Protein AF-A0A9W4T3P7-F1 (afdb_monomer_lite)

Sequence (488 aa):
MPQRCQQPCCRKGASFGPKDSKTPRYCATHKLVDYVNVKTQCQEDGCYKFSHFGFPGSTATSCVTHMKEGMIPLRVRKCLEPECTTRAVFNVIGSDKGKFCAKHKKPEMIDIQTKLCKYPGCQKKALFAVVGSSRTFCGQHKQAGMINIASRKCAHSDCYTRPYFNVPGKTQGQYCARHKTADMVNVVNRRCEKAGCMTIPTFNLFGEKSARFCEAHRNPGMVNVVGPKCNNISCQKRALYGIPGYKMSRCFTHKDKGMIVQSSRLCMISDCKKPATHGISNPTSCEEHSTDDMLDLVQKTCSNCGLPNILLQDNKCAECSTYAEVKVRVRLAKQFRVKYILDENNIVYEAYDSIVGDEGCSKKRPDFVIDAGTHKVILEVDEYQHKKGEYNCEVKRMWVIAQALGIPTLFIRYNPDSYKTSNGITRDSNDKERKQELLTCLRDAIKSPPAEESQFLRVIYLFYDEYDSTKYKITTIPEVWFKNEIHA

InterPro domains:
  IPR036290 Phenylalanine zipper superfamily [G3DSA:6.10.140.110] (129-198)
  IPR043822 EsV-1-7 cysteine-rich motif [PF19114] (5-39)
  IPR043822 EsV-1-7 cysteine-rich motif [PF19114] (42-74)
  IPR043822 EsV-1-7 cysteine-rich motif [PF19114] (79-112)
  IPR043822 EsV-1-7 cysteine-rich motif [PF19114] (117-149)
  IPR043822 EsV-1-7 cysteine-rich motif [PF19114] (154-188)
  IPR043822 EsV-1-7 cysteine-rich motif [PF19114] (192-226)
  IPR043822 EsV-1-7 cysteine-rich motif [PF19114] (230-260)
  IPR043822 EsV-1-7 cysteine-rich motif [PF19114] (267-298)
  IPR043822 EsV-1-7 cysteine-rich motif [SM01425] (5-41)
  IPR043822 EsV-1-7 cysteine-rich motif [SM01425] (42-78)
  IPR043822 EsV-1-7 cysteine-rich motif [SM01425] (79-116)
  IPR043822 EsV-1-7 cysteine-rich motif [SM01425] (117-153)
  IPR043822 EsV-1-7 cysteine-rich motif [SM01425] (154-191)
  IPR043822 EsV-1-7 cysteine-rich motif [SM01425] (192-230)
  IPR043822 EsV-1-7 cysteine-rich motif [SM01425] (234-266)
  IPR043822 EsV-1-7 cysteine-rich motif [SM01425] (267-302)

Secondary structure (DSSP, 8-state):
-PPBPSSTT--SBP-EE-TT-S---B-TTSPPTT-EESSS--SSTT--S---EE-TTS---B-GGGPPTT-EE-SSPBPSSTT--SBP-EE-TT-SS--B-SSS--TT-EESSS-B-SSTT--SBP-EE-TTSPP-B-SSSPPTT-EE-SSPPPSSTT--SPP-EESTT-SS--B-GGG--TT-EE-SS---SSTT--SPP-EE-TT-SS--B-GGGPPTT-EE-SSPBP-STT--SBP-EE-TTS---B-GGGPPTT-EETTTPBPSSTT--SBP-EESSS--B-GGG--TT-EESS-EE-TTT--EE-B-TTSSBHHHHS-S-TTTHHHHHHHHHHHHHHHHTT---SEES---SSSSS-----SEEEE-SSSEEEEEE-GGGGTTS-HHHHHHHHHHHHHHHTS-EEEEEE--S-EE-TTS-EE---HHHHHHHHHHHHHHHHT---SSGGGSEEEEEES-TT--TT-PPEEE--THHHHTTS--

Structure (mmCIF, N/CA/C/O backbone):
data_AF-A0A9W4T3P7-F1
#
_entry.id   AF-A0A9W4T3P7-F1
#
loop_
_atom_site.group_PDB
_atom_site.id
_atom_site.type_symbol
_atom_site.label_atom_id
_atom_site.label_alt_id
_atom_site.label_comp_id
_atom_site.label_asym_id
_atom_site.label_entity_id
_atom_site.label_seq_id
_atom_site.pdbx_PDB_ins_code
_atom_site.Cartn_x
_atom_site.Cartn_y
_atom_site.Cartn_z
_atom_site.occupancy
_atom_site.B_iso_or_equiv
_atom_site.auth_seq_id
_atom_site.auth_comp_id
_atom_site.auth_asym_id
_atom_site.auth_atom_id
_atom_site.pdbx_PDB_model_num
ATOM 1 N N . MET A 1 1 ? 17.352 12.235 -61.864 1.00 53.53 1 MET A N 1
ATOM 2 C CA . MET A 1 1 ? 16.226 12.682 -61.004 1.00 53.53 1 MET A CA 1
ATOM 3 C C . MET A 1 1 ? 15.901 11.612 -59.964 1.00 53.53 1 MET A C 1
ATOM 5 O O . MET A 1 1 ? 16.000 10.437 -60.301 1.00 53.53 1 MET A O 1
ATOM 9 N N . PRO A 1 2 ? 15.538 11.956 -58.713 1.00 68.00 2 PRO A N 1
ATOM 10 C CA . PRO A 1 2 ? 15.147 10.949 -57.728 1.00 68.00 2 PRO A CA 1
ATOM 11 C C . PRO A 1 2 ? 13.873 10.224 -58.185 1.00 68.00 2 PRO A C 1
ATOM 13 O O . PRO A 1 2 ? 12.856 10.870 -58.431 1.00 68.00 2 PRO A O 1
ATOM 16 N N . GLN A 1 3 ? 13.922 8.888 -58.280 1.00 83.44 3 GLN A N 1
ATOM 17 C CA . GLN A 1 3 ? 12.739 8.082 -58.600 1.00 83.44 3 GLN A CA 1
ATOM 18 C C . GLN A 1 3 ? 11.618 8.368 -57.594 1.00 83.44 3 GLN A C 1
ATOM 20 O O . GLN A 1 3 ? 11.852 8.392 -56.380 1.00 83.44 3 GLN A O 1
ATOM 25 N N . ARG A 1 4 ? 10.409 8.625 -58.104 1.00 90.75 4 ARG A N 1
ATOM 26 C CA . ARG A 1 4 ? 9.199 8.824 -57.297 1.00 90.75 4 ARG A CA 1
ATOM 27 C C . ARG A 1 4 ? 8.584 7.482 -56.920 1.00 90.75 4 ARG A C 1
ATOM 29 O O . ARG A 1 4 ? 8.809 6.477 -57.584 1.00 90.75 4 ARG A O 1
ATOM 36 N N . CYS A 1 5 ? 7.832 7.482 -55.826 1.00 93.00 5 CYS A N 1
ATOM 37 C CA . CYS A 1 5 ? 7.050 6.331 -55.402 1.00 93.00 5 CYS A CA 1
ATOM 38 C C . CYS A 1 5 ? 6.074 5.915 -56.511 1.00 93.00 5 CYS A C 1
ATOM 40 O O . CYS A 1 5 ? 5.330 6.755 -57.003 1.00 93.00 5 CYS A O 1
ATOM 42 N N . GLN A 1 6 ? 6.051 4.626 -56.855 1.00 93.50 6 GLN A N 1
ATOM 43 C CA . GLN A 1 6 ? 5.168 4.066 -57.884 1.00 93.50 6 GLN A CA 1
ATOM 44 C C . GLN A 1 6 ? 3.688 4.028 -57.468 1.00 93.50 6 GLN A C 1
ATOM 46 O O . GLN A 1 6 ? 2.825 3.890 -58.326 1.00 93.50 6 GLN A O 1
ATOM 51 N N . GLN A 1 7 ? 3.378 4.188 -56.174 1.00 93.31 7 GLN A N 1
ATOM 52 C CA . GLN A 1 7 ? 1.991 4.316 -55.713 1.00 93.31 7 GLN A CA 1
ATOM 53 C C . GLN A 1 7 ? 1.304 5.524 -56.381 1.00 93.31 7 GLN A C 1
ATOM 55 O O . GLN A 1 7 ? 1.817 6.644 -56.237 1.00 93.31 7 GLN A O 1
ATOM 60 N N . PRO A 1 8 ? 0.131 5.335 -57.018 1.00 91.00 8 PRO A N 1
ATOM 61 C CA . PRO A 1 8 ? -0.640 6.424 -57.605 1.00 91.00 8 PRO A CA 1
ATOM 62 C C . PRO A 1 8 ? -0.859 7.574 -56.618 1.00 91.00 8 PRO A C 1
ATOM 64 O O . PRO A 1 8 ? -1.042 7.361 -55.417 1.00 91.00 8 PRO A O 1
ATOM 67 N N . CYS A 1 9 ? -0.790 8.808 -57.119 1.00 89.75 9 CYS A N 1
ATOM 68 C CA . CYS A 1 9 ? -0.957 10.045 -56.344 1.00 89.75 9 CYS A CA 1
ATOM 69 C C . CYS A 1 9 ? 0.087 10.289 -55.229 1.00 89.75 9 CYS A C 1
ATOM 71 O O . CYS A 1 9 ? 0.016 11.299 -54.523 1.00 89.75 9 CYS A O 1
ATOM 73 N N . CYS A 1 10 ? 1.106 9.436 -55.069 1.00 90.38 10 CYS A N 1
ATOM 74 C CA . CYS A 1 10 ? 2.150 9.648 -54.073 1.00 90.38 10 CYS A CA 1
ATOM 75 C C . CYS A 1 10 ? 3.252 10.585 -54.590 1.00 90.38 10 CYS A C 1
ATOM 77 O O . CYS A 1 10 ? 4.016 10.250 -55.490 1.00 90.38 10 CYS A O 1
ATOM 79 N N . ARG A 1 11 ? 3.413 11.749 -53.949 1.00 91.69 11 ARG A N 1
ATOM 80 C CA . ARG A 1 11 ? 4.471 12.721 -54.298 1.00 91.69 11 ARG A CA 1
ATOM 81 C C . ARG A 1 11 ? 5.824 12.455 -53.619 1.00 91.69 11 ARG A C 1
ATOM 83 O O . ARG A 1 11 ? 6.771 13.210 -53.823 1.00 91.69 11 ARG A O 1
ATOM 90 N N . LYS A 1 12 ? 5.936 11.405 -52.797 1.00 92.38 12 LYS A N 1
ATOM 91 C CA . LYS A 1 12 ? 7.172 11.072 -52.066 1.00 92.38 12 LYS A CA 1
ATOM 92 C C . LYS A 1 12 ? 8.195 10.403 -52.990 1.00 92.38 12 LYS A C 1
ATOM 94 O O . LYS A 1 12 ? 7.835 9.650 -53.892 1.00 92.38 12 LYS A O 1
ATOM 99 N N . GLY A 1 13 ? 9.482 10.615 -52.715 1.00 91.31 13 GLY A N 1
ATOM 100 C CA . GLY A 1 13 ? 10.560 9.859 -53.357 1.00 91.31 13 GLY A CA 1
ATOM 101 C C . GLY A 1 13 ? 10.522 8.374 -52.979 1.00 91.31 13 GLY A C 1
ATOM 102 O O . GLY A 1 13 ? 10.197 8.020 -51.842 1.00 91.31 13 GLY A O 1
ATOM 103 N N . ALA A 1 14 ? 10.868 7.504 -53.924 1.00 92.31 14 ALA A N 1
ATOM 104 C CA . ALA A 1 14 ? 11.052 6.085 -53.679 1.00 92.31 14 ALA A CA 1
ATOM 105 C C . ALA A 1 14 ? 12.394 5.833 -52.983 1.00 92.31 14 ALA A C 1
ATOM 107 O O . ALA A 1 14 ? 13.418 6.417 -53.348 1.00 92.31 14 ALA A O 1
ATOM 108 N N . SER A 1 15 ? 12.393 4.933 -52.003 1.00 91.56 15 SER A N 1
ATOM 109 C CA . SER A 1 15 ? 13.601 4.466 -51.305 1.00 91.56 15 SER A CA 1
ATOM 110 C C . SER A 1 15 ? 13.587 2.961 -51.030 1.00 91.56 15 SER A C 1
ATOM 112 O O . SER A 1 15 ? 14.606 2.426 -50.607 1.00 91.56 15 SER A O 1
ATOM 114 N N . PHE A 1 16 ? 12.457 2.283 -51.252 1.00 91.94 16 PHE A N 1
ATOM 115 C CA . PHE A 1 16 ? 12.259 0.869 -50.942 1.00 91.94 16 PHE A CA 1
ATOM 116 C C . PHE A 1 16 ? 12.083 0.041 -52.211 1.00 91.94 16 PHE A C 1
ATOM 118 O O . PHE A 1 16 ? 11.343 0.446 -53.107 1.00 91.94 16 PHE A O 1
ATOM 125 N N . GLY A 1 17 ? 12.736 -1.115 -52.271 1.00 92.31 17 GLY A N 1
ATOM 126 C CA . GLY A 1 17 ? 12.727 -2.035 -53.408 1.00 92.31 17 GLY A CA 1
ATOM 127 C C . GLY A 1 17 ? 12.943 -3.493 -52.974 1.00 92.31 17 GLY A C 1
ATOM 128 O O . GLY A 1 17 ? 13.104 -3.751 -51.775 1.00 92.31 17 GLY A O 1
ATOM 129 N N . PRO A 1 18 ? 12.924 -4.441 -53.928 1.00 90.56 18 PRO A N 1
ATOM 130 C CA . PRO A 1 18 ? 13.288 -5.839 -53.685 1.00 90.56 18 PRO A CA 1
ATOM 131 C C . PRO A 1 18 ? 14.708 -5.968 -53.114 1.00 90.56 18 PRO A C 1
ATOM 133 O O . PRO A 1 18 ? 15.562 -5.139 -53.423 1.00 90.56 18 PRO A O 1
ATOM 136 N N . LYS A 1 19 ? 14.966 -7.010 -52.310 1.00 85.25 19 LYS A N 1
ATOM 137 C CA . LYS A 1 19 ? 16.261 -7.231 -51.630 1.00 85.25 19 LYS A CA 1
ATOM 138 C C . LYS A 1 19 ? 17.453 -7.249 -52.589 1.00 85.25 19 LYS A C 1
ATOM 140 O O . LYS A 1 19 ? 18.453 -6.602 -52.306 1.00 85.25 19 LYS A O 1
ATOM 145 N N . ASP A 1 20 ? 17.297 -7.873 -53.750 1.00 81.88 20 ASP A N 1
ATOM 146 C CA . ASP A 1 20 ? 18.385 -8.063 -54.720 1.00 81.88 20 ASP A CA 1
ATOM 147 C C . ASP A 1 20 ? 18.410 -6.984 -55.814 1.00 81.88 20 ASP A C 1
ATOM 149 O O . ASP A 1 20 ? 19.037 -7.131 -56.859 1.00 81.88 20 ASP A O 1
ATOM 153 N N . SER A 1 21 ? 17.710 -5.869 -55.589 1.00 82.81 21 SER A N 1
ATOM 154 C CA . SER A 1 21 ? 17.626 -4.760 -56.534 1.00 82.81 21 SER A CA 1
ATOM 155 C C . SER A 1 21 ? 18.150 -3.474 -55.912 1.00 82.81 21 SER A C 1
ATOM 157 O O . SER A 1 21 ? 17.729 -3.069 -54.833 1.00 82.81 21 SER A O 1
ATOM 159 N N . LYS A 1 22 ? 19.007 -2.749 -56.637 1.00 80.69 22 LYS A N 1
ATOM 160 C CA . LYS A 1 22 ? 19.418 -1.385 -56.255 1.00 80.69 22 LYS A CA 1
ATOM 161 C C . LYS A 1 22 ? 18.359 -0.328 -56.602 1.00 80.69 22 LYS A C 1
ATOM 163 O O . LYS A 1 22 ? 18.549 0.854 -56.317 1.00 80.69 22 LYS A O 1
ATOM 168 N N . THR A 1 23 ? 17.240 -0.727 -57.213 1.00 87.50 23 THR A N 1
ATOM 169 C CA . THR A 1 23 ? 16.248 0.191 -57.781 1.00 87.50 23 THR A CA 1
ATOM 170 C C . THR A 1 23 ? 15.081 0.430 -56.811 1.00 87.50 23 THR A C 1
ATOM 172 O O . THR A 1 23 ? 14.303 -0.485 -56.528 1.00 87.50 23 THR A O 1
ATOM 175 N N . PRO A 1 24 ? 14.909 1.658 -56.292 1.00 91.31 24 PRO A N 1
ATOM 176 C CA . PRO A 1 24 ? 13.848 1.980 -55.346 1.00 91.31 24 PRO A CA 1
ATOM 177 C C . PRO A 1 24 ? 12.505 2.202 -56.058 1.00 91.31 24 PRO A C 1
ATOM 179 O O . PRO A 1 24 ? 12.378 3.093 -56.885 1.00 91.31 24 PRO A O 1
ATOM 182 N N . ARG A 1 25 ? 11.457 1.469 -55.675 1.00 93.06 25 ARG A N 1
ATOM 183 C CA . ARG A 1 25 ? 10.119 1.550 -56.294 1.00 93.06 25 ARG A CA 1
ATOM 184 C C . ARG A 1 25 ? 9.090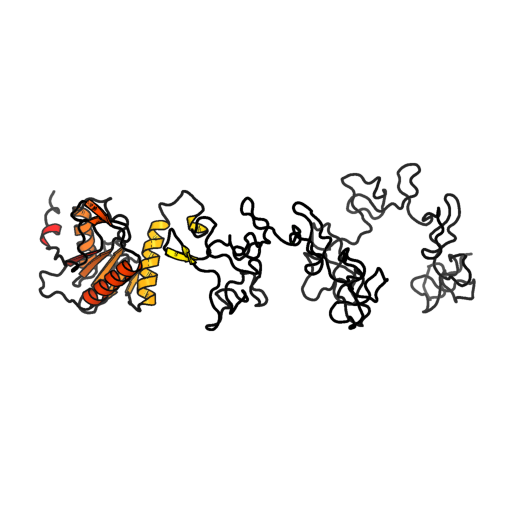 2.302 -55.449 1.00 93.06 25 ARG A C 1
ATOM 186 O O . ARG A 1 25 ? 8.280 3.057 -55.976 1.00 93.06 25 ARG A O 1
ATOM 193 N N . TYR A 1 26 ? 9.148 2.163 -54.126 1.00 93.56 26 TYR A N 1
ATOM 194 C CA . TYR A 1 26 ? 8.131 2.701 -53.216 1.00 93.56 26 TYR A CA 1
ATOM 195 C C . TYR A 1 26 ? 8.725 3.586 -52.118 1.00 93.56 26 TYR A C 1
ATOM 197 O O . TYR A 1 26 ? 9.913 3.511 -51.788 1.00 93.56 26 TYR A O 1
ATOM 205 N N . CYS A 1 27 ? 7.901 4.460 -51.538 1.00 92.94 27 CYS A N 1
ATOM 206 C CA . CYS A 1 27 ? 8.253 5.197 -50.323 1.00 92.94 27 CYS A CA 1
ATOM 207 C C . CYS A 1 27 ? 7.984 4.353 -49.063 1.00 92.94 27 CYS A C 1
ATOM 209 O O . CYS A 1 27 ? 7.362 3.297 -49.131 1.00 92.94 27 CYS A O 1
ATOM 211 N N . ALA A 1 28 ? 8.411 4.834 -47.891 1.00 89.31 28 ALA A N 1
ATOM 212 C CA . ALA A 1 28 ? 8.287 4.091 -46.631 1.00 89.31 28 ALA A CA 1
ATOM 213 C C . ALA A 1 28 ? 6.843 3.712 -46.250 1.00 89.31 28 ALA A C 1
ATOM 215 O O . ALA A 1 28 ? 6.649 2.701 -45.583 1.00 89.31 28 ALA A O 1
ATOM 216 N N . THR A 1 29 ? 5.849 4.516 -46.649 1.00 91.88 29 THR A N 1
ATOM 217 C CA . THR A 1 29 ? 4.431 4.283 -46.321 1.00 91.88 29 THR A CA 1
ATOM 218 C C . THR A 1 29 ? 3.727 3.342 -47.292 1.00 91.88 29 THR A C 1
ATOM 220 O O . THR A 1 29 ? 2.703 2.785 -46.930 1.00 91.88 29 THR A O 1
ATOM 223 N N . HIS A 1 30 ? 4.259 3.163 -48.503 1.00 93.19 30 HIS A N 1
ATOM 224 C CA . HIS A 1 30 ? 3.659 2.328 -49.554 1.00 93.19 30 HIS A CA 1
ATOM 225 C C . HIS A 1 30 ? 4.554 1.150 -49.940 1.00 93.19 30 HIS A C 1
ATOM 227 O O . HIS A 1 30 ? 4.388 0.565 -51.005 1.00 93.19 30 HIS A O 1
ATOM 233 N N . LYS A 1 31 ? 5.566 0.838 -49.126 1.00 92.62 31 LYS A N 1
ATOM 234 C CA . LYS A 1 31 ? 6.419 -0.316 -49.392 1.00 92.62 31 LYS A CA 1
ATOM 235 C C . LYS A 1 31 ? 5.582 -1.591 -49.291 1.00 92.62 31 LYS A C 1
ATOM 237 O O . LYS A 1 31 ? 4.743 -1.712 -48.400 1.00 92.62 31 LYS A O 1
ATOM 242 N N . LEU A 1 32 ? 5.860 -2.538 -50.174 1.00 91.12 32 LEU A N 1
ATOM 243 C CA . LEU A 1 32 ? 5.297 -3.875 -50.076 1.00 91.12 32 LEU A CA 1
ATOM 244 C C . LEU A 1 32 ? 5.948 -4.642 -48.917 1.00 91.12 32 LEU A C 1
ATOM 246 O O . LEU A 1 32 ? 7.005 -4.256 -48.396 1.00 91.12 32 LEU A O 1
ATOM 250 N N . VAL A 1 33 ? 5.300 -5.731 -48.513 1.00 84.06 33 VAL A N 1
ATOM 251 C CA . VAL A 1 33 ? 5.886 -6.708 -47.590 1.00 84.06 33 VAL A CA 1
ATOM 252 C C . VAL A 1 33 ? 7.207 -7.210 -48.200 1.00 84.06 33 VAL A C 1
ATOM 254 O O . VAL A 1 33 ? 7.352 -7.273 -49.418 1.00 84.06 33 VAL A O 1
ATOM 257 N N . ASP A 1 34 ? 8.219 -7.425 -47.358 1.00 86.69 34 ASP A N 1
ATOM 258 C CA . ASP A 1 34 ? 9.591 -7.829 -47.725 1.00 86.69 34 ASP A CA 1
ATOM 259 C C . ASP A 1 34 ? 10.461 -6.827 -48.499 1.00 86.69 34 ASP A C 1
ATOM 261 O O . ASP A 1 34 ? 11.662 -7.062 -48.664 1.00 86.69 34 ASP A O 1
ATOM 265 N N . TYR A 1 35 ? 9.926 -5.664 -48.884 1.00 90.75 35 TYR A N 1
ATOM 266 C CA . TYR A 1 35 ? 10.732 -4.617 -49.511 1.00 90.75 35 TYR A CA 1
ATOM 267 C C . TYR A 1 35 ? 11.630 -3.925 -48.481 1.00 90.75 35 TYR A C 1
ATOM 269 O O . TYR A 1 35 ? 11.198 -3.488 -47.402 1.00 90.75 35 TYR A O 1
ATOM 277 N N . VAL A 1 36 ? 12.896 -3.765 -48.853 1.00 88.31 36 VAL A N 1
ATOM 278 C CA . VAL A 1 36 ? 13.943 -3.172 -48.020 1.00 88.31 36 VAL A CA 1
ATOM 279 C C . VAL A 1 36 ? 14.311 -1.792 -48.536 1.00 88.31 36 VAL A C 1
ATOM 281 O O . VAL A 1 36 ? 14.043 -1.446 -49.683 1.00 88.31 36 VAL A O 1
ATOM 284 N N . ASN A 1 37 ? 14.894 -0.956 -47.679 1.00 88.38 37 ASN A N 1
ATOM 285 C CA . ASN A 1 37 ? 15.409 0.333 -48.127 1.00 88.38 37 ASN A CA 1
ATOM 286 C C . ASN A 1 37 ? 16.668 0.072 -48.953 1.00 88.38 37 ASN A C 1
ATOM 288 O O . ASN A 1 37 ? 17.635 -0.379 -48.369 1.00 88.38 37 ASN A O 1
ATOM 292 N N . VAL A 1 38 ? 16.665 0.343 -50.258 1.00 87.50 38 VAL A N 1
ATOM 293 C CA . VAL A 1 38 ? 17.781 0.035 -51.182 1.00 87.50 38 VAL A CA 1
ATOM 294 C C . VAL A 1 38 ? 18.733 1.216 -51.389 1.00 87.50 38 VAL A C 1
ATOM 296 O O . VAL A 1 38 ? 19.759 1.089 -52.045 1.00 87.50 38 VAL A O 1
ATOM 299 N N . LYS A 1 39 ? 18.406 2.384 -50.820 1.00 85.06 39 LYS A N 1
ATOM 300 C CA . LYS A 1 39 ? 19.236 3.598 -50.906 1.00 85.06 39 LYS A CA 1
ATOM 301 C C . LYS A 1 39 ? 20.238 3.725 -49.767 1.00 85.06 39 LYS A C 1
ATOM 303 O O . LYS A 1 39 ? 21.285 4.340 -49.925 1.00 85.06 39 LYS A O 1
ATOM 308 N N . THR A 1 40 ? 19.879 3.233 -48.588 1.00 84.50 40 THR A N 1
ATOM 309 C CA . THR A 1 40 ? 20.664 3.409 -47.362 1.00 84.50 40 THR A CA 1
ATOM 310 C C . THR A 1 40 ? 20.644 2.110 -46.575 1.00 84.50 40 THR A C 1
ATOM 312 O O . THR A 1 40 ? 19.719 1.873 -45.792 1.00 84.50 40 THR A O 1
ATOM 315 N N . GLN A 1 41 ? 21.658 1.281 -46.814 1.00 88.12 41 GLN A N 1
ATOM 316 C CA . GLN A 1 41 ? 21.836 -0.042 -46.217 1.00 88.12 41 GLN A CA 1
ATOM 317 C C . GLN A 1 41 ? 23.179 -0.141 -45.501 1.00 88.12 41 GLN A C 1
ATOM 319 O O . GLN A 1 41 ? 24.084 0.668 -45.727 1.00 88.12 41 GLN A O 1
ATOM 324 N N . CYS A 1 42 ? 23.264 -1.113 -44.600 1.00 90.25 42 CYS A N 1
ATOM 325 C CA . CYS A 1 42 ? 24.512 -1.592 -44.035 1.0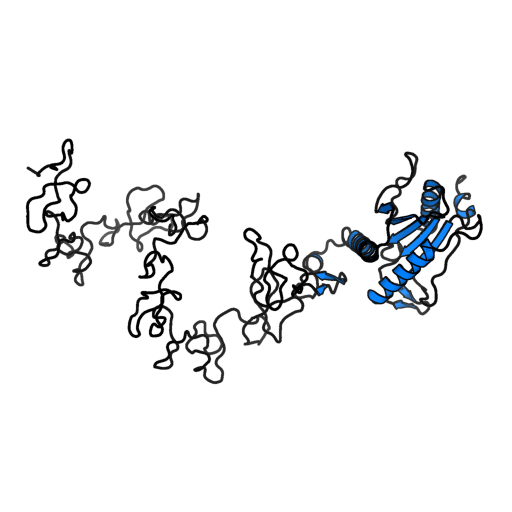0 90.25 42 CYS A CA 1
ATOM 326 C C . CYS A 1 42 ? 25.413 -2.106 -45.163 1.00 90.25 42 CYS A C 1
ATOM 328 O O . CYS A 1 42 ? 24.919 -2.708 -46.107 1.00 90.25 42 CYS A O 1
ATOM 330 N N . GLN A 1 43 ? 26.718 -1.894 -45.044 1.00 90.12 43 GLN A N 1
ATOM 331 C CA . GLN A 1 43 ? 27.706 -2.403 -46.000 1.00 90.12 43 GLN A CA 1
ATOM 332 C C . GLN A 1 43 ? 28.069 -3.878 -45.783 1.00 90.12 43 GLN A C 1
ATOM 334 O O . GLN A 1 43 ? 28.858 -4.414 -46.544 1.00 90.12 43 GLN A O 1
ATOM 339 N N . GLU A 1 44 ? 27.523 -4.517 -44.748 1.00 88.88 44 GLU A N 1
ATOM 340 C CA . GLU A 1 44 ? 27.786 -5.931 -44.478 1.00 88.88 44 GLU A CA 1
ATOM 341 C C . GLU A 1 44 ? 26.996 -6.789 -45.468 1.00 88.88 44 GLU A C 1
ATOM 343 O O . GLU A 1 44 ? 25.790 -6.564 -45.642 1.00 88.88 44 GLU A O 1
ATOM 348 N N . ASP A 1 45 ? 27.651 -7.775 -46.075 1.00 86.62 45 ASP A N 1
ATOM 349 C CA . ASP A 1 45 ? 27.031 -8.641 -47.073 1.00 86.62 45 ASP A CA 1
ATOM 350 C C . ASP A 1 45 ? 25.796 -9.360 -46.510 1.00 86.62 45 ASP A C 1
ATOM 352 O O . ASP A 1 45 ? 25.753 -9.823 -45.368 1.00 86.62 45 ASP A O 1
ATOM 356 N N . GLY A 1 46 ? 24.723 -9.377 -47.304 1.00 84.62 46 GLY A N 1
ATOM 357 C CA . GLY A 1 46 ? 23.423 -9.916 -46.893 1.00 84.62 46 GLY A CA 1
ATOM 358 C C . GLY A 1 46 ? 22.671 -9.080 -45.842 1.00 84.62 46 GLY A C 1
ATOM 359 O O . GLY A 1 46 ? 21.606 -9.493 -45.374 1.00 84.62 46 GLY A O 1
ATOM 360 N N . CYS A 1 47 ? 23.163 -7.893 -45.454 1.00 86.94 47 CYS A N 1
ATOM 361 C CA . CYS A 1 47 ? 22.513 -7.049 -44.453 1.00 86.94 47 CYS A CA 1
ATOM 362 C C . CYS A 1 47 ? 21.699 -5.891 -45.048 1.00 86.94 47 CYS A C 1
ATOM 364 O O . CYS A 1 47 ? 22.194 -4.801 -45.316 1.00 86.94 47 CYS A O 1
ATOM 366 N N . TYR A 1 48 ? 20.379 -6.053 -45.072 1.00 86.06 48 TYR A N 1
ATOM 367 C CA . TYR A 1 48 ? 19.456 -5.024 -45.576 1.00 86.06 48 TYR A CA 1
ATOM 368 C C . TYR A 1 48 ? 18.974 -4.019 -44.513 1.00 86.06 48 TYR A C 1
ATOM 370 O O . TYR A 1 48 ? 17.981 -3.308 -44.705 1.00 86.06 48 TYR A O 1
ATOM 378 N N . LYS A 1 49 ? 19.632 -3.972 -43.345 1.00 87.12 49 LYS A N 1
ATOM 379 C CA . LYS A 1 49 ? 19.293 -3.026 -42.269 1.00 87.12 49 LYS A CA 1
ATOM 380 C C . LYS A 1 49 ? 19.810 -1.631 -42.612 1.00 87.12 49 LYS A C 1
ATOM 382 O O . LYS A 1 49 ? 20.835 -1.478 -43.262 1.00 87.12 49 LYS A O 1
ATOM 387 N N . PHE A 1 50 ? 19.131 -0.600 -42.120 1.00 86.12 50 PHE A N 1
ATOM 388 C CA . PHE A 1 50 ? 19.532 0.786 -42.356 1.00 86.12 50 PHE A CA 1
ATOM 389 C C . PHE A 1 50 ? 20.871 1.117 -41.672 1.00 86.12 50 PHE A C 1
ATOM 391 O O . PHE A 1 50 ? 21.069 0.808 -40.491 1.00 86.12 50 PHE A O 1
ATOM 398 N N . SER A 1 51 ? 21.772 1.781 -42.401 1.00 88.81 51 SER A N 1
ATOM 399 C CA . SER A 1 51 ? 23.068 2.236 -41.892 1.00 88.81 51 SER A CA 1
ATOM 400 C C . SER A 1 51 ? 22.934 3.536 -41.096 1.00 88.81 51 SER A C 1
ATOM 402 O O . SER A 1 51 ? 22.695 4.619 -41.637 1.00 88.81 51 SER A O 1
ATOM 404 N N . HIS A 1 52 ? 23.081 3.426 -39.776 1.00 88.94 52 HIS A N 1
ATOM 405 C CA . HIS A 1 52 ? 22.980 4.543 -38.830 1.00 88.94 52 HIS A CA 1
ATOM 406 C C . HIS A 1 52 ? 24.333 4.948 -38.230 1.00 88.94 52 HIS A C 1
ATOM 408 O O . HIS A 1 52 ? 24.459 6.082 -37.760 1.00 88.94 52 HIS A O 1
ATOM 414 N N . PHE A 1 53 ? 25.313 4.042 -38.249 1.00 90.62 53 PHE A N 1
ATOM 415 C CA . PHE A 1 53 ? 26.589 4.160 -37.549 1.00 90.62 53 PHE A CA 1
ATOM 416 C C . PHE A 1 53 ? 27.758 4.270 -38.528 1.00 90.62 53 PHE A C 1
ATOM 418 O O . PHE A 1 53 ? 27.716 3.703 -39.620 1.00 90.62 53 PHE A O 1
ATOM 425 N N . GLY A 1 54 ? 28.793 4.998 -38.125 1.00 92.25 54 GLY A N 1
ATOM 426 C CA . GLY A 1 54 ? 30.065 5.118 -38.833 1.00 92.25 54 GLY A CA 1
ATOM 427 C C . GLY A 1 54 ? 31.084 5.851 -37.965 1.00 92.25 54 GLY A C 1
ATOM 428 O O . GLY A 1 54 ? 30.781 6.208 -36.825 1.00 92.25 54 GLY A O 1
ATOM 429 N N . PHE A 1 55 ? 32.286 6.068 -38.481 1.00 90.25 55 PHE A N 1
ATOM 430 C CA . PHE A 1 55 ? 33.325 6.782 -37.745 1.00 90.25 55 PHE A CA 1
ATOM 431 C C . PHE A 1 55 ? 33.080 8.301 -37.770 1.00 90.25 55 PHE A C 1
ATOM 433 O O . PHE A 1 55 ? 32.412 8.813 -38.675 1.00 90.25 55 PHE A O 1
ATOM 440 N N . PRO A 1 56 ? 33.571 9.055 -36.772 1.00 86.81 56 PRO A N 1
ATOM 441 C CA . PRO A 1 56 ? 33.496 10.513 -36.797 1.00 86.81 56 PRO A CA 1
ATOM 442 C C . PRO A 1 56 ? 34.042 11.082 -38.117 1.00 86.81 56 PRO A C 1
ATOM 444 O O . PRO A 1 56 ? 35.127 10.717 -38.551 1.00 86.81 56 PRO A O 1
ATOM 447 N N . GLY A 1 57 ? 33.267 11.946 -38.781 1.00 84.00 57 GLY A N 1
ATOM 448 C CA . GLY A 1 57 ? 33.641 12.544 -40.071 1.00 84.00 57 GLY A CA 1
ATOM 449 C C . GLY A 1 57 ? 33.367 11.680 -41.312 1.00 84.00 57 GLY A C 1
ATOM 450 O O . GLY A 1 57 ? 33.484 12.188 -42.422 1.00 84.00 57 GLY A O 1
ATOM 451 N N . SER A 1 58 ? 32.948 10.417 -41.161 1.00 88.94 58 SER A N 1
ATOM 452 C CA . SER A 1 58 ? 32.626 9.534 -42.291 1.00 88.94 58 SER A CA 1
ATOM 453 C C . SER A 1 58 ? 31.134 9.540 -42.651 1.00 88.94 58 SER A C 1
ATOM 455 O O . SER A 1 58 ? 30.306 10.201 -42.020 1.00 88.94 58 SER A O 1
ATOM 457 N N . THR A 1 59 ? 30.757 8.757 -43.668 1.00 88.94 59 THR A N 1
ATOM 458 C CA . THR A 1 59 ? 29.355 8.390 -43.917 1.00 88.94 59 THR A CA 1
ATOM 459 C C . THR A 1 59 ? 28.936 7.218 -43.023 1.00 88.94 59 THR A C 1
ATOM 461 O O . THR A 1 59 ? 29.770 6.475 -42.503 1.00 88.94 59 THR A O 1
ATOM 464 N N . ALA A 1 60 ? 27.626 7.059 -42.806 1.00 90.62 60 ALA A N 1
ATOM 465 C CA . ALA A 1 60 ? 27.093 5.918 -42.067 1.00 90.62 60 ALA A CA 1
ATOM 466 C C . ALA A 1 60 ? 27.106 4.664 -42.946 1.00 90.62 60 ALA A C 1
ATOM 468 O O . ALA A 1 60 ? 26.415 4.625 -43.966 1.00 90.62 60 ALA A O 1
ATOM 469 N N . THR A 1 61 ? 27.833 3.641 -42.509 1.00 92.88 61 THR A N 1
ATOM 470 C CA . THR A 1 61 ? 28.043 2.384 -43.238 1.00 92.88 61 THR A CA 1
ATOM 471 C C . THR A 1 61 ? 27.466 1.175 -42.517 1.00 92.88 61 THR A C 1
ATOM 473 O O . THR A 1 61 ? 27.185 0.163 -43.149 1.00 92.88 61 THR A O 1
ATOM 476 N N . SER A 1 62 ? 27.229 1.276 -41.208 1.00 91.56 62 SER A N 1
ATOM 477 C CA . SER A 1 62 ? 26.901 0.125 -40.366 1.00 91.56 62 SER A CA 1
ATOM 478 C C . SER A 1 62 ? 25.532 0.254 -39.704 1.00 91.56 62 SER A C 1
ATOM 480 O O . SER A 1 62 ? 25.074 1.344 -39.337 1.00 91.56 62 SER A O 1
ATOM 482 N N . CYS A 1 63 ? 24.843 -0.875 -39.558 1.00 91.19 63 CYS A N 1
ATOM 483 C CA . CYS A 1 63 ? 23.625 -0.974 -38.761 1.00 91.19 63 CYS A CA 1
ATOM 484 C C . CYS A 1 63 ? 23.956 -1.232 -37.280 1.00 91.19 63 CYS A C 1
ATOM 486 O O . CYS A 1 63 ? 25.106 -1.458 -36.921 1.00 91.19 63 CYS A O 1
ATOM 488 N N . VAL A 1 64 ? 22.941 -1.239 -36.407 1.00 87.75 64 VAL A N 1
ATOM 489 C CA . VAL A 1 64 ? 23.144 -1.434 -34.956 1.00 87.75 64 VAL A CA 1
ATOM 490 C C . VAL A 1 64 ? 23.785 -2.780 -34.596 1.00 87.75 64 VAL A C 1
ATOM 492 O O . VAL A 1 64 ? 24.495 -2.860 -33.604 1.00 87.75 64 VAL A O 1
ATOM 495 N N . THR A 1 65 ? 23.547 -3.837 -35.385 1.00 89.56 65 THR A N 1
ATOM 496 C CA . THR A 1 65 ? 24.130 -5.166 -35.122 1.00 89.56 65 THR A CA 1
ATOM 497 C C . THR A 1 65 ? 25.541 -5.326 -35.671 1.00 89.56 65 THR A C 1
ATOM 499 O O . THR A 1 65 ? 26.228 -6.240 -35.247 1.00 89.56 65 THR A O 1
ATOM 502 N N . HIS A 1 66 ? 25.972 -4.450 -36.582 1.00 91.50 66 HIS A N 1
ATOM 503 C CA . HIS A 1 66 ? 27.308 -4.473 -37.194 1.00 91.50 66 HIS A CA 1
ATOM 504 C C . HIS A 1 66 ? 28.129 -3.238 -36.793 1.00 91.50 66 HIS A C 1
ATOM 506 O O . HIS A 1 66 ? 29.033 -2.814 -37.505 1.00 91.50 66 HIS A O 1
ATOM 512 N N . MET A 1 67 ? 27.781 -2.618 -35.664 1.00 91.19 67 MET A N 1
ATOM 513 C CA . MET A 1 67 ? 28.517 -1.487 -35.112 1.00 91.19 67 MET A CA 1
ATOM 514 C C . MET A 1 67 ? 29.862 -1.974 -34.565 1.00 91.19 67 MET A C 1
ATOM 516 O O . MET A 1 67 ? 29.892 -2.846 -33.698 1.00 91.19 67 MET A O 1
ATOM 520 N N . LYS A 1 68 ? 30.957 -1.388 -35.050 1.00 91.06 68 LYS A N 1
ATOM 521 C CA . LYS A 1 68 ? 32.314 -1.640 -34.547 1.00 91.06 68 LYS A CA 1
ATOM 522 C C . LYS A 1 68 ? 32.667 -0.655 -33.433 1.00 91.06 68 LYS A C 1
ATOM 524 O O . LYS A 1 68 ? 32.053 0.410 -33.318 1.00 91.06 68 LYS A O 1
ATOM 529 N N . GLU A 1 69 ? 33.652 -1.010 -32.613 1.00 89.88 69 GLU A N 1
ATOM 530 C CA . GLU A 1 69 ? 34.187 -0.107 -31.594 1.00 89.88 69 GLU A CA 1
ATOM 531 C C . GLU A 1 69 ? 34.664 1.211 -32.234 1.00 89.88 69 GLU A C 1
ATOM 533 O O . GLU A 1 69 ? 35.176 1.226 -33.353 1.00 89.88 69 GLU A O 1
ATOM 538 N N . GLY A 1 70 ? 34.400 2.338 -31.570 1.00 86.44 70 GLY A N 1
ATOM 539 C CA . GLY A 1 70 ? 34.680 3.678 -32.102 1.00 86.44 70 GLY A CA 1
ATOM 540 C C . GLY A 1 70 ? 33.648 4.230 -33.099 1.00 86.44 70 GLY A C 1
ATOM 541 O O . GLY A 1 70 ? 33.695 5.420 -33.417 1.00 86.44 70 GLY A O 1
ATOM 542 N N . MET A 1 71 ? 32.675 3.436 -33.566 1.00 91.19 71 MET A N 1
ATOM 543 C CA . MET A 1 71 ? 31.587 3.962 -34.399 1.00 91.19 71 MET A CA 1
ATOM 544 C C . MET A 1 71 ? 30.554 4.739 -33.575 1.00 91.19 71 MET A C 1
ATOM 546 O O . MET A 1 71 ? 30.121 4.316 -32.504 1.00 91.19 71 MET A O 1
ATOM 550 N N . ILE A 1 72 ? 30.084 5.854 -34.132 1.00 85.50 72 ILE A N 1
ATOM 551 C CA . ILE A 1 72 ? 29.061 6.722 -33.546 1.00 85.50 72 ILE A CA 1
ATOM 552 C C . ILE A 1 72 ? 27.812 6.796 -34.441 1.00 85.50 72 ILE A C 1
ATOM 554 O O . ILE A 1 72 ? 27.895 6.581 -35.653 1.00 85.50 72 ILE A O 1
ATOM 558 N N . PRO A 1 73 ? 26.627 7.124 -33.892 1.00 86.06 73 PRO A N 1
ATOM 559 C CA . PRO A 1 73 ? 25.455 7.425 -34.708 1.00 86.06 73 PRO A CA 1
ATOM 560 C C . PRO A 1 73 ? 25.681 8.711 -35.520 1.00 86.06 73 PRO A C 1
ATOM 562 O O . PRO A 1 73 ? 25.835 9.789 -34.950 1.00 86.06 73 PRO A O 1
ATOM 565 N N . LEU A 1 74 ? 25.651 8.624 -36.851 1.00 87.00 74 LEU A N 1
ATOM 566 C CA . LEU A 1 74 ? 25.902 9.774 -37.737 1.00 87.00 74 LEU A CA 1
ATOM 567 C C . LEU A 1 74 ? 24.617 10.408 -38.284 1.00 87.00 74 LEU A C 1
ATOM 569 O O . LEU A 1 74 ? 24.586 11.591 -38.607 1.00 87.00 74 LEU A O 1
ATOM 573 N N . ARG A 1 75 ? 23.525 9.639 -38.356 1.00 85.25 75 ARG A N 1
ATOM 574 C CA . ARG A 1 75 ? 22.214 10.096 -38.854 1.00 85.25 75 ARG A CA 1
ATOM 575 C C . ARG A 1 75 ? 21.275 10.495 -37.712 1.00 85.25 75 ARG A C 1
ATOM 577 O O . ARG A 1 75 ? 20.124 10.063 -37.658 1.00 85.25 75 ARG A O 1
ATOM 584 N N . VAL A 1 76 ? 21.783 11.277 -36.763 1.00 84.38 76 VAL A N 1
ATOM 585 C CA . VAL A 1 76 ? 21.028 11.794 -35.613 1.00 84.38 76 VAL A CA 1
ATOM 586 C C . VAL A 1 76 ? 21.295 13.285 -35.439 1.00 84.38 76 VAL A C 1
ATOM 588 O O . VAL A 1 76 ? 22.347 13.779 -35.833 1.00 84.38 76 VAL A O 1
ATOM 591 N N . ARG A 1 77 ? 20.361 14.010 -34.812 1.00 86.12 77 ARG A N 1
ATOM 592 C CA . ARG A 1 77 ? 20.667 15.362 -34.326 1.00 86.12 77 ARG A CA 1
ATOM 593 C C . ARG A 1 77 ? 21.701 15.233 -33.213 1.00 86.12 77 ARG A C 1
ATOM 595 O O . ARG A 1 77 ? 21.441 14.532 -32.232 1.00 86.12 77 ARG A O 1
ATOM 602 N N . LYS A 1 78 ? 22.864 15.849 -33.402 1.00 89.00 78 LYS A N 1
ATOM 603 C CA . LYS A 1 78 ? 23.929 15.896 -32.399 1.00 89.00 78 LYS A CA 1
ATOM 604 C C . LYS A 1 78 ? 23.580 16.915 -31.319 1.00 89.00 78 LYS A C 1
ATOM 606 O O . LYS A 1 78 ? 22.785 17.825 -31.555 1.00 89.00 78 LYS A O 1
ATOM 611 N N . CYS A 1 79 ? 24.131 16.697 -30.134 1.00 91.88 79 CYS A N 1
ATOM 612 C CA . CYS A 1 79 ? 24.115 17.663 -29.045 1.00 91.88 79 CYS A CA 1
ATOM 613 C C . CYS A 1 79 ? 24.693 19.004 -29.523 1.00 91.88 79 CYS A C 1
ATOM 615 O O . CYS A 1 79 ? 25.636 19.008 -30.306 1.00 91.88 79 CYS A O 1
ATOM 617 N N . LEU A 1 80 ? 24.116 20.119 -29.067 1.00 93.00 80 LEU A N 1
ATOM 618 C CA . LEU A 1 80 ? 24.609 21.462 -29.395 1.00 93.00 80 LEU A CA 1
ATOM 619 C C . LEU A 1 80 ? 25.928 21.816 -28.697 1.00 93.00 80 LEU A C 1
ATOM 621 O O . LEU A 1 80 ? 26.594 22.747 -29.132 1.00 93.00 80 LEU A O 1
ATOM 625 N N . GLU A 1 81 ? 26.291 21.092 -27.638 1.00 92.81 81 GLU A N 1
ATOM 626 C CA . GLU A 1 81 ? 27.579 21.274 -26.962 1.00 92.81 81 GLU A CA 1
ATOM 627 C C . GLU A 1 81 ? 28.753 21.035 -27.933 1.00 92.81 81 GLU A C 1
ATOM 629 O O . GLU A 1 81 ? 28.742 20.001 -28.621 1.00 92.81 81 GLU A O 1
ATOM 634 N N . PRO A 1 82 ? 29.756 21.935 -27.985 1.00 89.88 82 PRO A N 1
ATOM 635 C CA . PRO A 1 82 ? 30.943 21.764 -28.816 1.00 89.88 82 PRO A CA 1
ATOM 636 C C . PRO A 1 82 ? 31.593 20.390 -28.622 1.00 89.88 82 PRO A C 1
ATOM 638 O O . PRO A 1 82 ? 31.600 19.838 -27.525 1.00 89.88 82 PRO A O 1
ATOM 641 N N . GLU A 1 83 ? 32.077 19.804 -29.721 1.00 86.19 83 GLU A N 1
ATOM 642 C CA . GLU A 1 83 ? 32.756 18.493 -29.759 1.00 86.19 83 GLU A CA 1
ATOM 643 C C . GLU A 1 83 ? 31.905 17.285 -29.311 1.00 86.19 83 GLU A C 1
ATOM 645 O O . GLU A 1 83 ? 32.329 16.129 -29.397 1.00 86.19 83 GLU A O 1
ATOM 650 N N . CYS A 1 84 ? 30.649 17.497 -28.911 1.00 87.56 84 CYS A N 1
ATOM 651 C CA . CYS A 1 84 ? 29.787 16.423 -28.460 1.00 87.56 84 CYS A CA 1
ATOM 652 C C . CYS A 1 84 ? 29.131 15.678 -29.632 1.00 87.56 84 CYS A C 1
ATOM 654 O O . CYS A 1 84 ? 28.205 16.149 -30.291 1.00 87.56 84 CYS A O 1
ATOM 656 N N . THR A 1 85 ? 29.533 14.426 -29.839 1.00 84.06 85 THR A N 1
ATOM 657 C CA . THR A 1 85 ? 28.980 13.560 -30.897 1.00 84.06 85 THR A CA 1
ATOM 658 C C . THR A 1 85 ? 27.719 12.798 -30.483 1.00 84.06 85 THR A C 1
ATOM 660 O O . THR A 1 85 ? 27.113 12.090 -31.291 1.00 84.06 85 THR A O 1
ATOM 663 N N . THR A 1 86 ? 27.294 12.934 -29.226 1.00 86.44 86 THR A N 1
ATOM 664 C CA . THR A 1 86 ? 26.146 12.193 -28.697 1.00 86.44 86 THR A CA 1
ATOM 665 C C . THR A 1 86 ? 24.816 12.730 -29.232 1.00 86.44 86 THR A C 1
ATOM 667 O O . THR A 1 86 ? 24.659 13.914 -29.533 1.00 86.44 86 THR A O 1
ATOM 670 N N . ARG A 1 87 ? 23.822 11.842 -29.346 1.00 88.25 87 ARG A N 1
ATOM 671 C CA . ARG A 1 87 ? 22.479 12.193 -29.823 1.00 88.25 87 ARG A CA 1
ATOM 672 C C . ARG A 1 87 ? 21.794 13.182 -28.874 1.00 88.25 87 ARG A C 1
ATOM 674 O O . ARG A 1 87 ? 21.653 12.909 -27.683 1.00 88.25 87 ARG A O 1
ATOM 681 N N . ALA A 1 88 ? 21.261 14.261 -29.437 1.00 91.56 88 ALA A N 1
ATOM 682 C CA . ALA A 1 88 ? 20.396 15.194 -28.737 1.00 91.56 88 ALA A CA 1
ATOM 683 C C . ALA A 1 88 ? 18.988 14.608 -28.549 1.00 91.56 88 ALA A C 1
ATOM 685 O O . ALA A 1 88 ? 18.281 14.294 -29.516 1.00 91.56 88 ALA A O 1
ATOM 686 N N . VAL A 1 89 ? 18.575 14.459 -27.293 1.00 91.62 89 VAL A N 1
ATOM 687 C CA . VAL A 1 89 ? 17.238 13.966 -26.908 1.00 91.62 89 VAL A CA 1
ATOM 688 C C . VAL A 1 89 ? 16.567 14.840 -25.847 1.00 91.62 89 VAL A C 1
ATOM 690 O O . VAL A 1 89 ? 15.360 14.730 -25.661 1.00 91.62 89 VAL A O 1
ATOM 693 N N . PHE A 1 90 ? 17.320 15.738 -25.206 1.00 91.50 90 PHE A N 1
ATOM 694 C CA . PHE A 1 90 ? 16.838 16.639 -24.166 1.00 91.50 90 PHE A CA 1
ATOM 695 C C . PHE A 1 90 ? 16.537 18.030 -24.717 1.00 91.50 90 PHE A C 1
ATOM 697 O O . PHE A 1 90 ? 17.300 18.562 -25.533 1.00 91.50 90 PHE A O 1
ATOM 704 N N . ASN A 1 91 ? 15.421 18.605 -24.277 1.00 91.94 91 ASN A N 1
ATOM 705 C CA . ASN A 1 91 ? 15.045 19.996 -24.515 1.00 91.94 91 ASN A CA 1
ATOM 706 C C . ASN A 1 91 ? 13.959 20.436 -23.509 1.00 91.94 91 ASN A C 1
ATOM 708 O O . ASN A 1 91 ? 13.533 19.647 -22.667 1.00 91.94 91 ASN A O 1
ATOM 712 N N . VAL A 1 92 ? 13.505 21.685 -23.589 1.00 86.75 92 VAL A N 1
ATOM 713 C CA . VAL A 1 92 ? 12.368 22.188 -22.806 1.00 86.75 92 VAL A CA 1
ATOM 714 C C . VAL A 1 92 ? 11.052 21.523 -23.228 1.00 86.75 92 VAL A C 1
ATOM 716 O O . VAL A 1 92 ? 10.899 21.065 -24.368 1.00 86.75 92 VAL A O 1
ATOM 719 N N . ILE A 1 93 ? 10.092 21.473 -22.302 1.00 78.94 93 ILE A N 1
ATOM 720 C CA . ILE A 1 93 ? 8.753 20.904 -22.521 1.00 78.94 93 ILE A CA 1
ATOM 721 C C . ILE A 1 93 ? 8.082 21.584 -23.728 1.00 78.94 93 ILE A C 1
ATOM 723 O O . ILE A 1 93 ? 8.186 22.793 -23.902 1.00 78.94 93 ILE A O 1
ATOM 727 N N . GLY A 1 94 ? 7.416 20.798 -24.581 1.00 74.50 94 GLY A N 1
ATOM 728 C CA . GLY A 1 94 ? 6.720 21.293 -25.779 1.00 74.50 94 GLY A CA 1
ATOM 729 C C . GLY A 1 94 ? 7.591 21.417 -27.035 1.00 74.50 94 GLY A C 1
ATOM 730 O O . GLY A 1 94 ? 7.060 21.615 -28.123 1.00 74.50 94 GLY A O 1
ATOM 731 N N . SER A 1 95 ? 8.911 21.240 -26.925 1.00 83.19 95 SER A N 1
ATOM 732 C CA . SER A 1 95 ? 9.799 21.236 -28.093 1.00 83.19 95 SER A CA 1
ATOM 733 C C . SER A 1 95 ? 9.637 19.976 -28.952 1.00 83.19 95 SER A C 1
ATOM 735 O O . SER A 1 95 ? 9.535 18.867 -28.432 1.00 83.19 95 SER A O 1
ATOM 737 N N . ASP A 1 96 ? 9.718 20.129 -30.276 1.00 82.44 96 ASP A N 1
ATOM 738 C CA . ASP A 1 96 ? 9.640 19.032 -31.255 1.00 82.44 96 ASP A CA 1
ATOM 739 C C . ASP A 1 96 ? 10.991 18.323 -31.500 1.00 82.44 96 ASP A C 1
ATOM 741 O O . ASP A 1 96 ? 11.042 17.211 -32.036 1.00 82.44 96 ASP A O 1
ATOM 745 N N . LYS A 1 97 ? 12.111 18.961 -31.129 1.00 86.81 97 LYS A N 1
ATOM 746 C CA . LYS A 1 97 ? 13.484 18.512 -31.425 1.00 86.81 97 LYS A CA 1
ATOM 747 C C . LYS A 1 97 ? 14.396 18.624 -30.208 1.00 86.81 97 LYS A C 1
ATOM 749 O O . LYS A 1 97 ? 14.378 19.623 -29.496 1.00 86.81 97 LYS A O 1
ATOM 754 N N . GLY A 1 98 ? 15.217 17.596 -29.985 1.00 89.62 98 GLY A N 1
ATOM 755 C CA . GLY A 1 98 ? 16.220 17.579 -28.920 1.00 89.62 98 GLY A CA 1
ATOM 756 C C . GLY A 1 98 ? 17.378 18.514 -29.262 1.00 89.62 98 GLY A C 1
ATOM 757 O O . GLY A 1 98 ? 17.800 18.546 -30.419 1.00 89.62 98 GLY A O 1
ATOM 758 N N . LYS A 1 99 ? 17.896 19.237 -28.264 1.00 92.88 99 LYS A N 1
ATOM 759 C CA . LYS A 1 99 ? 19.074 20.115 -28.385 1.00 92.88 99 LYS A CA 1
ATOM 760 C C . LYS A 1 99 ? 20.299 19.560 -27.658 1.00 92.88 99 LYS A C 1
ATOM 762 O O . LYS A 1 99 ? 21.409 19.685 -28.158 1.00 92.88 99 LYS A O 1
ATOM 767 N N . PHE A 1 100 ? 20.098 18.882 -26.530 1.0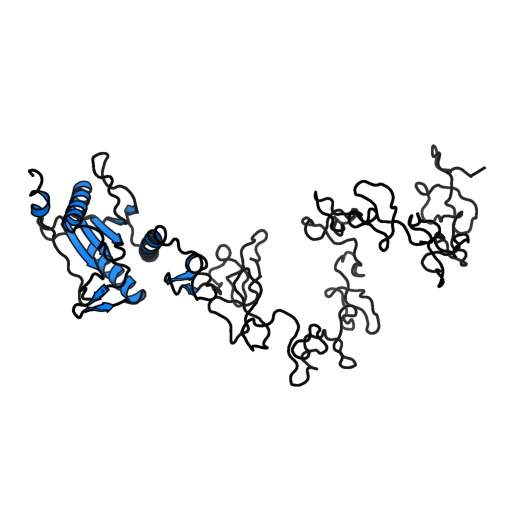0 92.94 100 PHE A N 1
ATOM 768 C CA . PHE A 1 100 ? 21.189 18.411 -25.675 1.00 92.94 100 PHE A CA 1
ATOM 769 C C . PHE A 1 100 ? 21.122 16.904 -25.425 1.00 92.94 100 PHE A C 1
ATOM 771 O O . PHE A 1 100 ? 20.079 16.262 -25.592 1.00 92.94 100 PHE A O 1
ATOM 778 N N . CYS A 1 101 ? 22.253 16.309 -25.058 1.00 92.06 101 CYS A N 1
ATOM 779 C CA . CYS A 1 101 ? 22.319 14.927 -24.594 1.00 92.06 101 CYS A CA 1
ATOM 780 C C . CYS A 1 101 ? 22.125 14.845 -23.073 1.00 92.06 101 CYS A C 1
ATOM 782 O O . CYS A 1 101 ? 21.997 15.861 -22.401 1.00 92.06 101 CYS A O 1
ATOM 784 N N . ALA A 1 102 ? 22.125 13.632 -22.513 1.00 90.31 102 ALA A N 1
ATOM 785 C CA . ALA A 1 102 ? 21.943 13.437 -21.072 1.00 90.31 102 ALA A CA 1
ATOM 786 C C . ALA A 1 102 ? 23.034 14.105 -20.219 1.00 90.31 102 ALA A C 1
ATOM 788 O O . ALA A 1 102 ? 22.731 14.559 -19.121 1.00 90.31 102 ALA A O 1
ATOM 789 N N . LYS A 1 103 ? 24.278 14.163 -20.720 1.00 92.50 103 LYS A N 1
ATOM 790 C CA . LYS A 1 103 ? 25.413 14.787 -20.020 1.00 92.50 103 LYS A CA 1
ATOM 791 C C . LYS A 1 103 ? 25.347 16.316 -20.037 1.00 92.50 103 LYS A C 1
ATOM 793 O O . LYS A 1 103 ? 25.760 16.938 -19.074 1.00 92.50 103 LYS A O 1
ATOM 798 N N . HIS A 1 104 ? 24.804 16.900 -21.105 1.00 94.12 104 HIS A N 1
ATOM 799 C CA . HIS A 1 104 ? 24.768 18.352 -21.323 1.00 94.12 104 HIS A CA 1
ATOM 800 C C . HIS A 1 104 ? 23.362 18.945 -21.162 1.00 94.12 104 HIS A C 1
ATOM 802 O O . HIS A 1 104 ? 23.080 20.036 -21.651 1.00 94.12 104 HIS A O 1
ATOM 808 N N . LYS A 1 105 ? 22.433 18.217 -20.529 1.00 92.81 105 LYS A N 1
ATOM 809 C CA . LYS A 1 105 ? 21.090 18.741 -20.265 1.00 92.81 105 LYS A CA 1
ATOM 810 C C . LYS A 1 105 ? 21.157 19.779 -19.143 1.00 92.81 105 LYS A C 1
ATOM 812 O O . LYS A 1 105 ? 21.823 19.556 -18.133 1.00 92.81 105 LYS A O 1
ATOM 817 N N . LYS A 1 106 ? 20.401 20.864 -19.279 1.00 89.69 106 LYS A N 1
ATOM 818 C CA . LYS A 1 106 ? 20.160 21.803 -18.178 1.00 89.69 106 LYS A CA 1
ATOM 819 C C . LYS A 1 106 ? 19.078 21.253 -17.227 1.00 89.69 106 LYS A C 1
ATOM 821 O O . LYS A 1 106 ? 18.307 20.383 -17.655 1.00 89.69 106 LYS A O 1
ATOM 826 N N . PRO A 1 107 ? 19.017 21.683 -15.951 1.00 85.25 107 PRO A N 1
ATOM 827 C CA . PRO A 1 107 ? 18.078 21.146 -14.958 1.00 85.25 107 PRO A CA 1
ATOM 828 C C . PRO A 1 107 ? 16.605 21.139 -15.404 1.00 85.25 107 PRO A C 1
ATOM 830 O O . PRO A 1 107 ? 15.885 20.183 -15.121 1.00 85.25 107 PRO A O 1
ATOM 833 N N . GLU A 1 108 ? 16.182 22.149 -16.161 1.00 83.75 108 GLU A N 1
ATOM 834 C CA . GLU A 1 108 ? 14.826 22.341 -16.686 1.00 83.75 108 GLU A CA 1
ATOM 835 C C . GLU A 1 108 ? 14.497 21.502 -17.937 1.00 83.75 108 GLU A C 1
ATOM 837 O O . GLU A 1 108 ? 13.353 21.477 -18.398 1.00 83.75 108 GLU A O 1
ATOM 842 N N . MET A 1 109 ? 15.483 20.809 -18.515 1.00 88.25 109 MET A N 1
ATOM 843 C CA . MET A 1 109 ? 15.307 20.047 -19.751 1.00 88.25 109 MET A CA 1
ATOM 844 C C . MET A 1 109 ? 14.855 18.608 -19.494 1.00 88.25 109 MET A C 1
ATOM 846 O O . MET A 1 109 ? 15.435 17.864 -18.694 1.00 88.25 109 MET A O 1
ATOM 850 N N . ILE A 1 110 ? 13.868 18.175 -20.276 1.00 82.94 110 ILE A N 1
ATOM 851 C CA . ILE A 1 110 ? 13.316 16.821 -20.266 1.00 82.94 110 ILE A CA 1
ATOM 852 C C . ILE A 1 110 ? 13.737 16.043 -21.515 1.00 82.94 110 ILE A C 1
ATOM 854 O O . ILE A 1 110 ? 14.034 16.622 -22.559 1.00 82.94 110 ILE A O 1
ATOM 858 N N . ASP A 1 111 ? 13.745 14.714 -21.424 1.00 86.38 111 ASP A N 1
ATOM 859 C CA . ASP A 1 111 ? 13.851 13.853 -22.605 1.00 86.38 111 ASP A CA 1
ATOM 860 C C . ASP A 1 111 ? 12.535 13.924 -23.392 1.00 86.38 111 ASP A C 1
ATOM 862 O O . ASP A 1 111 ? 11.516 13.381 -22.962 1.00 86.38 111 ASP A O 1
ATOM 866 N N . ILE A 1 112 ? 12.564 14.583 -24.552 1.00 83.50 112 ILE A N 1
ATOM 867 C CA . ILE A 1 112 ? 11.376 14.788 -25.392 1.00 83.50 112 ILE A CA 1
ATOM 868 C C . ILE A 1 112 ? 11.080 13.599 -26.323 1.00 83.50 112 ILE A C 1
ATOM 870 O O . ILE A 1 112 ? 10.033 13.552 -26.965 1.00 83.50 112 ILE A O 1
ATOM 874 N N . GLN A 1 113 ? 11.998 12.632 -26.442 1.00 80.31 113 GLN A N 1
ATOM 875 C CA . GLN A 1 113 ? 11.794 11.429 -27.260 1.00 80.31 113 GLN A CA 1
ATOM 876 C C . GLN A 1 113 ? 11.105 10.317 -26.474 1.00 80.31 113 GLN A C 1
ATOM 878 O O . GLN A 1 113 ? 10.422 9.457 -27.048 1.00 80.31 113 GLN A O 1
ATOM 883 N N . THR A 1 114 ? 11.283 10.303 -25.155 1.00 81.44 114 THR A N 1
ATOM 884 C CA . THR A 1 114 ? 10.577 9.363 -24.298 1.00 81.44 114 THR A CA 1
ATOM 885 C C . THR A 1 114 ? 9.084 9.691 -24.294 1.00 81.44 114 THR A C 1
ATOM 887 O O . THR A 1 114 ? 8.655 10.729 -23.810 1.00 81.44 114 THR A O 1
ATOM 890 N N . LYS A 1 115 ? 8.261 8.758 -24.797 1.00 83.56 115 LYS A N 1
ATOM 891 C CA . LYS A 1 115 ? 6.798 8.843 -24.652 1.00 83.56 115 LYS A CA 1
ATOM 892 C C . LYS A 1 115 ? 6.444 8.891 -23.163 1.00 83.56 115 LYS A C 1
ATOM 894 O O . LYS A 1 115 ? 6.637 7.896 -22.455 1.00 83.56 115 LYS A O 1
ATOM 899 N N . LEU A 1 116 ? 5.946 10.037 -22.718 1.00 86.25 116 LEU A N 1
ATOM 900 C CA . LEU A 1 116 ? 5.496 10.263 -21.352 1.00 86.25 116 LEU A CA 1
ATOM 901 C C . LEU A 1 116 ? 4.068 9.757 -21.156 1.00 86.25 116 LEU A C 1
ATOM 903 O O . LEU A 1 116 ? 3.333 9.496 -22.110 1.00 86.25 116 LEU A O 1
ATOM 907 N N . CYS A 1 117 ? 3.714 9.568 -19.893 1.00 90.56 117 CYS A N 1
ATOM 908 C CA . CYS A 1 117 ? 2.367 9.247 -19.467 1.00 90.56 117 CYS A CA 1
ATOM 909 C C . CYS A 1 117 ? 1.396 10.348 -19.910 1.00 90.56 117 CYS A C 1
ATOM 911 O O . CYS A 1 117 ? 1.656 11.522 -19.684 1.00 90.56 117 CYS A O 1
ATOM 913 N N . LYS A 1 118 ? 0.256 9.963 -20.492 1.00 90.06 118 LYS A N 1
ATOM 914 C CA . LYS A 1 118 ? -0.789 10.905 -20.921 1.00 90.06 118 LYS A CA 1
ATOM 915 C C . LYS A 1 118 ? -1.533 11.584 -19.765 1.00 90.06 118 LYS A C 1
ATOM 917 O O . LYS A 1 118 ? -2.250 12.546 -20.003 1.00 90.06 118 LYS A O 1
ATOM 922 N N . TYR A 1 119 ? -1.394 11.077 -18.540 1.00 88.19 119 TYR A N 1
ATOM 923 C CA . TYR A 1 119 ? -2.016 11.686 -17.364 1.00 88.19 119 TYR A CA 1
ATOM 924 C C . TYR A 1 119 ? -1.470 13.112 -17.132 1.00 88.19 119 TYR A C 1
ATOM 926 O O . TYR A 1 119 ? -0.242 13.258 -17.078 1.00 88.19 119 TYR A O 1
ATOM 934 N N . PRO 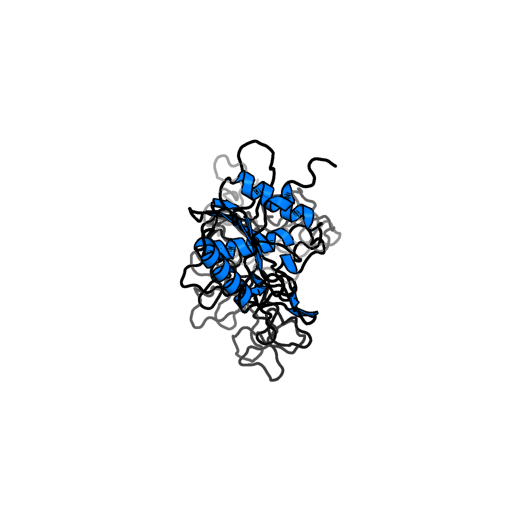A 1 120 ? -2.333 14.137 -16.974 1.00 85.88 120 PRO A N 1
ATOM 935 C CA . PRO A 1 120 ? -1.910 15.527 -16.800 1.00 85.88 120 PRO A CA 1
ATOM 936 C C . PRO A 1 120 ? -0.867 15.696 -15.686 1.00 85.88 120 PRO A C 1
ATOM 938 O O . PRO A 1 120 ? -1.011 15.154 -14.594 1.00 85.88 120 PRO A O 1
ATOM 941 N N . GLY A 1 121 ? 0.228 16.404 -15.981 1.00 82.12 121 GLY A N 1
ATOM 942 C CA . GLY A 1 121 ? 1.326 16.641 -15.032 1.00 82.12 121 GLY A CA 1
ATOM 943 C C . GLY A 1 121 ? 2.257 15.445 -14.768 1.00 82.12 121 GLY A C 1
ATOM 944 O O . GLY A 1 121 ? 3.241 15.580 -14.043 1.00 82.12 121 GLY A O 1
ATOM 945 N N . CYS A 1 122 ? 2.019 14.266 -15.357 1.00 85.69 122 CYS A N 1
ATOM 946 C CA . CYS A 1 122 ? 2.855 13.093 -15.110 1.00 85.69 122 CYS A CA 1
ATOM 947 C C . CYS A 1 122 ? 4.079 13.021 -16.038 1.00 85.69 122 CYS A C 1
ATOM 949 O O . CYS A 1 122 ? 3.973 12.681 -17.213 1.00 85.69 122 CYS A O 1
ATOM 951 N N . GLN A 1 123 ? 5.277 13.190 -15.477 1.00 83.56 123 GLN A N 1
ATOM 952 C CA . GLN A 1 123 ? 6.544 13.073 -16.219 1.00 83.56 123 GLN A CA 1
ATOM 953 C C . GLN A 1 123 ? 7.118 11.643 -16.263 1.00 83.56 123 GLN A C 1
ATOM 955 O O . GLN A 1 123 ? 8.253 11.419 -16.683 1.00 83.56 123 GLN A O 1
ATOM 960 N N . LYS A 1 124 ? 6.358 10.634 -15.818 1.00 87.19 124 LYS A N 1
ATOM 961 C CA . LYS A 1 124 ? 6.812 9.236 -15.861 1.00 87.19 124 LYS A CA 1
ATOM 962 C C . LYS A 1 124 ? 6.675 8.677 -17.272 1.00 87.19 124 LYS A C 1
ATOM 964 O O . LYS A 1 124 ? 5.688 8.925 -17.960 1.00 87.19 124 LYS A O 1
ATOM 969 N N . LYS A 1 125 ? 7.631 7.841 -17.678 1.00 88.44 125 LYS A N 1
ATOM 970 C CA . LYS A 1 125 ? 7.589 7.115 -18.953 1.00 88.44 125 LYS A CA 1
ATOM 971 C C . LYS A 1 125 ? 6.311 6.278 -19.074 1.00 88.44 125 LYS A C 1
ATOM 973 O O . LYS A 1 125 ? 5.966 5.524 -18.161 1.00 88.44 125 LYS A O 1
ATOM 978 N N . ALA A 1 126 ? 5.654 6.363 -20.228 1.00 91.06 126 ALA A N 1
ATOM 979 C CA . ALA A 1 126 ? 4.557 5.473 -20.574 1.00 91.06 126 ALA A CA 1
ATOM 980 C C . ALA A 1 126 ? 5.097 4.063 -20.851 1.00 91.06 126 ALA A C 1
ATOM 982 O O . ALA A 1 126 ? 5.992 3.874 -21.679 1.00 91.06 126 ALA A O 1
ATOM 983 N N . LEU A 1 127 ? 4.548 3.071 -20.156 1.00 92.19 127 LEU A N 1
ATOM 984 C CA . LEU A 1 127 ? 4.908 1.654 -20.274 1.00 92.19 127 LEU A CA 1
ATOM 985 C C . LEU A 1 127 ? 3.695 0.770 -20.586 1.00 92.19 127 LEU A C 1
ATOM 987 O O . LEU A 1 127 ? 3.870 -0.314 -21.142 1.00 92.19 127 LEU A O 1
ATOM 991 N N . PHE A 1 128 ? 2.492 1.235 -20.242 1.00 92.25 128 PHE A N 1
ATOM 992 C CA . PHE A 1 128 ? 1.255 0.466 -20.261 1.00 92.25 128 PHE A CA 1
ATOM 993 C C . PHE A 1 128 ? 0.312 0.934 -21.372 1.00 92.25 128 PHE A C 1
ATOM 995 O O . PHE A 1 128 ? 0.262 2.129 -21.685 1.00 92.25 128 PHE A O 1
ATOM 1002 N N . ALA A 1 129 ? -0.406 -0.019 -21.964 1.00 92.50 129 ALA A N 1
ATOM 1003 C CA . ALA A 1 129 ? -1.509 0.201 -22.898 1.00 92.50 129 ALA A CA 1
ATOM 1004 C C . ALA A 1 129 ? -2.372 -1.063 -23.032 1.00 92.50 129 ALA A C 1
ATOM 1006 O O . ALA A 1 129 ? -2.016 -2.129 -22.528 1.00 92.50 129 ALA A O 1
ATOM 1007 N N . VAL A 1 130 ? -3.499 -0.922 -23.728 1.00 89.38 130 VAL A N 1
ATOM 1008 C CA . VAL A 1 130 ? -4.305 -2.043 -24.225 1.00 89.38 130 VAL A CA 1
ATOM 1009 C C . VAL A 1 130 ? -3.513 -2.805 -25.296 1.00 89.38 130 VAL A C 1
ATOM 1011 O O . VAL A 1 130 ? -2.695 -2.218 -26.013 1.00 89.38 130 VAL A O 1
ATOM 1014 N N . VAL A 1 131 ? -3.730 -4.118 -25.395 1.00 84.69 131 VAL A N 1
ATOM 1015 C CA . VAL A 1 131 ? -3.096 -4.974 -26.409 1.00 84.69 131 VAL A CA 1
ATOM 1016 C C . VAL A 1 131 ? -3.348 -4.408 -27.814 1.00 84.69 131 VAL A C 1
ATOM 1018 O O . VAL A 1 131 ? -4.435 -3.929 -28.112 1.00 84.69 131 VAL A O 1
ATOM 1021 N N . GLY A 1 132 ? -2.318 -4.394 -28.664 1.00 82.12 132 GLY A N 1
ATOM 1022 C CA . GLY A 1 132 ? -2.393 -3.836 -30.023 1.00 82.12 132 GLY A CA 1
ATOM 1023 C C . GLY A 1 132 ? -2.279 -2.307 -30.110 1.00 82.12 132 GLY A C 1
ATOM 1024 O O . GLY A 1 132 ? -2.029 -1.777 -31.189 1.00 82.12 132 GLY A O 1
ATOM 1025 N N . SER A 1 133 ? -2.377 -1.584 -28.990 1.00 86.94 133 SER A N 1
ATOM 1026 C CA . SER A 1 133 ? -2.242 -0.123 -28.956 1.00 86.94 133 SER A CA 1
ATOM 1027 C C . SER A 1 133 ? -0.820 0.344 -28.635 1.00 86.94 133 SER A C 1
ATOM 1029 O O . SER A 1 133 ? 0.030 -0.402 -28.149 1.00 86.94 133 SER A O 1
ATOM 1031 N N . SER A 1 134 ? -0.542 1.628 -28.878 1.00 85.44 134 SER A N 1
ATOM 1032 C CA . SER A 1 134 ? 0.723 2.244 -28.462 1.00 85.44 134 SER A CA 1
ATOM 1033 C C . SER A 1 134 ? 0.713 2.609 -26.971 1.00 85.44 134 SER A C 1
ATOM 1035 O O . SER A 1 134 ? -0.328 2.973 -26.436 1.00 85.44 134 SER A O 1
ATOM 1037 N N . ARG A 1 135 ? 1.874 2.550 -26.301 1.00 89.31 135 ARG A N 1
ATOM 1038 C CA . ARG A 1 135 ? 2.017 2.863 -24.863 1.00 89.31 135 ARG A CA 1
ATOM 1039 C C . ARG A 1 135 ? 1.533 4.282 -24.530 1.00 89.31 135 ARG A C 1
ATOM 1041 O O . ARG A 1 135 ? 1.991 5.238 -25.160 1.00 89.31 135 ARG A O 1
ATOM 1048 N N . THR A 1 136 ? 0.674 4.410 -23.521 1.00 91.00 136 THR A N 1
ATOM 1049 C CA . THR A 1 136 ? 0.018 5.678 -23.148 1.00 91.00 136 THR A CA 1
ATOM 1050 C C . THR A 1 136 ? 0.186 6.059 -21.681 1.00 91.00 136 THR A C 1
ATOM 1052 O O . THR A 1 136 ? 0.295 7.248 -21.393 1.00 91.00 136 THR A O 1
ATOM 1055 N N . PHE A 1 137 ? 0.269 5.101 -20.755 1.00 92.56 137 PHE A N 1
ATOM 1056 C CA . PHE A 1 137 ? 0.279 5.394 -19.315 1.00 92.56 137 PHE A CA 1
ATOM 1057 C C . PHE A 1 137 ? 1.468 4.777 -18.575 1.00 92.56 137 PHE A C 1
ATOM 1059 O O . PHE A 1 137 ? 2.077 3.800 -19.022 1.00 92.56 137 PHE A O 1
ATOM 1066 N N . CYS A 1 138 ? 1.846 5.371 -17.441 1.00 93.00 138 CYS A N 1
ATOM 1067 C CA . CYS A 1 138 ? 2.841 4.806 -16.527 1.00 93.00 138 CYS A CA 1
ATOM 1068 C C . CYS A 1 138 ? 2.198 3.770 -15.585 1.00 93.00 138 CYS A C 1
ATOM 1070 O O . CYS A 1 138 ? 0.989 3.576 -15.601 1.00 93.00 138 CYS A O 1
ATOM 1072 N N . GLY A 1 139 ? 2.995 3.106 -14.742 1.00 89.12 139 GLY A N 1
ATOM 1073 C CA . GLY A 1 139 ? 2.478 2.064 -13.841 1.00 89.12 139 GLY A CA 1
ATOM 1074 C C . GLY A 1 139 ? 1.500 2.553 -12.771 1.00 89.12 139 GLY A C 1
ATOM 1075 O O . GLY A 1 139 ? 0.671 1.766 -12.334 1.00 89.12 139 GLY A O 1
ATOM 1076 N N . GLN A 1 140 ? 1.573 3.829 -12.382 1.00 90.38 140 GLN A N 1
ATOM 1077 C CA . GLN A 1 140 ? 0.642 4.430 -11.416 1.00 90.38 140 GLN A CA 1
ATOM 1078 C C . GLN A 1 140 ? -0.677 4.863 -12.055 1.00 90.38 140 GLN A C 1
ATOM 1080 O O . GLN A 1 140 ? -1.709 4.804 -11.405 1.00 90.38 140 GLN A O 1
ATOM 1085 N N . HIS A 1 141 ? -0.645 5.268 -13.325 1.00 91.69 141 HIS A N 1
ATOM 1086 C CA . HIS A 1 141 ? -1.821 5.737 -14.061 1.00 91.69 141 HIS A CA 1
ATOM 1087 C C . HIS A 1 141 ? -2.345 4.688 -15.049 1.00 91.69 141 HIS A C 1
ATOM 1089 O O . HIS A 1 141 ? -3.065 5.026 -15.985 1.00 91.69 141 HIS A O 1
ATOM 1095 N N . LYS A 1 142 ? -1.946 3.417 -14.897 1.00 90.56 142 LYS A N 1
ATOM 1096 C CA . LYS A 1 142 ? -2.478 2.335 -15.728 1.00 90.56 142 LYS A CA 1
ATOM 1097 C C . LYS A 1 142 ? -3.932 2.087 -15.330 1.00 90.56 142 LYS A C 1
ATOM 1099 O O . LYS A 1 142 ? -4.233 1.972 -14.145 1.00 90.56 142 LYS A O 1
ATOM 1104 N N . GLN A 1 143 ? -4.809 1.964 -16.314 1.00 87.00 143 GLN A N 1
ATOM 1105 C CA . GLN A 1 143 ? -6.200 1.577 -16.089 1.00 87.00 143 GLN A CA 1
ATOM 1106 C C . GLN A 1 143 ? -6.337 0.047 -16.078 1.00 87.00 143 GLN A C 1
ATOM 1108 O O . GLN A 1 143 ? -5.404 -0.679 -16.454 1.00 87.00 143 GLN A O 1
ATOM 1113 N N . ALA A 1 144 ? -7.492 -0.447 -15.627 1.00 85.19 144 ALA A N 1
ATOM 1114 C CA . ALA A 1 144 ? -7.830 -1.865 -15.711 1.00 85.19 144 ALA A CA 1
ATOM 1115 C C . ALA A 1 144 ? -7.713 -2.361 -17.167 1.00 85.19 144 ALA A C 1
ATOM 1117 O O . ALA A 1 144 ? -7.965 -1.618 -18.113 1.00 85.19 144 ALA A O 1
ATOM 1118 N N . GLY A 1 145 ? -7.231 -3.591 -17.353 1.00 84.88 145 GLY A N 1
ATOM 1119 C CA . GLY A 1 145 ? -6.988 -4.173 -18.680 1.00 84.88 145 GLY A CA 1
ATOM 1120 C C . GLY A 1 145 ? -5.706 -3.713 -19.396 1.00 84.88 145 GLY A C 1
ATOM 1121 O O . GLY A 1 145 ? -5.308 -4.331 -20.381 1.00 84.88 145 GLY A O 1
ATOM 1122 N N . MET A 1 146 ? -4.996 -2.685 -18.911 1.00 90.00 146 MET A N 1
ATOM 1123 C CA . MET A 1 146 ? -3.723 -2.273 -19.515 1.00 90.00 146 MET A CA 1
ATOM 1124 C C . MET A 1 146 ? -2.544 -3.136 -19.053 1.00 90.00 146 MET A C 1
ATOM 1126 O O . MET A 1 146 ? -2.322 -3.353 -17.857 1.00 90.00 146 MET A O 1
ATOM 1130 N N . ILE A 1 147 ? -1.710 -3.537 -20.010 1.00 88.00 147 ILE A N 1
ATOM 1131 C CA . ILE A 1 147 ? -0.525 -4.374 -19.802 1.00 88.00 147 ILE A CA 1
ATOM 1132 C C . ILE A 1 147 ? 0.762 -3.620 -20.149 1.00 88.00 147 ILE A C 1
ATOM 1134 O O . ILE A 1 147 ? 0.765 -2.678 -20.941 1.00 88.00 147 ILE A O 1
ATOM 1138 N N . ASN A 1 148 ? 1.885 -4.028 -19.553 1.00 88.25 148 ASN A N 1
ATOM 1139 C CA . ASN A 1 148 ? 3.190 -3.461 -19.889 1.00 88.25 148 ASN A CA 1
ATOM 1140 C C . ASN A 1 148 ? 3.671 -4.023 -21.233 1.00 88.25 148 ASN A C 1
ATOM 1142 O O . ASN A 1 148 ? 4.135 -5.157 -21.300 1.00 88.25 148 ASN A O 1
ATOM 1146 N N . ILE A 1 149 ? 3.586 -3.215 -22.287 1.00 86.31 149 ILE A N 1
ATOM 1147 C CA . ILE A 1 149 ? 4.006 -3.595 -23.648 1.00 86.31 149 ILE A CA 1
ATOM 1148 C C . ILE A 1 149 ? 5.394 -3.064 -24.018 1.00 86.31 149 ILE A C 1
ATOM 1150 O O . ILE A 1 149 ? 5.934 -3.391 -25.070 1.00 86.31 149 ILE A O 1
ATOM 1154 N N . ALA A 1 150 ? 5.966 -2.198 -23.178 1.00 83.50 150 ALA A N 1
ATOM 1155 C CA . ALA A 1 150 ? 7.267 -1.586 -23.431 1.00 83.50 150 ALA A CA 1
ATOM 1156 C C . ALA A 1 150 ? 8.436 -2.465 -22.966 1.00 83.50 150 ALA A C 1
ATOM 1158 O O . ALA A 1 150 ? 9.559 -2.298 -23.442 1.00 83.50 150 ALA A O 1
ATOM 1159 N N . SER A 1 151 ? 8.192 -3.346 -21.998 1.00 83.81 151 SER A N 1
ATOM 1160 C CA . SER A 1 151 ? 9.210 -4.235 -21.438 1.00 83.81 151 SER A CA 1
ATOM 1161 C C . SER A 1 151 ? 9.282 -5.542 -22.219 1.00 83.81 151 SER A C 1
ATOM 1163 O O . SER A 1 151 ? 8.316 -5.948 -22.860 1.00 83.81 151 SER A O 1
ATOM 1165 N N . ARG A 1 152 ? 10.423 -6.236 -22.132 1.00 85.12 152 ARG A N 1
ATOM 1166 C CA . ARG A 1 152 ? 10.536 -7.598 -22.659 1.00 85.12 152 ARG A CA 1
ATOM 1167 C C . ARG A 1 152 ? 9.462 -8.483 -22.019 1.00 85.12 152 ARG A C 1
ATOM 1169 O O . ARG A 1 152 ? 9.338 -8.500 -20.793 1.00 85.12 152 ARG A O 1
ATOM 1176 N N . LYS A 1 153 ? 8.731 -9.208 -22.861 1.00 90.12 153 LYS A N 1
ATOM 1177 C CA . LYS A 1 153 ? 7.701 -10.166 -22.467 1.00 90.12 153 LYS A CA 1
ATOM 1178 C C . LYS A 1 153 ? 8.233 -11.597 -22.489 1.00 90.12 153 LYS A C 1
ATOM 1180 O O . LYS A 1 153 ? 9.275 -11.864 -23.087 1.00 90.12 153 LYS A O 1
ATOM 1185 N N . CYS A 1 154 ? 7.528 -12.483 -21.801 1.00 93.25 154 CYS A N 1
ATOM 1186 C CA . CYS A 1 154 ? 7.748 -13.919 -21.862 1.00 93.25 154 CYS A CA 1
ATOM 1187 C C . CYS A 1 154 ? 7.687 -14.409 -23.317 1.00 93.25 154 CYS A C 1
ATOM 1189 O O . CYS A 1 154 ? 6.912 -13.890 -24.115 1.00 93.25 154 CYS A O 1
ATOM 1191 N N . ALA A 1 155 ? 8.489 -15.419 -23.650 1.00 93.56 155 ALA A N 1
ATOM 1192 C CA . ALA A 1 155 ? 8.511 -16.012 -24.987 1.00 93.56 155 ALA A CA 1
ATOM 1193 C C . ALA A 1 155 ? 7.263 -16.854 -25.314 1.00 93.56 155 ALA A C 1
ATOM 1195 O O . ALA A 1 155 ? 7.043 -17.181 -26.473 1.00 93.56 155 ALA A O 1
ATOM 1196 N N . HIS A 1 156 ? 6.444 -17.188 -24.313 1.00 92.56 156 HIS A N 1
ATOM 1197 C CA . HIS A 1 156 ? 5.164 -17.858 -24.516 1.00 92.56 156 HIS A CA 1
ATOM 1198 C C . HIS A 1 156 ? 4.169 -16.904 -25.191 1.00 92.56 156 HIS A C 1
ATOM 1200 O O . HIS A 1 156 ? 4.103 -15.724 -24.820 1.00 92.56 156 HIS A O 1
ATOM 1206 N N . SER A 1 157 ? 3.384 -17.417 -26.143 1.00 90.25 157 SER A N 1
ATOM 1207 C CA . SER A 1 157 ? 2.316 -16.665 -26.811 1.00 90.25 157 SER A CA 1
ATOM 1208 C C . SER A 1 157 ? 1.389 -16.011 -25.785 1.00 90.25 157 SER A C 1
ATOM 1210 O O . SER A 1 157 ? 1.131 -16.561 -24.712 1.00 90.25 157 SER A O 1
ATOM 1212 N N . ASP A 1 158 ? 0.991 -14.771 -26.069 1.00 85.38 158 ASP A N 1
ATOM 1213 C CA . ASP A 1 158 ? 0.057 -13.974 -25.259 1.00 85.38 158 ASP A CA 1
ATOM 1214 C C . ASP A 1 158 ? 0.432 -13.779 -23.778 1.00 85.38 158 ASP A C 1
ATOM 1216 O O . ASP A 1 158 ? -0.365 -13.317 -22.961 1.00 85.38 158 ASP A O 1
ATOM 1220 N N . CYS A 1 159 ? 1.692 -14.039 -23.409 1.00 88.75 159 CYS A N 1
ATOM 1221 C CA . CYS A 1 159 ? 2.193 -13.784 -22.068 1.00 88.75 159 CYS A CA 1
ATOM 1222 C C . CYS A 1 159 ? 3.002 -12.487 -22.008 1.00 88.75 159 CYS A C 1
ATOM 1224 O O . CYS A 1 159 ? 4.147 -12.413 -22.450 1.00 88.75 159 CYS A O 1
ATOM 1226 N N . TYR A 1 160 ? 2.431 -11.469 -21.367 1.00 85.50 160 TYR A N 1
ATOM 1227 C CA . TYR A 1 160 ? 3.058 -10.151 -21.190 1.00 85.50 160 TYR A CA 1
ATOM 1228 C C . TYR A 1 160 ? 3.797 -9.996 -19.856 1.00 85.50 160 TYR A C 1
ATOM 1230 O O . TYR A 1 160 ? 4.293 -8.919 -19.520 1.00 85.50 160 TYR A O 1
ATOM 1238 N N . THR A 1 161 ? 3.895 -11.078 -19.082 1.00 87.12 161 THR A N 1
ATOM 1239 C CA . THR A 1 161 ? 4.673 -11.109 -17.846 1.00 87.12 161 THR A CA 1
ATOM 1240 C C . THR A 1 161 ? 6.157 -10.976 -18.167 1.00 87.12 161 THR A C 1
ATOM 1242 O O . THR A 1 161 ? 6.663 -11.572 -19.120 1.00 87.12 161 THR A O 1
ATOM 1245 N N . ARG A 1 162 ? 6.878 -10.208 -17.346 1.00 88.69 162 ARG A N 1
ATOM 1246 C CA . ARG A 1 162 ? 8.327 -10.062 -17.477 1.00 88.69 162 ARG A CA 1
ATOM 1247 C C . ARG A 1 162 ? 9.016 -11.427 -17.294 1.00 88.69 162 ARG A C 1
ATOM 1249 O O . ARG A 1 162 ? 8.721 -12.113 -16.311 1.00 88.69 162 ARG A O 1
ATOM 1256 N N . PRO A 1 163 ? 9.931 -11.825 -18.193 1.00 93.25 163 PRO A N 1
ATOM 1257 C CA . PRO A 1 163 ? 10.635 -13.087 -18.067 1.00 93.25 163 PRO A CA 1
ATOM 1258 C C . PRO A 1 163 ? 11.832 -12.968 -17.120 1.00 93.25 163 PRO A C 1
ATOM 1260 O O . PRO A 1 163 ? 12.608 -12.013 -17.186 1.00 93.25 163 PRO A O 1
ATOM 1263 N N . TYR A 1 164 ? 11.992 -13.977 -16.271 1.00 92.94 164 TYR A N 1
ATOM 1264 C CA . TYR A 1 164 ? 13.099 -14.104 -15.317 1.00 92.94 164 TYR A CA 1
ATOM 1265 C C . TYR A 1 164 ? 13.853 -15.426 -15.477 1.00 92.94 164 TYR A C 1
ATOM 1267 O O . TYR A 1 164 ? 14.997 -15.529 -15.042 1.00 92.94 164 TYR A O 1
ATOM 1275 N N . PHE A 1 165 ? 13.224 -16.422 -16.103 1.00 92.69 165 PHE A N 1
ATOM 1276 C CA . PHE A 1 165 ? 13.704 -17.794 -16.162 1.00 92.69 165 PHE A CA 1
ATOM 1277 C C . PHE A 1 165 ? 14.286 -18.127 -17.528 1.00 92.69 165 PHE A C 1
ATOM 1279 O O . PHE A 1 165 ? 13.774 -17.680 -18.558 1.00 92.69 165 PHE A O 1
ATOM 1286 N N . ASN A 1 166 ? 15.374 -18.884 -17.522 1.00 93.94 166 ASN A N 1
ATOM 1287 C CA . ASN A 1 166 ? 16.012 -19.443 -18.706 1.00 93.94 166 ASN A CA 1
ATOM 1288 C C . ASN A 1 166 ? 16.881 -20.642 -18.284 1.00 93.94 166 ASN A C 1
ATOM 1290 O O . ASN A 1 166 ? 17.000 -20.934 -17.092 1.00 93.94 166 ASN A O 1
ATOM 1294 N N . VAL A 1 167 ? 17.500 -21.325 -19.240 1.00 90.88 167 VAL A N 1
ATOM 1295 C CA . VAL A 1 167 ? 18.499 -22.360 -18.958 1.00 90.88 167 VAL A CA 1
ATOM 1296 C C . VAL A 1 167 ? 19.722 -21.768 -18.229 1.00 90.88 167 VAL A C 1
ATOM 1298 O O . VAL A 1 167 ? 20.042 -20.583 -18.422 1.00 90.88 167 VAL A O 1
ATOM 1301 N N . PRO A 1 168 ? 20.413 -22.550 -17.376 1.00 86.31 168 PRO A N 1
ATOM 1302 C CA . PRO A 1 168 ? 21.642 -22.115 -16.713 1.00 86.31 168 PRO A CA 1
ATOM 1303 C C . PRO A 1 168 ? 22.683 -21.544 -17.694 1.00 86.31 168 PRO A C 1
ATOM 1305 O O . PRO A 1 168 ? 22.782 -21.970 -18.840 1.00 86.31 168 PRO A O 1
ATOM 1308 N N . GLY A 1 169 ? 23.447 -20.538 -17.256 1.00 83.00 169 GLY A N 1
ATOM 1309 C CA . GLY A 1 169 ? 24.483 -19.878 -18.067 1.00 83.00 169 GLY A CA 1
ATOM 1310 C C . GLY A 1 169 ? 23.992 -18.726 -18.955 1.00 83.00 169 GLY A C 1
ATOM 1311 O O . GLY A 1 169 ? 24.793 -17.896 -19.377 1.00 83.00 169 GLY A O 1
ATOM 1312 N N . LYS A 1 170 ? 22.683 -18.594 -19.203 1.00 88.06 170 LYS A N 1
ATOM 1313 C CA . LYS A 1 170 ? 22.131 -17.385 -19.840 1.00 88.06 170 LYS A CA 1
ATOM 1314 C C . LYS A 1 170 ? 22.027 -16.247 -18.821 1.00 88.06 170 LYS A C 1
ATOM 1316 O O . LYS A 1 170 ? 21.822 -16.488 -17.639 1.00 88.06 170 LYS A O 1
ATOM 1321 N N . THR A 1 171 ? 22.128 -15.001 -19.286 1.00 84.44 171 THR A N 1
ATOM 1322 C CA . THR A 1 171 ? 22.009 -13.779 -18.456 1.00 84.44 171 THR A CA 1
ATOM 1323 C C . THR A 1 171 ? 20.675 -13.053 -18.643 1.00 84.44 171 THR A C 1
ATOM 1325 O O . THR A 1 171 ? 20.352 -12.109 -17.924 1.00 84.44 171 THR A O 1
ATOM 1328 N N . GLN A 1 172 ? 19.875 -13.475 -19.626 1.00 89.12 172 GLN A N 1
ATOM 1329 C CA . GLN A 1 172 ? 18.595 -12.859 -19.957 1.00 89.12 172 GLN A CA 1
ATOM 1330 C C . GLN A 1 172 ? 17.455 -13.866 -19.815 1.00 89.12 172 GLN A C 1
ATOM 1332 O O . GLN A 1 172 ? 17.500 -14.953 -20.393 1.00 89.12 172 GLN A O 1
ATOM 1337 N N . GLY A 1 173 ? 16.410 -13.480 -19.080 1.00 92.19 173 GLY A N 1
ATOM 1338 C CA . GLY A 1 173 ? 15.198 -14.281 -18.933 1.00 92.19 173 GLY A CA 1
ATOM 1339 C C . GLY A 1 173 ? 14.451 -14.424 -20.259 1.00 92.19 173 GLY A C 1
ATOM 1340 O O . GLY A 1 173 ? 14.319 -13.453 -21.013 1.00 92.19 173 GLY A O 1
ATOM 1341 N N . GLN A 1 174 ? 13.931 -15.624 -20.506 1.00 94.88 174 GLN A N 1
ATOM 1342 C CA . GLN A 1 174 ? 13.094 -15.962 -21.659 1.00 94.88 174 GLN A CA 1
ATOM 1343 C C . GLN A 1 174 ? 11.649 -16.262 -21.242 1.00 94.88 174 GLN A C 1
ATOM 1345 O O . GLN A 1 174 ? 10.716 -15.817 -21.910 1.00 94.88 174 GLN A O 1
ATOM 1350 N N . TYR A 1 175 ? 11.451 -16.914 -20.095 1.00 95.44 175 TYR A N 1
ATOM 1351 C CA . TYR A 1 175 ? 10.135 -17.308 -19.595 1.00 95.44 175 TYR A CA 1
ATOM 1352 C C . TYR A 1 175 ? 9.806 -16.689 -18.229 1.00 95.44 175 TYR A C 1
ATOM 1354 O O . TYR A 1 175 ? 10.688 -16.293 -17.458 1.00 95.44 175 TYR A O 1
ATOM 1362 N N . CYS A 1 176 ? 8.513 -16.545 -17.933 1.00 93.88 176 CYS A N 1
ATOM 1363 C CA . CYS A 1 176 ? 8.024 -16.163 -16.608 1.00 93.88 176 CYS A CA 1
ATOM 1364 C C . CYS A 1 176 ? 7.889 -17.400 -15.702 1.00 93.88 176 CYS A C 1
ATOM 1366 O O . CYS A 1 176 ? 8.033 -18.525 -16.167 1.00 93.88 176 CYS A O 1
ATOM 1368 N N . ALA A 1 177 ? 7.588 -17.201 -14.414 1.00 91.38 177 ALA A N 1
ATOM 1369 C CA . ALA A 1 177 ? 7.466 -18.305 -13.454 1.00 91.38 177 ALA A CA 1
ATOM 1370 C C . ALA A 1 177 ? 6.409 -19.351 -13.852 1.00 91.38 177 ALA A C 1
ATOM 1372 O O . ALA A 1 177 ? 6.596 -20.527 -13.573 1.00 91.38 177 ALA A O 1
ATOM 1373 N N . ARG A 1 178 ? 5.332 -18.927 -14.529 1.00 93.94 178 ARG A N 1
ATOM 1374 C CA . ARG A 1 178 ? 4.251 -19.813 -14.987 1.00 93.94 178 ARG A CA 1
ATOM 1375 C C . ARG A 1 178 ? 4.624 -20.651 -16.212 1.00 93.94 178 ARG A C 1
ATOM 1377 O O . ARG A 1 178 ? 4.060 -21.714 -16.400 1.00 93.94 178 ARG A O 1
ATOM 1384 N N . HIS A 1 179 ? 5.546 -20.170 -17.045 1.00 95.19 179 HIS A N 1
ATOM 1385 C CA . HIS A 1 179 ? 5.924 -20.826 -18.304 1.00 95.19 179 HIS A CA 1
ATOM 1386 C C . HIS A 1 179 ? 7.373 -21.328 -18.289 1.00 95.19 179 HIS A C 1
ATOM 1388 O O . HIS A 1 179 ? 7.961 -21.538 -19.347 1.00 95.19 179 HIS A O 1
ATOM 1394 N N . LYS A 1 180 ? 7.986 -21.456 -17.107 1.00 93.00 180 LYS A N 1
ATOM 1395 C CA . LYS A 1 180 ? 9.311 -22.065 -16.976 1.00 93.00 180 LYS A CA 1
ATOM 1396 C C . LYS A 1 180 ? 9.170 -23.589 -17.034 1.00 93.00 180 LYS A C 1
ATOM 1398 O O . LYS A 1 180 ? 8.208 -24.127 -16.493 1.00 93.00 180 LYS A O 1
ATOM 1403 N N . THR A 1 181 ? 10.151 -24.282 -17.602 1.00 91.50 181 THR A N 1
ATOM 1404 C CA . THR A 1 181 ? 10.272 -25.739 -17.438 1.00 91.50 181 THR A CA 1
ATOM 1405 C C . THR A 1 181 ? 10.937 -26.080 -16.095 1.00 91.50 181 THR A C 1
ATOM 1407 O O . THR A 1 181 ? 11.372 -25.185 -15.351 1.00 91.50 181 THR A O 1
ATOM 1410 N N . ALA A 1 182 ? 11.000 -27.370 -15.749 1.00 88.50 182 ALA A N 1
ATOM 1411 C CA . ALA A 1 182 ? 11.674 -27.837 -14.535 1.00 88.50 182 ALA A CA 1
ATOM 1412 C C . ALA A 1 182 ? 13.160 -27.425 -14.514 1.00 88.50 182 ALA A C 1
ATOM 1414 O O . ALA A 1 182 ? 13.621 -26.880 -13.511 1.00 88.50 182 ALA A O 1
ATOM 1415 N N . ASP A 1 183 ? 13.844 -27.543 -15.655 1.00 89.19 183 ASP A N 1
ATOM 1416 C CA . ASP A 1 183 ? 15.283 -27.263 -15.805 1.00 89.19 183 ASP A CA 1
ATOM 1417 C C . ASP A 1 183 ? 15.628 -25.766 -15.869 1.00 89.19 183 ASP A C 1
ATOM 1419 O O . ASP A 1 183 ? 16.794 -25.364 -15.806 1.00 89.19 183 ASP A O 1
ATOM 1423 N N . MET A 1 184 ? 14.621 -24.901 -16.015 1.00 90.62 184 MET A N 1
ATOM 1424 C CA . MET A 1 184 ? 14.832 -23.460 -16.097 1.00 90.62 184 MET A CA 1
ATOM 1425 C C . MET A 1 184 ? 14.997 -22.825 -14.716 1.00 90.62 184 MET A C 1
ATOM 1427 O O . MET A 1 184 ? 14.175 -22.974 -13.805 1.00 90.62 184 MET A O 1
ATOM 1431 N N . VAL A 1 185 ? 16.026 -21.987 -14.616 1.00 85.94 185 VAL A N 1
ATOM 1432 C CA . VAL A 1 185 ? 16.437 -21.269 -13.408 1.00 85.94 185 VAL A CA 1
ATOM 1433 C C . VAL A 1 185 ? 16.255 -19.766 -13.581 1.00 85.94 185 VAL A C 1
ATOM 1435 O O . VAL A 1 185 ? 16.249 -19.241 -14.695 1.00 85.94 185 VAL A O 1
ATOM 1438 N N . ASN A 1 186 ? 16.115 -19.034 -12.476 1.00 88.19 186 ASN A N 1
ATOM 1439 C CA . ASN A 1 186 ? 16.091 -17.575 -12.535 1.00 88.19 186 ASN A CA 1
ATOM 1440 C C . ASN A 1 186 ? 17.484 -17.060 -12.941 1.00 88.19 186 ASN A C 1
ATOM 1442 O O . ASN A 1 186 ? 18.466 -17.279 -12.230 1.00 88.19 186 ASN A O 1
ATOM 1446 N N . VAL A 1 187 ? 17.590 -16.424 -14.107 1.00 88.00 187 VAL A N 1
ATOM 1447 C CA . VAL A 1 187 ? 18.851 -15.916 -14.688 1.00 88.00 187 VAL A CA 1
ATOM 1448 C C . VAL A 1 187 ? 19.015 -14.405 -14.559 1.00 88.00 187 VAL A C 1
ATOM 1450 O O . VAL A 1 187 ? 20.076 -13.872 -14.860 1.00 88.00 187 VAL A O 1
ATOM 1453 N N . VAL A 1 188 ? 17.954 -13.709 -14.147 1.00 86.81 188 VAL A N 1
ATOM 1454 C CA . VAL A 1 188 ? 17.928 -12.243 -14.081 1.00 86.81 188 VAL A CA 1
ATOM 1455 C C . VAL A 1 188 ? 18.230 -11.746 -12.671 1.00 86.81 188 VAL A C 1
ATOM 1457 O O . VAL A 1 188 ? 18.916 -10.740 -12.509 1.00 86.81 188 VAL A O 1
ATOM 1460 N N . ASN A 1 189 ? 17.704 -12.418 -11.647 1.00 85.81 189 ASN A N 1
ATOM 1461 C CA . ASN A 1 189 ? 17.951 -12.038 -10.261 1.00 85.81 189 ASN A CA 1
ATOM 1462 C C . ASN A 1 189 ? 19.317 -12.560 -9.796 1.00 85.81 189 ASN A C 1
ATOM 1464 O O . ASN A 1 189 ? 19.764 -13.626 -10.223 1.00 85.81 189 ASN A O 1
ATOM 1468 N N . ARG A 1 190 ? 19.957 -11.816 -8.883 1.00 82.69 190 ARG A N 1
ATOM 1469 C CA . ARG A 1 190 ? 21.209 -12.233 -8.235 1.00 82.69 190 ARG A CA 1
ATOM 1470 C C . ARG A 1 190 ? 21.017 -13.595 -7.554 1.00 82.69 190 ARG A C 1
ATOM 1472 O O . ARG A 1 190 ? 19.958 -13.861 -6.985 1.00 82.69 190 ARG A O 1
ATOM 1479 N N . ARG A 1 191 ? 22.053 -14.430 -7.621 1.00 86.81 191 ARG A N 1
ATOM 1480 C CA . ARG A 1 191 ? 22.093 -15.785 -7.058 1.00 86.81 191 ARG A CA 1
ATOM 1481 C C . ARG A 1 191 ? 22.944 -15.831 -5.798 1.00 86.81 191 ARG A C 1
ATOM 1483 O O . ARG A 1 191 ? 23.754 -14.936 -5.567 1.00 86.81 191 ARG A O 1
ATOM 1490 N N . CYS A 1 192 ? 22.719 -16.864 -4.997 1.00 90.69 192 CYS A N 1
ATOM 1491 C CA . CYS A 1 192 ? 23.585 -17.220 -3.885 1.00 90.69 192 CYS A CA 1
ATOM 1492 C C . CYS A 1 192 ? 25.031 -17.402 -4.370 1.00 90.69 192 CYS A C 1
ATOM 1494 O O . CYS A 1 192 ? 25.265 -18.019 -5.404 1.00 90.69 192 CYS A O 1
ATOM 1496 N N . GLU A 1 193 ? 25.993 -16.878 -3.615 1.00 92.75 193 GLU A N 1
ATOM 1497 C CA . GLU A 1 193 ? 27.417 -16.902 -3.973 1.00 92.75 193 GLU A CA 1
ATOM 1498 C C . GLU A 1 193 ? 28.070 -18.277 -3.823 1.00 92.75 193 GLU A C 1
ATOM 1500 O O . GLU A 1 193 ? 29.142 -18.514 -4.376 1.00 92.75 193 GLU A O 1
ATOM 1505 N N . LYS A 1 194 ? 27.424 -19.218 -3.123 1.00 90.94 194 LYS A N 1
ATOM 1506 C CA . LYS A 1 194 ? 27.855 -20.619 -3.135 1.00 90.94 194 LYS A CA 1
ATOM 1507 C C . LYS A 1 194 ? 27.824 -21.154 -4.570 1.00 90.94 194 LYS A C 1
ATOM 1509 O O . LYS A 1 194 ? 26.770 -21.160 -5.209 1.00 90.94 194 LYS A O 1
ATOM 1514 N N . ALA A 1 195 ? 28.973 -21.639 -5.040 1.00 87.50 195 ALA A N 1
ATOM 1515 C CA . ALA A 1 195 ? 29.134 -22.207 -6.374 1.00 87.50 195 ALA A CA 1
ATOM 1516 C C . ALA A 1 195 ? 28.042 -23.248 -6.687 1.00 87.50 195 ALA A C 1
ATOM 1518 O O . ALA A 1 195 ? 27.729 -24.103 -5.860 1.00 87.50 195 ALA A O 1
ATOM 1519 N N . GLY A 1 196 ? 27.435 -23.135 -7.871 1.00 82.75 196 GLY A N 1
ATOM 1520 C CA . GLY A 1 196 ? 26.356 -24.018 -8.330 1.00 82.75 196 GLY A CA 1
ATOM 1521 C C . GLY A 1 196 ? 24.967 -23.727 -7.743 1.00 82.75 196 GLY A C 1
ATOM 1522 O O . GLY A 1 196 ? 23.981 -24.291 -8.214 1.00 82.75 196 GLY A O 1
ATOM 1523 N N . CYS A 1 197 ? 24.832 -22.825 -6.767 1.00 85.75 197 CYS A N 1
ATOM 1524 C CA . CYS A 1 197 ? 23.537 -22.541 -6.162 1.00 85.75 197 CYS A CA 1
ATOM 1525 C C . CYS A 1 197 ? 22.680 -21.591 -7.019 1.00 85.75 197 CYS A C 1
ATOM 1527 O O . CYS A 1 197 ? 23.061 -20.461 -7.317 1.00 85.75 197 CYS A O 1
ATOM 1529 N N . MET A 1 198 ? 21.464 -22.028 -7.359 1.00 80.12 198 MET A N 1
ATOM 1530 C CA . MET A 1 198 ? 20.522 -21.273 -8.204 1.00 80.12 198 MET A CA 1
ATOM 1531 C C . MET A 1 198 ? 19.460 -20.504 -7.409 1.00 80.12 198 MET A C 1
ATOM 1533 O O . MET A 1 198 ? 18.556 -19.896 -7.986 1.00 80.12 198 MET A O 1
ATOM 1537 N N . THR A 1 199 ? 19.548 -20.537 -6.079 1.00 84.12 199 THR A N 1
ATOM 1538 C CA . THR A 1 199 ? 18.577 -19.889 -5.193 1.00 84.12 199 THR A CA 1
ATOM 1539 C C . THR A 1 199 ? 18.869 -18.395 -5.049 1.00 84.12 199 THR A C 1
ATOM 1541 O O . THR A 1 199 ? 20.017 -17.949 -5.131 1.00 84.12 199 THR A O 1
ATOM 1544 N N . ILE A 1 200 ? 17.811 -17.606 -4.851 1.00 86.69 200 ILE A N 1
ATOM 1545 C CA . ILE A 1 200 ? 17.930 -16.168 -4.594 1.00 86.69 200 ILE A CA 1
ATOM 1546 C C . ILE A 1 200 ? 18.489 -15.990 -3.175 1.00 86.69 200 ILE A C 1
ATOM 1548 O O . ILE A 1 200 ? 17.938 -16.575 -2.239 1.00 86.69 200 ILE A O 1
ATOM 1552 N N . PRO A 1 201 ? 19.557 -15.199 -2.985 1.00 91.25 201 PRO A N 1
ATOM 1553 C CA . PRO A 1 201 ? 20.125 -14.995 -1.671 1.00 91.25 201 PRO A CA 1
ATOM 1554 C C . PRO A 1 201 ? 19.216 -14.094 -0.836 1.00 91.25 201 PRO A C 1
ATOM 1556 O O . PRO A 1 201 ? 18.668 -13.104 -1.324 1.00 91.25 201 PRO A O 1
ATOM 1559 N N . THR A 1 202 ? 19.102 -14.419 0.446 1.00 91.94 202 THR A N 1
ATOM 1560 C CA . THR A 1 202 ? 18.391 -13.608 1.444 1.00 91.94 202 THR A CA 1
ATOM 1561 C C . THR A 1 202 ? 19.249 -13.277 2.661 1.00 91.94 202 THR A C 1
ATOM 1563 O O . THR A 1 202 ? 18.881 -12.409 3.445 1.00 91.94 202 THR A O 1
ATOM 1566 N N . PHE A 1 203 ? 20.406 -13.920 2.805 1.00 90.31 203 PHE A N 1
ATOM 1567 C CA . PHE A 1 203 ? 21.293 -13.831 3.956 1.00 90.31 203 PHE A CA 1
ATOM 1568 C C . PHE A 1 203 ? 22.580 -13.078 3.641 1.00 90.31 203 PHE A C 1
ATOM 1570 O O . PHE A 1 203 ? 23.133 -13.187 2.542 1.00 90.31 203 PHE A O 1
ATOM 1577 N N . ASN A 1 204 ? 23.050 -12.311 4.621 1.00 91.00 204 ASN A N 1
ATOM 1578 C CA . ASN A 1 204 ? 24.393 -11.740 4.665 1.00 91.00 204 ASN A CA 1
ATOM 1579 C C . ASN A 1 204 ? 24.764 -11.395 6.122 1.00 91.00 204 ASN A C 1
ATOM 1581 O O . ASN A 1 204 ? 23.987 -11.648 7.043 1.00 91.00 204 ASN A O 1
ATOM 1585 N N . LEU A 1 205 ? 25.945 -10.822 6.335 1.00 85.50 205 LEU A N 1
ATOM 1586 C CA . LEU A 1 205 ? 26.358 -10.256 7.613 1.00 85.50 205 LEU A CA 1
ATOM 1587 C C . LEU A 1 205 ? 25.461 -9.085 8.031 1.00 85.50 205 LEU A C 1
ATOM 1589 O O . LEU A 1 205 ? 24.808 -8.425 7.217 1.00 85.50 205 LEU A O 1
ATOM 1593 N N . PHE A 1 206 ? 25.418 -8.834 9.336 1.00 74.50 206 PHE A N 1
ATOM 1594 C CA . PHE A 1 206 ? 24.665 -7.720 9.892 1.00 74.50 206 PHE A CA 1
ATOM 1595 C C . PHE A 1 206 ? 25.179 -6.370 9.356 1.00 74.50 206 PHE A C 1
ATOM 1597 O O . PHE A 1 206 ? 26.370 -6.181 9.150 1.00 74.50 206 PHE A O 1
ATOM 1604 N N . GLY A 1 207 ? 24.262 -5.426 9.123 1.00 74.12 207 GLY A N 1
ATOM 1605 C CA . GLY A 1 207 ? 24.570 -4.100 8.562 1.00 74.12 207 GLY A CA 1
ATOM 1606 C C . GLY A 1 207 ? 24.628 -4.052 7.031 1.00 74.12 207 GLY A C 1
ATOM 1607 O O . GLY A 1 207 ? 24.337 -3.009 6.444 1.00 74.12 207 GLY A O 1
ATOM 1608 N N . GLU A 1 208 ? 24.868 -5.187 6.378 1.00 84.00 208 GLU A N 1
ATOM 1609 C CA . GLU A 1 208 ? 24.950 -5.261 4.922 1.00 84.00 208 GLU A CA 1
ATOM 1610 C C . GLU A 1 208 ? 23.600 -5.008 4.239 1.00 84.00 208 GLU A C 1
ATOM 1612 O O . GLU A 1 208 ? 22.548 -5.499 4.661 1.00 84.00 208 GLU A O 1
ATOM 1617 N N . LYS A 1 209 ? 23.628 -4.241 3.142 1.00 81.06 209 LYS A N 1
ATOM 1618 C CA . LYS A 1 209 ? 22.422 -3.868 2.376 1.00 81.06 209 LYS A CA 1
ATOM 1619 C C . LYS A 1 209 ? 22.035 -4.889 1.305 1.00 81.06 209 LYS A C 1
ATOM 1621 O O . LYS A 1 209 ? 20.924 -4.827 0.784 1.00 81.06 209 LYS A O 1
ATOM 1626 N N . SER A 1 210 ? 22.940 -5.796 0.934 1.00 86.56 210 SER A N 1
ATOM 1627 C CA . SER A 1 210 ? 22.720 -6.758 -0.151 1.00 86.56 210 SER A CA 1
ATOM 1628 C C . SER A 1 210 ? 22.910 -8.191 0.328 1.00 86.56 210 SER A C 1
ATOM 1630 O O . SER A 1 210 ? 23.871 -8.479 1.030 1.00 86.56 210 SER A O 1
ATOM 1632 N N . ALA A 1 211 ? 21.996 -9.090 -0.036 1.00 90.88 211 ALA A N 1
ATOM 1633 C CA . ALA A 1 211 ? 22.119 -10.507 0.289 1.00 90.88 211 ALA A CA 1
ATOM 1634 C C . ALA A 1 211 ? 23.150 -11.202 -0.611 1.00 90.88 211 ALA A C 1
ATOM 1636 O O . ALA A 1 211 ? 23.232 -10.907 -1.809 1.00 90.88 211 ALA A O 1
ATOM 1637 N N . ARG A 1 212 ? 23.903 -12.139 -0.025 1.00 92.56 212 ARG A N 1
ATOM 1638 C CA . ARG A 1 212 ? 24.968 -12.912 -0.688 1.00 92.56 212 ARG A CA 1
ATOM 1639 C C . ARG A 1 212 ? 24.703 -14.415 -0.667 1.00 92.56 212 ARG A C 1
ATOM 1641 O O . ARG A 1 212 ? 24.996 -15.095 -1.643 1.00 92.56 212 ARG A O 1
ATOM 1648 N N . PHE A 1 213 ? 24.060 -14.928 0.380 1.00 93.56 213 PHE A N 1
ATOM 1649 C CA . PHE A 1 213 ? 23.813 -16.360 0.564 1.00 93.56 213 PHE A CA 1
ATOM 1650 C C . PHE A 1 213 ? 22.322 -16.671 0.723 1.00 93.56 213 PHE A C 1
ATOM 1652 O O . PHE A 1 213 ? 21.527 -15.807 1.090 1.00 93.56 213 PHE A O 1
ATOM 1659 N N . CYS A 1 214 ? 21.906 -17.894 0.405 1.00 92.25 214 CYS A N 1
ATOM 1660 C CA . CYS A 1 214 ? 20.564 -18.383 0.727 1.00 92.25 214 CYS A CA 1
ATOM 1661 C C . CYS A 1 214 ? 20.525 -19.003 2.130 1.00 92.25 214 CYS A C 1
ATOM 1663 O O . CYS A 1 214 ? 21.568 -19.155 2.757 1.00 92.25 214 CYS A O 1
ATOM 1665 N N . GLU A 1 215 ? 19.337 -19.378 2.612 1.00 89.56 215 GLU A N 1
ATOM 1666 C CA . GLU A 1 215 ? 19.173 -20.033 3.922 1.00 89.56 215 GLU A CA 1
ATOM 1667 C C . GLU A 1 215 ? 20.073 -21.270 4.063 1.00 89.56 215 GLU A C 1
ATOM 1669 O O . GLU A 1 215 ? 20.801 -21.391 5.040 1.00 89.56 215 GLU A O 1
ATOM 1674 N N . ALA A 1 216 ? 20.094 -22.141 3.047 1.00 92.69 216 ALA A N 1
ATOM 1675 C CA . ALA A 1 216 ? 20.874 -23.380 3.061 1.00 92.69 216 ALA A CA 1
ATOM 1676 C C . ALA A 1 216 ? 22.399 -23.162 3.040 1.00 92.69 216 ALA A C 1
ATOM 1678 O O . ALA A 1 216 ? 23.155 -24.067 3.374 1.00 92.69 216 ALA A O 1
ATOM 1679 N N . HIS A 1 217 ? 22.858 -21.977 2.633 1.00 94.00 217 HIS A N 1
ATOM 1680 C CA . HIS A 1 217 ? 24.281 -21.647 2.515 1.00 94.00 217 HIS A CA 1
ATOM 1681 C C . HIS A 1 217 ? 24.691 -20.486 3.421 1.00 94.00 217 HIS A C 1
ATOM 1683 O O . HIS A 1 217 ? 25.720 -19.856 3.177 1.00 94.00 217 HIS A O 1
ATOM 1689 N N . ARG A 1 218 ? 23.883 -20.158 4.434 1.00 91.62 218 ARG A N 1
ATOM 1690 C CA . ARG A 1 218 ? 24.248 -19.121 5.395 1.00 91.62 218 ARG A CA 1
ATOM 1691 C C . ARG A 1 218 ? 25.281 -19.676 6.373 1.00 91.62 218 ARG A C 1
ATOM 1693 O O . ARG A 1 218 ? 25.101 -20.758 6.925 1.00 91.62 218 ARG A O 1
ATOM 1700 N N . ASN A 1 219 ? 26.330 -18.907 6.633 1.00 87.56 219 ASN A N 1
ATOM 1701 C CA . ASN A 1 219 ? 27.273 -19.229 7.699 1.00 87.56 219 ASN A CA 1
ATOM 1702 C C . ASN A 1 219 ? 26.701 -18.797 9.063 1.00 87.56 219 ASN A C 1
ATOM 1704 O O . ASN A 1 219 ? 25.858 -17.888 9.115 1.00 87.56 219 ASN A O 1
ATOM 1708 N N . PRO A 1 220 ? 27.167 -19.392 10.179 1.00 86.19 220 PRO A N 1
ATOM 1709 C CA . PRO A 1 220 ? 26.879 -18.884 11.517 1.00 86.19 220 PRO A CA 1
ATOM 1710 C C . PRO A 1 220 ? 27.160 -17.376 11.610 1.00 86.19 220 PRO A C 1
ATOM 1712 O O . PRO A 1 220 ? 28.157 -16.887 11.086 1.00 86.19 220 PRO A O 1
ATOM 1715 N N . GLY A 1 221 ? 26.242 -16.625 12.221 1.00 80.94 221 GLY A N 1
ATOM 1716 C CA . GLY A 1 221 ? 26.307 -15.158 12.301 1.00 80.94 221 GLY A CA 1
ATOM 1717 C C . GLY A 1 221 ? 25.675 -14.398 11.124 1.00 80.94 221 GLY A C 1
ATOM 1718 O O . GLY A 1 221 ? 25.445 -13.195 11.238 1.00 80.94 221 GLY A O 1
ATOM 1719 N N . MET A 1 222 ? 25.317 -15.059 10.016 1.00 87.31 222 MET A N 1
ATOM 1720 C CA . MET A 1 222 ? 24.561 -14.410 8.938 1.00 87.31 222 MET A CA 1
ATOM 1721 C C . MET A 1 222 ? 23.073 -14.286 9.279 1.00 87.31 222 MET A C 1
ATOM 1723 O O . MET A 1 222 ? 22.429 -15.234 9.742 1.00 87.31 222 MET A O 1
ATOM 1727 N N . VAL A 1 223 ? 22.509 -13.122 8.963 1.00 81.12 223 VAL A N 1
ATOM 1728 C CA . VAL A 1 223 ? 21.106 -12.764 9.189 1.00 81.12 223 VAL A CA 1
ATOM 1729 C C . VAL A 1 223 ? 20.384 -12.553 7.864 1.00 81.12 223 VAL A C 1
ATOM 1731 O O . VAL A 1 223 ? 20.998 -12.249 6.841 1.00 81.12 223 VAL A O 1
ATOM 1734 N N . ASN A 1 224 ? 19.060 -12.710 7.865 1.00 84.12 224 ASN A N 1
ATOM 1735 C CA . ASN A 1 224 ? 18.261 -12.379 6.693 1.00 84.12 224 ASN A CA 1
ATOM 1736 C C . ASN A 1 224 ? 18.261 -10.852 6.513 1.00 84.12 224 ASN A C 1
ATOM 1738 O O . ASN A 1 224 ? 17.680 -10.130 7.323 1.00 84.12 224 ASN A O 1
ATOM 1742 N N . VAL A 1 225 ? 18.933 -10.361 5.471 1.00 83.31 225 VAL A N 1
ATOM 1743 C CA . VAL A 1 225 ? 19.058 -8.925 5.163 1.00 83.31 225 VAL A CA 1
ATOM 1744 C C . VAL A 1 225 ? 17.993 -8.444 4.175 1.00 83.31 225 VAL A C 1
ATOM 1746 O O . VAL A 1 225 ? 17.969 -7.271 3.807 1.00 83.31 225 VAL A O 1
ATOM 1749 N N . VAL A 1 226 ? 17.102 -9.343 3.739 1.00 81.38 226 VAL A N 1
ATOM 1750 C CA . VAL A 1 226 ? 16.011 -9.046 2.810 1.00 81.38 226 VAL A CA 1
ATOM 1751 C C . VAL A 1 226 ? 14.700 -8.862 3.569 1.00 81.38 226 VAL A C 1
ATOM 1753 O O . VAL A 1 226 ? 14.250 -9.718 4.330 1.00 81.38 226 VAL A O 1
ATOM 1756 N N . GLY A 1 227 ? 14.028 -7.749 3.283 1.00 77.44 227 GLY A N 1
ATOM 1757 C CA . GLY A 1 227 ? 12.782 -7.370 3.944 1.00 77.44 227 GLY A CA 1
ATOM 1758 C C . GLY A 1 227 ? 13.005 -6.446 5.145 1.00 77.44 227 GLY A C 1
ATOM 1759 O O . GLY A 1 227 ? 14.138 -6.073 5.450 1.00 77.44 227 GLY A O 1
ATOM 1760 N N . PRO A 1 228 ? 11.917 -6.003 5.795 1.00 80.38 228 PRO A N 1
ATOM 1761 C CA . PRO A 1 228 ? 12.009 -5.065 6.905 1.00 80.38 228 PRO A CA 1
ATOM 1762 C C . PRO A 1 228 ? 12.674 -5.719 8.124 1.00 80.38 228 PRO A C 1
ATOM 1764 O O . PRO A 1 228 ? 12.431 -6.888 8.431 1.00 80.38 228 PRO A O 1
ATOM 1767 N N . LYS A 1 229 ? 13.516 -4.957 8.827 1.00 83.00 229 LYS A N 1
ATOM 1768 C CA . LYS A 1 229 ? 14.124 -5.372 10.100 1.00 83.00 229 LYS A CA 1
ATOM 1769 C C . LYS A 1 229 ? 13.182 -5.053 11.254 1.00 83.00 229 LYS A C 1
ATOM 1771 O O . LYS A 1 229 ? 12.404 -4.104 11.165 1.00 83.00 229 LYS A O 1
ATOM 1776 N N . CYS A 1 230 ? 13.263 -5.836 12.330 1.00 86.06 230 CYS A N 1
ATOM 1777 C CA . CYS A 1 230 ? 12.594 -5.483 13.575 1.00 86.06 230 CYS A CA 1
ATOM 1778 C C . CYS A 1 230 ? 13.103 -4.115 14.050 1.00 86.06 230 CYS A C 1
ATOM 1780 O O . CYS A 1 230 ? 14.307 -3.923 14.169 1.00 86.06 230 CYS A O 1
ATOM 1782 N N . ASN A 1 231 ? 12.207 -3.179 14.348 1.00 84.94 231 ASN A N 1
ATOM 1783 C CA . ASN A 1 231 ? 12.562 -1.835 14.820 1.00 84.94 231 ASN A CA 1
ATOM 1784 C C . ASN A 1 231 ? 12.833 -1.780 16.340 1.00 84.94 231 ASN A C 1
ATOM 1786 O O . ASN A 1 231 ? 12.831 -0.701 16.922 1.00 84.94 231 ASN A O 1
ATOM 1790 N N . ASN A 1 232 ? 12.986 -2.934 16.998 1.00 83.12 232 ASN A N 1
ATOM 1791 C CA . ASN A 1 232 ? 13.335 -2.989 18.415 1.00 83.12 232 ASN A CA 1
ATOM 1792 C C . ASN A 1 232 ? 14.859 -2.847 18.547 1.00 83.12 232 ASN A C 1
ATOM 1794 O O . ASN A 1 232 ? 15.598 -3.440 17.754 1.00 83.12 232 ASN A O 1
ATOM 1798 N N . ILE A 1 233 ? 15.303 -2.049 19.518 1.00 79.75 233 ILE A N 1
ATOM 1799 C CA . ILE A 1 233 ? 16.715 -1.770 19.780 1.00 79.75 233 ILE A CA 1
ATOM 1800 C C . ILE A 1 233 ? 17.453 -3.099 19.979 1.00 79.75 233 ILE A C 1
ATOM 1802 O O . ILE A 1 233 ? 16.985 -4.000 20.669 1.00 79.75 233 ILE A O 1
ATOM 1806 N N . SER A 1 234 ? 18.592 -3.252 19.304 1.00 80.44 234 SER A N 1
ATOM 1807 C CA . SER A 1 234 ? 19.429 -4.461 19.356 1.00 80.44 234 SER A CA 1
ATOM 1808 C C . SER A 1 234 ? 18.783 -5.757 18.823 1.00 80.44 234 SER A C 1
ATOM 1810 O O . SER A 1 234 ? 19.384 -6.826 18.917 1.00 80.44 234 SER A O 1
ATOM 1812 N N . CYS A 1 235 ? 17.601 -5.707 18.189 1.00 79.44 235 CYS A N 1
ATOM 1813 C CA . CYS A 1 235 ? 16.994 -6.884 17.565 1.00 79.44 235 CYS A CA 1
ATOM 1814 C C . CYS A 1 235 ? 17.455 -7.089 16.115 1.00 79.44 235 CYS A C 1
ATOM 1816 O O . CYS A 1 235 ? 17.220 -6.257 15.242 1.00 79.44 235 CYS A O 1
ATOM 1818 N N . GLN A 1 236 ? 18.021 -8.262 15.823 1.00 76.69 236 GLN A N 1
ATOM 1819 C CA . GLN A 1 236 ? 18.521 -8.619 14.486 1.00 76.69 236 GLN A CA 1
ATOM 1820 C C . GLN A 1 236 ? 17.546 -9.482 13.664 1.00 76.69 236 GLN A C 1
ATOM 1822 O O . GLN A 1 236 ? 17.846 -9.878 12.538 1.00 76.69 236 GLN A O 1
ATOM 1827 N N . LYS A 1 237 ? 16.371 -9.797 14.221 1.00 81.62 237 LYS A N 1
ATOM 1828 C CA . LYS A 1 237 ? 15.365 -10.638 13.560 1.00 81.62 237 LYS A CA 1
ATOM 1829 C C . LYS A 1 237 ? 14.615 -9.845 12.483 1.00 81.62 237 LYS A C 1
ATOM 1831 O O . LYS A 1 237 ? 14.375 -8.643 12.617 1.00 81.62 237 LYS A O 1
ATOM 1836 N N . ARG A 1 238 ? 14.177 -10.542 11.432 1.00 81.94 238 ARG A N 1
ATOM 1837 C CA . ARG A 1 238 ? 13.292 -9.982 10.401 1.00 81.94 238 ARG A CA 1
ATOM 1838 C C . ARG A 1 238 ? 11.950 -9.567 11.011 1.00 81.94 238 ARG A C 1
ATOM 1840 O O . ARG A 1 238 ? 11.390 -10.288 11.839 1.00 81.94 238 ARG A O 1
ATOM 1847 N N . ALA A 1 239 ? 11.427 -8.426 10.574 1.00 88.44 239 ALA A N 1
ATOM 1848 C CA . ALA A 1 239 ? 10.067 -8.025 10.887 1.00 88.44 239 ALA A CA 1
ATOM 1849 C C . ALA A 1 239 ? 9.071 -8.846 10.059 1.00 88.44 239 ALA A C 1
ATOM 1851 O O . ALA A 1 239 ? 9.153 -8.906 8.829 1.00 88.44 239 ALA A O 1
ATOM 1852 N N . LEU A 1 240 ? 8.140 -9.483 10.760 1.00 87.94 240 LEU A N 1
ATOM 1853 C CA . LEU A 1 240 ? 7.063 -10.300 10.197 1.00 87.94 240 LEU A CA 1
ATOM 1854 C C . LEU A 1 240 ? 5.683 -9.776 10.598 1.00 87.94 240 LEU A C 1
ATOM 1856 O O . LEU A 1 240 ? 4.700 -10.102 9.943 1.00 87.94 240 LEU A O 1
ATOM 1860 N N . TYR A 1 241 ? 5.629 -8.961 11.649 1.00 86.00 241 TYR A N 1
ATOM 1861 C CA . TYR A 1 241 ? 4.415 -8.434 12.247 1.00 86.00 241 TYR A CA 1
ATOM 1862 C C . TYR A 1 241 ? 4.380 -6.915 12.091 1.00 86.00 241 TYR A C 1
ATOM 1864 O O . TYR A 1 241 ? 5.419 -6.251 12.166 1.00 86.00 241 TYR A O 1
ATOM 1872 N N . GLY A 1 242 ? 3.196 -6.360 11.868 1.00 82.19 242 GLY A N 1
ATOM 1873 C CA . GLY A 1 242 ? 2.973 -4.919 11.826 1.00 82.19 242 GLY A CA 1
ATOM 1874 C C . GLY A 1 242 ? 1.516 -4.564 12.081 1.00 82.19 242 GLY A C 1
ATOM 1875 O O . GLY A 1 242 ? 0.655 -5.440 12.144 1.00 82.19 242 GLY A O 1
ATOM 1876 N N . ILE A 1 243 ? 1.254 -3.270 12.223 1.00 77.81 243 ILE A N 1
ATOM 1877 C CA . ILE A 1 243 ? -0.101 -2.736 12.381 1.00 77.81 243 ILE A CA 1
ATOM 1878 C C . ILE A 1 243 ? -0.829 -2.854 11.029 1.00 77.81 243 ILE A C 1
ATOM 1880 O O . ILE A 1 243 ? -0.221 -2.517 10.006 1.00 77.81 243 ILE A O 1
ATOM 1884 N N . PRO A 1 244 ? -2.085 -3.330 10.982 1.00 77.50 244 PRO A N 1
ATOM 1885 C CA . PRO A 1 244 ? -2.868 -3.400 9.749 1.00 77.50 244 PRO A CA 1
ATOM 1886 C C . PRO A 1 244 ? -2.892 -2.073 8.989 1.00 77.50 244 PRO A C 1
ATOM 1888 O O . PRO A 1 244 ? -3.023 -1.006 9.578 1.00 77.50 244 PRO A O 1
ATOM 1891 N N . GLY A 1 245 ? -2.727 -2.136 7.672 1.00 77.88 245 GLY A N 1
ATOM 1892 C CA . GLY A 1 245 ? -2.546 -0.975 6.799 1.00 77.88 245 GLY A CA 1
ATOM 1893 C C . GLY A 1 245 ? -1.097 -0.481 6.700 1.00 77.88 245 GLY A C 1
ATOM 1894 O O . GLY A 1 245 ? -0.755 0.211 5.741 1.00 77.88 245 GLY A O 1
ATOM 1895 N N . TYR A 1 246 ? -0.209 -0.890 7.611 1.00 79.56 246 TYR A N 1
ATOM 1896 C CA . TYR A 1 246 ? 1.191 -0.461 7.649 1.00 79.56 246 TYR A CA 1
ATOM 1897 C C . TYR A 1 246 ? 2.161 -1.598 7.316 1.00 79.56 246 TYR A C 1
ATOM 1899 O O . TYR A 1 246 ? 1.835 -2.786 7.343 1.00 79.56 246 TYR A O 1
ATOM 1907 N N . LYS A 1 247 ? 3.404 -1.234 6.979 1.00 80.69 247 LYS A N 1
ATOM 1908 C CA . LYS A 1 247 ? 4.478 -2.207 6.733 1.00 80.69 247 LYS A CA 1
ATOM 1909 C C . LYS A 1 247 ? 4.873 -2.922 8.030 1.00 80.69 247 LYS A C 1
ATOM 1911 O O . LYS A 1 247 ? 4.877 -2.318 9.098 1.00 80.69 247 LYS A O 1
ATOM 1916 N N . MET A 1 248 ? 5.278 -4.186 7.909 1.00 86.69 248 MET A N 1
ATOM 1917 C CA . MET A 1 248 ? 5.800 -4.981 9.027 1.00 86.69 248 MET A CA 1
ATOM 1918 C C . MET A 1 248 ? 7.012 -4.294 9.670 1.00 86.69 248 MET A C 1
ATOM 1920 O O . MET A 1 248 ? 7.919 -3.850 8.962 1.00 86.69 248 MET A O 1
ATOM 1924 N N . SER A 1 249 ? 7.037 -4.248 11.000 1.00 87.94 249 SER A N 1
ATOM 1925 C CA . SER A 1 249 ? 8.048 -3.540 11.796 1.00 87.94 249 SER A CA 1
ATOM 1926 C C . SER A 1 249 ? 8.581 -4.337 12.990 1.00 87.94 249 SER A C 1
ATOM 1928 O O . SER A 1 249 ? 9.639 -3.992 13.508 1.00 87.94 249 SER A O 1
ATOM 1930 N N . ARG A 1 250 ? 7.924 -5.427 13.408 1.00 85.31 250 ARG A N 1
ATOM 1931 C CA . ARG A 1 250 ? 8.330 -6.246 14.561 1.00 85.31 250 ARG A CA 1
ATOM 1932 C C . ARG A 1 250 ? 8.541 -7.713 14.201 1.00 85.31 250 ARG A C 1
ATOM 1934 O O . ARG A 1 250 ? 7.893 -8.258 13.307 1.00 85.31 250 ARG A O 1
ATOM 1941 N N . CYS A 1 251 ? 9.465 -8.372 14.893 1.00 84.50 251 CYS A N 1
ATOM 1942 C CA . CYS A 1 251 ? 9.636 -9.825 14.830 1.00 84.50 251 CYS A CA 1
ATOM 1943 C C . CYS A 1 251 ? 8.673 -10.534 15.797 1.00 84.50 251 CYS A C 1
ATOM 1945 O O . CYS A 1 251 ? 7.983 -9.880 16.569 1.00 84.50 251 CYS A O 1
ATOM 1947 N N . PHE A 1 252 ? 8.646 -11.870 15.794 1.00 79.06 252 PHE A N 1
ATOM 1948 C CA . PHE A 1 252 ? 7.750 -12.645 16.663 1.00 79.06 252 PHE A CA 1
ATOM 1949 C C . PHE A 1 252 ? 7.911 -12.336 18.159 1.00 79.06 252 PHE A C 1
ATOM 1951 O O . PHE A 1 252 ? 6.914 -12.204 18.856 1.00 79.06 252 PHE A O 1
ATOM 1958 N N . THR A 1 253 ? 9.147 -12.177 18.645 1.00 82.88 253 THR A N 1
ATOM 1959 C CA . THR A 1 253 ? 9.417 -11.925 20.074 1.00 82.88 253 THR A CA 1
ATOM 1960 C C . THR A 1 253 ? 9.192 -10.477 20.496 1.00 82.88 253 THR A C 1
ATOM 1962 O O . THR A 1 253 ? 9.138 -10.201 21.683 1.00 82.88 253 THR A O 1
ATOM 1965 N N . HIS A 1 254 ? 9.071 -9.551 19.543 1.00 80.44 254 HIS A N 1
ATOM 1966 C CA . HIS A 1 254 ? 8.862 -8.125 19.809 1.00 80.44 254 HIS A CA 1
ATOM 1967 C C . HIS A 1 254 ? 7.558 -7.612 19.201 1.00 80.44 254 HIS A C 1
ATOM 1969 O O . HIS A 1 254 ? 7.408 -6.407 19.023 1.00 80.44 254 HIS A O 1
ATOM 1975 N N . LYS A 1 255 ? 6.651 -8.506 18.788 1.00 79.19 255 LYS A N 1
ATOM 1976 C CA . LYS A 1 255 ? 5.371 -8.086 18.226 1.00 79.19 255 LYS A CA 1
ATOM 1977 C C . LYS A 1 255 ? 4.536 -7.473 19.341 1.00 79.19 255 LYS A C 1
ATOM 1979 O O . LYS A 1 255 ? 4.328 -8.094 20.382 1.00 79.19 255 LYS A O 1
ATOM 1984 N N . ASP A 1 256 ? 4.047 -6.271 19.090 1.00 73.00 256 ASP A N 1
ATOM 1985 C CA . ASP A 1 256 ? 3.130 -5.616 20.005 1.00 73.00 256 ASP A CA 1
ATOM 1986 C C . ASP A 1 256 ? 1.727 -6.219 19.835 1.00 73.00 256 ASP A C 1
ATOM 1988 O O . ASP A 1 256 ? 1.402 -6.904 18.850 1.00 73.00 256 ASP A O 1
ATOM 1992 N N . LYS A 1 257 ? 0.872 -5.999 20.830 1.00 65.19 257 LYS A N 1
ATOM 1993 C CA . LYS A 1 257 ? -0.520 -6.431 20.770 1.00 65.19 257 LYS A CA 1
ATOM 1994 C C . LYS A 1 257 ? -1.219 -5.715 19.595 1.00 65.19 257 LYS A C 1
ATOM 1996 O O . LYS A 1 257 ? -1.148 -4.505 19.481 1.00 65.19 257 LYS A O 1
ATOM 2001 N N . GLY A 1 258 ? -1.882 -6.476 18.720 1.00 67.62 258 GLY A N 1
ATOM 2002 C CA . GLY A 1 258 ? -2.658 -5.961 17.579 1.00 67.62 258 GLY A CA 1
ATOM 2003 C C . GLY A 1 258 ? -1.886 -6.017 16.260 1.00 67.62 258 GLY A C 1
ATOM 2004 O O . GLY A 1 258 ? -2.439 -5.764 15.195 1.00 67.62 258 GLY A O 1
ATOM 2005 N N . MET A 1 259 ? -0.606 -6.403 16.311 1.00 81.00 259 MET A N 1
ATOM 2006 C CA . MET A 1 259 ? 0.184 -6.624 15.110 1.00 81.00 259 MET A CA 1
ATOM 2007 C C . MET A 1 259 ? -0.083 -7.996 14.491 1.00 81.00 259 MET A C 1
ATOM 2009 O O . MET A 1 259 ? 0.013 -9.029 15.162 1.00 81.00 259 MET A O 1
ATOM 2013 N N . ILE A 1 260 ? -0.304 -7.995 13.181 1.00 79.88 260 ILE A N 1
ATOM 2014 C CA . ILE A 1 260 ? -0.570 -9.188 12.376 1.00 79.88 260 ILE A CA 1
ATOM 2015 C C . ILE A 1 260 ? 0.533 -9.435 11.356 1.00 79.88 260 ILE A C 1
ATOM 2017 O O . ILE A 1 260 ? 1.311 -8.541 11.006 1.00 79.88 260 ILE A O 1
ATOM 2021 N N . VAL A 1 261 ? 0.590 -10.667 10.860 1.00 80.31 261 VAL A N 1
ATOM 2022 C CA . VAL A 1 261 ? 1.367 -11.000 9.664 1.00 80.31 261 VAL A CA 1
ATOM 2023 C C . VAL A 1 261 ? 0.721 -10.382 8.426 1.00 80.31 261 VAL A C 1
ATOM 2025 O O . VAL A 1 261 ? -0.479 -10.144 8.406 1.00 80.31 261 VAL A O 1
ATOM 2028 N N . GLN A 1 262 ? 1.512 -10.111 7.382 1.00 83.88 262 GLN A N 1
ATOM 2029 C CA . GLN A 1 262 ? 1.015 -9.495 6.138 1.00 83.88 262 GLN A CA 1
ATOM 2030 C C . GLN A 1 262 ? 0.240 -8.184 6.372 1.00 83.88 262 GLN A C 1
ATOM 2032 O O . GLN A 1 262 ? -0.703 -7.873 5.653 1.00 83.88 262 GLN A O 1
ATOM 2037 N N . SER A 1 263 ? 0.674 -7.389 7.350 1.00 82.00 263 SER A N 1
ATOM 2038 C CA . SER A 1 263 ? -0.055 -6.226 7.864 1.00 82.00 263 SER A CA 1
ATOM 2039 C C . SER A 1 263 ? -0.422 -5.154 6.830 1.00 82.00 263 SER A C 1
ATOM 2041 O O . SER A 1 263 ? -1.379 -4.424 7.029 1.00 82.00 263 SER A O 1
ATOM 2043 N N . SER A 1 264 ? 0.275 -5.060 5.696 1.00 84.31 264 SER A N 1
ATOM 2044 C CA . SER A 1 264 ? -0.060 -4.111 4.622 1.00 84.31 264 SER A CA 1
ATOM 2045 C C . SER A 1 264 ? -1.043 -4.667 3.582 1.00 84.31 264 SER A C 1
ATOM 2047 O O . SER A 1 264 ? -1.220 -4.055 2.527 1.00 84.31 264 SER A O 1
ATOM 2049 N N . ARG A 1 265 ? -1.587 -5.870 3.792 1.00 86.50 265 ARG A N 1
ATOM 2050 C CA . ARG A 1 265 ? -2.508 -6.519 2.857 1.00 86.50 265 ARG A CA 1
ATOM 2051 C C . ARG A 1 265 ? -3.876 -5.837 2.916 1.00 86.50 265 ARG A C 1
ATOM 2053 O O . ARG A 1 265 ? -4.363 -5.502 3.992 1.00 86.50 265 ARG A O 1
ATOM 2060 N N . LEU A 1 266 ? -4.469 -5.618 1.746 1.00 86.19 266 LEU A N 1
ATOM 2061 C CA . LEU A 1 266 ? -5.829 -5.100 1.605 1.00 86.19 266 LEU A CA 1
ATOM 2062 C C . LEU A 1 266 ? -6.823 -6.258 1.513 1.00 86.19 266 LEU A C 1
ATOM 2064 O O . LEU A 1 266 ? -6.431 -7.387 1.198 1.00 86.19 266 LEU A O 1
ATOM 2068 N N . CYS A 1 267 ? -8.092 -5.957 1.772 1.00 88.56 267 CYS A N 1
ATOM 2069 C CA . CYS A 1 267 ? -9.201 -6.875 1.539 1.00 88.56 267 CYS A CA 1
ATOM 2070 C C . CYS A 1 267 ? -9.145 -7.467 0.114 1.00 88.56 267 CYS A C 1
ATOM 2072 O O . CYS A 1 267 ? -8.801 -6.773 -0.844 1.00 88.56 267 CYS A O 1
ATOM 2074 N N . MET A 1 268 ? -9.453 -8.762 -0.025 1.00 88.19 268 MET A N 1
ATOM 2075 C CA . MET A 1 268 ? -9.427 -9.456 -1.321 1.00 88.19 268 MET A CA 1
ATOM 2076 C C . MET A 1 268 ? -10.612 -9.119 -2.236 1.00 88.19 268 MET A C 1
ATOM 2078 O O . MET A 1 268 ? -10.538 -9.419 -3.427 1.00 88.19 268 MET A O 1
ATOM 2082 N N . ILE A 1 269 ? -11.674 -8.500 -1.712 1.00 84.56 269 ILE A N 1
ATOM 2083 C CA . ILE A 1 269 ? -12.814 -8.049 -2.516 1.00 84.56 269 ILE A CA 1
ATOM 2084 C C . ILE A 1 269 ? -12.363 -6.921 -3.447 1.00 84.56 269 ILE A C 1
ATOM 2086 O O . ILE A 1 269 ? -11.763 -5.934 -3.009 1.00 84.56 269 ILE A O 1
ATOM 2090 N N . SER A 1 270 ? -12.643 -7.079 -4.745 1.00 74.06 270 SER A N 1
ATOM 2091 C CA . SER A 1 270 ? -12.357 -6.057 -5.750 1.00 74.06 270 SER A CA 1
ATOM 2092 C C . SER A 1 270 ? -13.027 -4.741 -5.353 1.00 74.06 270 SER A C 1
ATOM 2094 O O . SER A 1 270 ? -14.184 -4.737 -4.957 1.00 74.06 270 SER A O 1
ATOM 2096 N N . ASP A 1 271 ? -12.270 -3.646 -5.431 1.00 82.50 271 ASP A N 1
ATOM 2097 C CA . ASP A 1 271 ? -12.654 -2.272 -5.061 1.00 82.50 271 ASP A CA 1
ATOM 2098 C C . ASP A 1 271 ? -12.623 -1.918 -3.564 1.00 82.50 271 ASP A C 1
ATOM 2100 O O . ASP A 1 271 ? -12.610 -0.732 -3.217 1.00 82.50 271 ASP A O 1
ATOM 2104 N N . CYS A 1 272 ? -12.447 -2.890 -2.664 1.00 75.00 272 CYS A N 1
ATOM 2105 C CA . CYS A 1 272 ? -12.219 -2.597 -1.251 1.00 75.00 272 CYS A CA 1
ATOM 2106 C C . CYS A 1 272 ? -10.755 -2.200 -0.984 1.00 75.00 272 CYS A C 1
ATOM 2108 O O . CYS A 1 272 ? -9.821 -2.977 -1.182 1.00 75.00 272 CYS A O 1
ATOM 2110 N N . LYS A 1 273 ? -10.535 -0.975 -0.487 1.00 85.25 273 LYS A N 1
ATOM 2111 C CA . LYS A 1 273 ? -9.198 -0.461 -0.117 1.00 85.25 273 LYS A CA 1
ATOM 2112 C C . LYS A 1 273 ? -8.901 -0.534 1.382 1.00 85.25 273 LYS A C 1
ATOM 2114 O O . LYS A 1 273 ? -7.873 -0.015 1.817 1.00 85.25 273 LYS A O 1
ATOM 2119 N N . LYS A 1 274 ? -9.787 -1.144 2.172 1.00 79.94 274 LYS A N 1
ATOM 2120 C CA . LYS A 1 274 ? -9.591 -1.304 3.617 1.00 79.94 274 LYS A CA 1
ATOM 2121 C C . LYS A 1 274 ? -8.517 -2.367 3.896 1.00 79.94 274 LYS A C 1
ATOM 2123 O O . LYS A 1 274 ? -8.381 -3.316 3.112 1.00 79.94 274 LYS A O 1
ATOM 2128 N N . PRO A 1 275 ? -7.738 -2.229 4.985 1.00 79.38 275 PRO A N 1
ATOM 2129 C CA . PRO A 1 275 ? -6.820 -3.273 5.423 1.00 79.38 275 PRO A CA 1
ATOM 2130 C C . PRO A 1 275 ? -7.559 -4.589 5.663 1.00 79.38 275 PRO A C 1
ATOM 2132 O O . PRO A 1 275 ? -8.670 -4.591 6.189 1.00 79.38 275 PRO A O 1
ATOM 2135 N N . ALA A 1 276 ? -6.934 -5.706 5.297 1.00 86.00 276 ALA A N 1
ATOM 2136 C CA . ALA A 1 276 ? -7.433 -7.009 5.696 1.00 86.00 276 ALA A CA 1
ATOM 2137 C C . ALA A 1 276 ? -7.082 -7.253 7.173 1.00 86.00 276 ALA A C 1
ATOM 2139 O O . ALA A 1 276 ? -5.919 -7.141 7.569 1.00 86.00 276 ALA A O 1
ATOM 2140 N N . THR A 1 277 ? -8.092 -7.571 7.972 1.00 83.94 277 THR A N 1
ATOM 2141 C CA . THR A 1 277 ? -8.005 -7.792 9.421 1.00 83.94 277 THR A CA 1
ATOM 2142 C C . THR A 1 277 ? -8.560 -9.153 9.842 1.00 83.94 277 THR A C 1
ATOM 2144 O O . THR A 1 277 ? -8.186 -9.642 10.901 1.00 83.94 277 THR A O 1
ATOM 2147 N N . HIS A 1 278 ? -9.360 -9.799 8.987 1.00 80.12 278 HIS A N 1
ATOM 2148 C CA . HIS A 1 278 ? -10.038 -11.062 9.266 1.00 80.12 278 HIS A CA 1
ATOM 2149 C C . HIS A 1 278 ? -9.534 -12.199 8.374 1.00 80.12 278 HIS A C 1
ATOM 2151 O O . HIS A 1 278 ? -9.167 -11.980 7.213 1.00 80.12 278 HIS A O 1
ATOM 2157 N N . GLY A 1 279 ? -9.514 -13.413 8.920 1.00 74.31 279 GLY A N 1
ATOM 2158 C CA . GLY A 1 279 ? -9.221 -14.651 8.199 1.00 74.31 279 GLY A CA 1
ATOM 2159 C C . GLY A 1 279 ? -8.909 -15.814 9.142 1.00 74.31 279 GLY A C 1
ATOM 2160 O O . GLY A 1 279 ? -8.877 -15.656 10.354 1.00 74.31 279 GLY A O 1
ATOM 2161 N N . ILE A 1 280 ? -8.653 -17.000 8.589 1.00 64.25 280 ILE A N 1
ATOM 2162 C CA . ILE A 1 280 ? -8.414 -18.216 9.394 1.00 64.25 280 ILE A CA 1
ATOM 2163 C C . ILE A 1 280 ? -7.016 -18.197 10.033 1.00 64.25 280 ILE A C 1
ATOM 2165 O O . ILE A 1 280 ? -6.831 -18.479 11.211 1.00 64.25 280 ILE A O 1
ATOM 2169 N N . SER A 1 281 ? -5.999 -17.876 9.235 1.00 56.72 281 SER A N 1
ATOM 2170 C CA . SER A 1 281 ? -4.588 -17.869 9.662 1.00 56.72 281 SER A CA 1
ATOM 2171 C C . SER A 1 281 ? -3.816 -16.649 9.167 1.00 56.72 281 SER A C 1
ATOM 2173 O O . SER A 1 281 ? -2.793 -16.275 9.738 1.00 56.72 281 SER A O 1
ATOM 2175 N N . ASN A 1 282 ? -4.300 -16.015 8.101 1.00 72.94 282 ASN A N 1
ATOM 2176 C CA . ASN A 1 282 ? -3.732 -14.814 7.511 1.00 72.94 282 ASN A CA 1
ATOM 2177 C C . ASN A 1 282 ? -4.866 -13.838 7.190 1.00 72.94 282 ASN A C 1
ATOM 2179 O O . ASN A 1 282 ? -5.962 -14.294 6.867 1.00 72.94 282 ASN A O 1
ATOM 2183 N N . PRO A 1 283 ? -4.601 -12.523 7.208 1.00 81.25 283 PRO A N 1
ATOM 2184 C CA . PRO A 1 283 ? -5.610 -11.531 6.866 1.00 81.25 283 PRO A CA 1
ATOM 2185 C C . PRO A 1 283 ? -6.002 -11.640 5.388 1.00 81.25 283 PRO A C 1
ATOM 2187 O O . PRO A 1 283 ? -5.156 -11.571 4.488 1.00 81.25 283 PRO A O 1
ATOM 2190 N N . THR A 1 284 ? -7.296 -11.791 5.138 1.00 84.38 284 THR A N 1
ATOM 2191 C CA . THR A 1 284 ? -7.894 -11.984 3.811 1.00 84.38 284 THR A CA 1
ATOM 2192 C C . THR A 1 284 ? -9.001 -10.979 3.505 1.00 84.38 284 THR A C 1
ATOM 2194 O O . THR A 1 284 ? -9.124 -10.535 2.362 1.00 84.38 284 THR A O 1
ATOM 2197 N N . SER A 1 285 ? -9.758 -10.554 4.509 1.00 82.44 285 SER A N 1
ATOM 2198 C CA . SER A 1 285 ? -10.888 -9.630 4.374 1.00 82.44 285 SER A CA 1
ATOM 2199 C C . SER A 1 285 ? -10.843 -8.540 5.445 1.00 82.44 285 SER A C 1
ATOM 2201 O O . SER A 1 285 ? -10.120 -8.659 6.434 1.00 82.44 285 SER A O 1
ATOM 2203 N N . CYS A 1 286 ? -11.549 -7.431 5.221 1.00 82.31 286 CYS A N 1
ATOM 2204 C CA . CYS A 1 286 ? -11.834 -6.460 6.280 1.00 82.31 286 CYS A CA 1
ATOM 2205 C C . CYS A 1 286 ? -13.086 -6.897 7.049 1.00 82.31 286 CYS A C 1
ATOM 2207 O O . CYS A 1 286 ? -13.781 -7.794 6.593 1.00 82.31 286 CYS A O 1
ATOM 2209 N N . GLU A 1 287 ? -13.390 -6.228 8.155 1.00 78.38 287 GLU A N 1
ATOM 2210 C CA . GLU A 1 287 ? -14.571 -6.495 8.993 1.00 78.38 287 GLU A CA 1
ATOM 2211 C C . GLU A 1 287 ? -15.889 -6.540 8.203 1.00 78.38 287 GLU A C 1
ATOM 2213 O O . GLU A 1 287 ? -16.634 -7.496 8.305 1.00 78.38 287 GLU A O 1
ATOM 2218 N N . GLU A 1 288 ? -16.136 -5.588 7.300 1.00 82.12 288 GLU A N 1
ATOM 2219 C CA . GLU A 1 288 ? -17.364 -5.584 6.475 1.00 82.12 288 GLU A CA 1
ATOM 2220 C C . GLU A 1 288 ? -17.457 -6.729 5.453 1.00 82.12 288 GLU A C 1
ATOM 2222 O O . GLU A 1 288 ? -18.507 -6.953 4.862 1.00 82.12 288 GLU A O 1
ATOM 2227 N N . HIS A 1 289 ? -16.345 -7.411 5.188 1.00 81.94 289 HIS A N 1
ATOM 2228 C CA . HIS A 1 289 ? -16.263 -8.504 4.221 1.00 81.94 289 HIS A CA 1
ATOM 2229 C C . HIS A 1 289 ? -15.789 -9.802 4.890 1.00 81.94 289 HIS A C 1
ATOM 2231 O O . HIS A 1 289 ? -15.295 -10.699 4.198 1.00 81.94 289 HIS A O 1
ATOM 2237 N N . SER A 1 290 ? -15.837 -9.878 6.224 1.00 77.44 290 SER A N 1
ATOM 2238 C CA . SER A 1 290 ? -15.592 -11.114 6.954 1.00 77.44 290 SER A CA 1
ATOM 2239 C C . SER A 1 290 ? -16.839 -11.991 6.910 1.00 77.44 290 SER A C 1
ATOM 2241 O O . SER A 1 290 ? -17.958 -11.526 6.706 1.00 77.44 290 SER A O 1
ATOM 2243 N N . THR A 1 291 ? -16.616 -13.289 7.032 1.00 74.81 291 THR A N 1
ATOM 2244 C CA . THR A 1 291 ? -17.657 -14.303 7.184 1.00 74.81 291 THR A CA 1
ATOM 2245 C C . THR A 1 291 ? -17.538 -14.901 8.585 1.00 74.81 291 THR A C 1
ATOM 2247 O O . THR A 1 291 ? -16.481 -14.780 9.207 1.00 74.81 291 THR A O 1
ATOM 2250 N N . ASP A 1 292 ? -18.593 -15.541 9.090 1.00 68.81 292 ASP A N 1
ATOM 2251 C CA . ASP A 1 292 ? -18.652 -16.049 10.474 1.00 68.81 292 ASP A CA 1
ATOM 2252 C C . ASP A 1 292 ? -17.535 -17.057 10.822 1.00 68.81 292 ASP A C 1
ATOM 2254 O O . ASP A 1 292 ? -17.178 -17.233 11.985 1.00 68.81 292 ASP A O 1
ATOM 2258 N N . ASP A 1 293 ? -16.947 -17.711 9.819 1.00 64.19 293 ASP A N 1
ATOM 2259 C CA . ASP A 1 293 ? -15.819 -18.640 9.945 1.00 64.19 293 ASP A CA 1
ATOM 2260 C C . ASP A 1 293 ? -14.442 -17.949 10.015 1.00 64.19 293 ASP A C 1
ATOM 2262 O O . ASP A 1 293 ? -13.420 -18.603 10.253 1.00 64.19 293 ASP A O 1
ATOM 2266 N N . MET A 1 294 ? -14.379 -16.631 9.812 1.00 68.00 294 MET A N 1
ATOM 2267 C CA . MET A 1 294 ? -13.139 -15.860 9.851 1.00 68.00 294 MET A CA 1
ATOM 2268 C C . MET A 1 294 ? -12.896 -15.242 11.226 1.00 68.00 294 MET A C 1
ATOM 2270 O O . MET A 1 294 ? -13.743 -14.561 11.792 1.00 68.00 294 MET A O 1
ATOM 2274 N N . LEU A 1 295 ? -11.673 -15.402 11.733 1.00 60.12 295 LEU A N 1
ATOM 2275 C CA . LEU A 1 295 ? -11.259 -14.815 13.003 1.00 60.12 295 LEU A CA 1
ATOM 2276 C C . LEU A 1 295 ? -10.806 -13.366 12.804 1.00 60.12 295 LEU A C 1
ATOM 2278 O O . LEU A 1 295 ? -10.094 -13.071 11.838 1.00 60.12 295 LEU A O 1
ATOM 2282 N N . ASP A 1 296 ? -11.138 -12.481 13.747 1.00 72.56 296 ASP A N 1
ATOM 2283 C CA . ASP A 1 296 ? -10.490 -11.173 13.852 1.00 72.56 296 ASP A CA 1
ATOM 2284 C C . ASP A 1 296 ? -9.046 -11.359 14.339 1.00 72.56 296 ASP A C 1
ATOM 2286 O O . ASP A 1 296 ? -8.780 -11.798 15.461 1.00 72.56 296 ASP A O 1
ATOM 2290 N N . LEU A 1 297 ? -8.084 -11.046 13.472 1.00 70.38 297 LEU A N 1
ATOM 2291 C CA . LEU A 1 297 ? -6.662 -11.224 13.758 1.00 70.38 297 LEU A CA 1
ATOM 2292 C C . LEU A 1 297 ? -6.049 -10.000 14.460 1.00 70.38 297 LEU A C 1
ATOM 2294 O O . LEU A 1 297 ? -4.886 -10.043 14.871 1.00 70.38 297 LEU A O 1
ATOM 2298 N N . VAL A 1 298 ? -6.797 -8.903 14.571 1.00 65.19 298 VAL A N 1
ATOM 2299 C CA . VAL A 1 298 ? -6.302 -7.554 14.844 1.00 65.19 298 VAL A CA 1
ATOM 2300 C C . VAL A 1 298 ? -6.846 -6.977 16.134 1.00 65.19 298 VAL A C 1
ATOM 2302 O O . VAL A 1 298 ? -6.051 -6.453 16.923 1.00 65.19 298 VAL A O 1
ATOM 2305 N N . GLN A 1 299 ? -8.170 -6.978 16.302 1.00 61.00 299 GLN A N 1
ATOM 2306 C CA . GLN A 1 299 ? -8.806 -6.198 17.348 1.00 61.00 299 GLN A CA 1
ATOM 2307 C C . GLN A 1 299 ? -8.354 -6.683 18.720 1.00 61.00 299 GLN A C 1
ATOM 2309 O O . GLN A 1 299 ? -8.321 -7.874 19.038 1.00 61.00 299 GLN A O 1
ATOM 2314 N N . LYS A 1 300 ? -7.963 -5.717 19.549 1.00 59.97 300 LYS A N 1
ATOM 2315 C CA . LYS A 1 300 ? -7.606 -5.948 20.943 1.00 59.97 300 LYS A CA 1
ATOM 2316 C C . LYS A 1 300 ? -8.184 -4.866 21.818 1.00 59.97 300 LYS A C 1
ATOM 2318 O O . LYS A 1 300 ? -8.349 -3.729 21.394 1.00 59.97 300 LYS A O 1
ATOM 2323 N N . THR A 1 301 ? -8.440 -5.235 23.061 1.00 52.50 301 THR A N 1
ATOM 2324 C CA . THR A 1 301 ? -8.920 -4.340 24.105 1.00 52.50 301 THR A CA 1
ATOM 2325 C C . THR A 1 301 ? -7.924 -3.198 24.318 1.00 52.50 301 THR A C 1
ATOM 2327 O O . THR A 1 301 ? -6.798 -3.426 24.765 1.00 52.50 301 THR A O 1
ATOM 2330 N N . CYS A 1 302 ? -8.329 -1.977 23.971 1.00 51.19 302 CYS A N 1
ATOM 2331 C CA . CYS A 1 302 ? -7.568 -0.758 24.225 1.00 51.19 302 CYS A CA 1
ATOM 2332 C C . CYS A 1 302 ? -7.326 -0.586 25.726 1.00 51.19 302 CYS A C 1
ATOM 2334 O O . CYS A 1 302 ? -8.270 -0.648 26.511 1.00 51.19 302 CYS A O 1
ATOM 2336 N N . SER A 1 303 ? -6.081 -0.315 26.126 1.00 57.19 303 SER A N 1
ATOM 2337 C CA . SER A 1 303 ? -5.721 -0.107 27.535 1.00 57.19 303 SER A CA 1
ATOM 2338 C C . SER A 1 303 ? -6.344 1.151 28.147 1.00 57.19 303 SER A C 1
ATOM 2340 O O . SER A 1 303 ? -6.341 1.284 29.364 1.00 57.19 303 SER A O 1
ATOM 2342 N N . ASN A 1 304 ? -6.860 2.068 27.318 1.00 46.41 304 ASN A N 1
ATOM 2343 C CA . ASN A 1 304 ? -7.485 3.315 27.759 1.00 46.41 304 ASN A CA 1
ATOM 2344 C C . ASN A 1 304 ? -9.019 3.286 27.694 1.00 46.41 304 ASN A C 1
ATOM 2346 O O . ASN A 1 304 ? -9.665 3.765 28.614 1.00 46.41 304 ASN A O 1
ATOM 2350 N N . CYS A 1 305 ? -9.612 2.758 26.617 1.00 46.28 305 CYS A N 1
ATOM 2351 C CA . CYS A 1 305 ? -11.072 2.774 26.435 1.00 46.28 305 CYS A CA 1
ATOM 2352 C C . CYS A 1 305 ? -11.748 1.403 26.558 1.00 46.28 305 CYS A C 1
ATOM 2354 O O . CYS A 1 305 ? -12.965 1.325 26.435 1.00 46.28 305 CYS A O 1
ATOM 2356 N N . GLY A 1 306 ? -10.996 0.313 26.740 1.00 47.94 306 GLY A N 1
ATOM 2357 C CA . GLY A 1 306 ? -11.562 -1.032 26.901 1.00 47.94 306 GLY A CA 1
ATOM 2358 C C . GLY A 1 306 ? -12.242 -1.611 25.650 1.00 47.94 306 GLY A C 1
ATOM 2359 O O . GLY A 1 306 ? -12.696 -2.753 25.675 1.00 47.94 306 GLY A O 1
ATOM 2360 N N . LEU A 1 307 ? -12.307 -0.864 24.543 1.00 46.44 307 LEU A N 1
ATOM 2361 C CA . LEU A 1 307 ? -12.941 -1.310 23.303 1.00 46.44 307 LEU A CA 1
ATOM 2362 C C . LEU A 1 307 ? -11.976 -2.139 22.439 1.00 46.44 307 LEU A C 1
ATOM 2364 O O . LEU A 1 307 ? -10.779 -1.823 22.396 1.00 46.44 307 LEU A O 1
ATOM 2368 N N . PRO A 1 308 ? -12.472 -3.182 21.748 1.00 46.28 308 PRO A N 1
ATOM 2369 C CA . PRO A 1 308 ? -11.701 -3.909 20.749 1.00 46.28 308 PRO A CA 1
ATOM 2370 C C . PRO A 1 308 ? -11.374 -2.977 19.573 1.00 46.28 308 PRO A C 1
ATOM 2372 O O . PRO A 1 308 ? -12.260 -2.448 18.913 1.00 46.28 308 PRO A O 1
ATOM 2375 N N . ASN A 1 309 ? -10.088 -2.693 19.357 1.00 49.94 309 ASN A N 1
ATOM 2376 C CA . ASN A 1 309 ? -9.631 -1.767 18.319 1.00 49.94 309 ASN A CA 1
ATOM 2377 C C . ASN A 1 309 ? -8.213 -2.128 17.827 1.00 49.94 309 ASN A C 1
ATOM 2379 O O . ASN A 1 309 ? -7.527 -2.974 18.410 1.00 49.94 309 ASN A O 1
ATOM 2383 N N . ILE A 1 310 ? -7.756 -1.472 16.758 1.00 49.47 310 ILE A N 1
ATOM 2384 C CA . ILE A 1 310 ? -6.373 -1.523 16.278 1.00 49.47 310 ILE A CA 1
ATOM 2385 C C . ILE A 1 310 ? -5.518 -0.620 17.174 1.00 49.47 310 ILE A C 1
ATOM 2387 O O . ILE A 1 310 ? -5.653 0.605 17.163 1.00 49.47 310 ILE A O 1
ATOM 2391 N N . LEU A 1 311 ? -4.643 -1.226 17.976 1.00 53.59 311 LEU A N 1
ATOM 2392 C CA . LEU A 1 311 ? -3.852 -0.508 18.978 1.00 53.59 311 LEU A CA 1
ATOM 2393 C C . LEU A 1 311 ? -2.526 0.017 18.399 1.00 53.59 311 LEU A C 1
ATOM 2395 O O . LEU A 1 311 ? -1.865 -0.653 17.602 1.00 53.59 311 LEU A O 1
ATOM 2399 N N . LEU A 1 312 ? -2.138 1.223 18.816 1.00 49.84 312 LEU A N 1
ATOM 2400 C CA . LEU A 1 312 ? -0.828 1.830 18.595 1.00 49.84 312 LEU A CA 1
ATOM 2401 C C . LEU A 1 312 ? 0.200 1.292 19.611 1.00 49.84 312 LEU A C 1
ATOM 2403 O O . LEU A 1 312 ? -0.105 0.444 20.451 1.00 49.84 312 LEU A O 1
ATOM 2407 N N . GLN A 1 313 ? 1.457 1.741 19.503 1.00 50.06 313 GLN A N 1
ATOM 2408 C CA . GLN A 1 313 ? 2.588 1.205 20.285 1.00 50.06 313 GLN A CA 1
ATOM 2409 C C . GLN A 1 313 ? 2.422 1.318 21.811 1.00 50.06 313 GLN A C 1
ATOM 2411 O O . GLN A 1 313 ? 3.091 0.594 22.542 1.00 50.06 313 GLN A O 1
ATOM 2416 N N . ASP A 1 314 ? 1.533 2.181 22.296 1.00 57.19 314 ASP A N 1
ATOM 2417 C CA . ASP A 1 314 ? 1.223 2.396 23.713 1.00 57.19 314 ASP A CA 1
ATOM 2418 C C . ASP A 1 314 ? 0.026 1.560 24.225 1.00 57.19 314 ASP A C 1
ATOM 2420 O O . ASP A 1 314 ? -0.462 1.786 25.333 1.00 57.19 314 ASP A O 1
ATOM 2424 N N . ASN A 1 315 ? -0.442 0.571 23.448 1.00 58.56 315 ASN A N 1
ATOM 2425 C CA . ASN A 1 315 ? -1.660 -0.223 23.688 1.00 58.56 315 ASN A CA 1
ATOM 2426 C C . ASN A 1 315 ? -2.970 0.590 23.681 1.00 58.56 315 ASN A C 1
ATOM 2428 O O . ASN A 1 315 ? -4.003 0.088 24.132 1.00 58.56 315 ASN A O 1
ATOM 2432 N N . LYS A 1 316 ? -2.964 1.811 23.141 1.00 54.91 316 LYS A N 1
ATOM 2433 C CA . LYS A 1 316 ? -4.160 2.644 22.981 1.00 54.91 316 LYS A CA 1
ATOM 2434 C C . LYS A 1 316 ? -4.594 2.673 21.516 1.00 54.91 316 LYS A C 1
ATOM 2436 O O . LYS A 1 316 ? -3.762 2.522 20.628 1.00 54.91 316 LYS A O 1
ATOM 2441 N N . CYS A 1 317 ? -5.883 2.832 21.217 1.00 50.22 317 CYS A N 1
ATOM 2442 C CA . CYS A 1 317 ? -6.319 3.018 19.825 1.00 50.22 317 CYS A CA 1
ATOM 2443 C C . CYS A 1 317 ? -5.793 4.350 19.260 1.00 50.22 317 CYS A C 1
ATOM 2445 O O . CYS A 1 317 ? -5.396 5.232 20.024 1.00 50.22 317 CYS A O 1
ATOM 2447 N N . ALA A 1 318 ? -5.807 4.515 17.932 1.00 44.59 318 ALA A N 1
ATOM 2448 C CA . ALA A 1 318 ? -5.354 5.747 17.270 1.00 44.59 318 ALA A CA 1
ATOM 2449 C C . ALA A 1 318 ? -5.990 7.018 17.860 1.00 44.59 318 ALA A C 1
ATOM 2451 O O . ALA A 1 318 ? -5.323 8.030 18.045 1.00 44.59 318 ALA A O 1
ATOM 2452 N N . GLU A 1 319 ? -7.257 6.914 18.249 1.00 44.56 319 GLU A N 1
ATOM 2453 C CA . GLU A 1 319 ? -8.032 7.988 18.868 1.00 44.56 319 GLU A CA 1
ATOM 2454 C C . GLU A 1 319 ? -7.624 8.270 20.323 1.00 44.56 319 GLU A C 1
ATOM 2456 O O . GLU A 1 319 ? -7.765 9.391 20.794 1.00 44.56 319 GLU A O 1
ATOM 2461 N N . CYS A 1 320 ? -7.097 7.275 21.042 1.00 47.44 320 CYS A N 1
ATOM 2462 C CA . CYS A 1 320 ? -6.650 7.404 22.433 1.00 47.44 320 CYS A CA 1
ATOM 2463 C C . CYS A 1 320 ? -5.156 7.757 22.572 1.00 47.44 320 CYS A C 1
ATOM 2465 O O . CYS A 1 320 ? -4.729 8.150 23.657 1.00 47.44 320 CYS A O 1
ATOM 2467 N N . SER A 1 321 ? -4.351 7.567 21.521 1.00 46.00 321 SER A N 1
ATOM 2468 C CA . SER A 1 321 ? -2.894 7.786 21.549 1.00 46.00 321 SER A CA 1
ATOM 2469 C C . SER A 1 321 ? -2.477 9.177 21.065 1.00 46.00 321 SER A C 1
ATOM 2471 O O . SER A 1 321 ? -1.390 9.641 21.415 1.00 46.00 321 SER A O 1
ATOM 2473 N N . THR A 1 322 ? -3.307 9.855 20.274 1.00 46.03 322 THR A N 1
ATOM 2474 C CA . THR A 1 322 ? -3.021 11.208 19.797 1.00 46.03 322 THR A CA 1
ATOM 2475 C C . THR A 1 322 ? -4.061 12.180 20.338 1.00 46.03 322 THR A C 1
ATOM 2477 O O . THR A 1 322 ? -5.248 11.953 20.152 1.00 46.03 322 THR A O 1
ATOM 2480 N N . TYR A 1 323 ? -3.586 13.293 20.893 1.00 44.25 323 TYR A N 1
ATOM 2481 C CA . TYR A 1 323 ? -4.308 14.542 21.165 1.00 44.25 323 TYR A CA 1
ATOM 2482 C C . TYR A 1 323 ? -4.863 14.811 22.571 1.00 44.25 323 TYR A C 1
ATOM 2484 O O . TYR A 1 323 ? -5.639 14.073 23.168 1.00 44.25 323 TYR A O 1
ATOM 2492 N N . ALA A 1 324 ? -4.445 15.987 23.044 1.00 39.31 324 ALA A N 1
ATOM 2493 C CA . ALA A 1 324 ? -4.643 16.609 24.341 1.00 39.31 324 ALA A CA 1
ATOM 2494 C C . ALA A 1 324 ? -5.926 17.472 24.435 1.00 39.31 324 ALA A C 1
ATOM 2496 O O . ALA A 1 324 ? -5.961 18.441 25.185 1.00 39.31 324 ALA A O 1
ATOM 2497 N N . GLU A 1 325 ? -7.006 17.137 23.724 1.00 36.09 325 GLU A N 1
ATOM 2498 C CA . GLU A 1 325 ? -8.257 17.931 23.692 1.00 36.09 325 GLU A CA 1
ATOM 2499 C C . GLU A 1 325 ? -9.466 17.109 24.181 1.00 36.09 325 GLU A C 1
ATOM 2501 O O . GLU A 1 325 ? -10.510 16.980 23.546 1.00 36.09 325 GLU A O 1
ATOM 2506 N N . VAL A 1 326 ? -9.291 16.492 25.349 1.00 43.41 326 VAL A N 1
ATOM 2507 C CA . VAL A 1 326 ? -10.043 15.317 25.826 1.00 43.41 326 VAL A CA 1
ATOM 2508 C C . VAL A 1 326 ? -11.448 15.590 26.391 1.00 43.41 326 VAL A C 1
ATOM 2510 O O . VAL A 1 326 ? -12.225 14.655 26.560 1.00 43.41 326 VAL A O 1
ATOM 2513 N N . LYS A 1 327 ? -11.865 16.824 26.678 1.00 34.78 327 LYS A N 1
ATOM 2514 C CA . LYS A 1 327 ? -13.053 17.001 27.545 1.00 34.78 327 LYS A CA 1
ATOM 2515 C C . LYS A 1 327 ? -14.428 16.768 26.903 1.00 34.78 327 LYS A C 1
ATOM 2517 O O . LYS A 1 327 ? -15.372 16.534 27.646 1.00 34.78 327 LYS A O 1
ATOM 2522 N N . VAL A 1 328 ? -14.571 16.817 25.576 1.00 36.28 328 VAL A N 1
ATOM 2523 C CA . VAL A 1 328 ? -15.911 16.806 24.941 1.00 36.28 328 VAL A CA 1
ATOM 2524 C C . VAL A 1 328 ? -16.305 15.437 24.371 1.00 36.28 328 VAL A C 1
ATOM 2526 O O . VAL A 1 328 ? -17.478 15.084 24.414 1.00 36.28 328 VAL A O 1
ATOM 2529 N N . ARG A 1 329 ? -15.351 14.626 23.887 1.00 38.97 329 ARG A N 1
ATOM 2530 C CA . ARG A 1 329 ? -15.652 13.327 23.244 1.00 38.97 329 ARG A CA 1
ATOM 2531 C C . ARG A 1 329 ? -15.496 12.095 24.146 1.00 38.97 329 ARG A C 1
ATOM 2533 O O . ARG A 1 329 ? -16.096 11.072 23.838 1.00 38.97 329 ARG A O 1
ATOM 2540 N N . VAL A 1 330 ? -14.780 12.185 25.273 1.00 38.66 330 VAL A N 1
ATOM 2541 C CA . VAL A 1 330 ? -14.731 11.092 26.272 1.00 38.66 330 VAL A CA 1
ATOM 2542 C C . VAL A 1 330 ? -16.083 10.895 26.962 1.00 38.66 330 VAL A C 1
ATOM 2544 O O . VAL A 1 330 ? -16.481 9.753 27.171 1.00 38.66 330 VAL A O 1
ATOM 2547 N N . ARG A 1 331 ? -16.834 11.986 27.172 1.00 39.00 331 ARG A N 1
ATOM 2548 C CA . ARG A 1 331 ? -18.179 11.952 27.762 1.00 39.00 331 ARG A CA 1
ATOM 2549 C C . ARG A 1 331 ? -19.159 11.079 26.976 1.00 39.00 331 ARG A C 1
ATOM 2551 O O . ARG A 1 331 ? -19.846 10.237 27.544 1.00 39.00 331 ARG A O 1
ATOM 2558 N N . LEU A 1 332 ? -19.145 11.217 25.649 1.00 49.97 332 LEU A N 1
ATOM 2559 C CA . LEU A 1 332 ? -19.941 10.383 24.746 1.00 49.97 332 LEU A CA 1
ATOM 2560 C C . LEU A 1 332 ? -19.426 8.940 24.676 1.00 49.97 332 LEU A C 1
ATOM 2562 O O . LEU A 1 332 ? -20.219 8.026 24.495 1.00 49.97 332 LEU A O 1
ATOM 2566 N N . ALA A 1 333 ? -18.123 8.698 24.846 1.00 50.62 333 ALA A N 1
ATOM 2567 C CA . ALA A 1 333 ? -17.555 7.353 24.747 1.00 50.62 333 ALA A CA 1
ATOM 2568 C C . ALA A 1 333 ? -18.070 6.409 25.848 1.00 50.62 333 ALA A C 1
ATOM 2570 O O . ALA A 1 333 ? -18.352 5.242 25.569 1.00 50.62 333 ALA A O 1
ATOM 2571 N N . LYS A 1 334 ? -18.243 6.900 27.084 1.00 61.94 334 LYS A N 1
ATOM 2572 C CA . LYS A 1 334 ? -18.797 6.088 28.182 1.00 61.94 334 LYS A CA 1
ATOM 2573 C C . LYS A 1 334 ? -20.300 5.856 28.027 1.00 61.94 334 LYS A C 1
ATOM 2575 O O . LYS A 1 334 ? -20.767 4.744 28.266 1.00 61.94 334 LYS A O 1
ATOM 2580 N N . GLN A 1 335 ? -21.036 6.849 27.531 1.00 64.06 335 GLN A N 1
ATOM 2581 C CA . GLN A 1 335 ? -22.448 6.693 27.165 1.00 64.06 335 GLN A CA 1
ATOM 2582 C C . GLN A 1 335 ? -22.634 5.695 26.009 1.00 64.06 335 GLN A C 1
ATOM 2584 O O . GLN A 1 335 ? -23.455 4.787 26.109 1.00 64.06 335 GLN A O 1
ATOM 2589 N N . PHE A 1 336 ? -21.816 5.770 24.953 1.00 63.16 336 PHE A N 1
ATOM 2590 C CA . PHE A 1 336 ? -21.819 4.795 23.855 1.00 63.16 336 PHE A CA 1
ATOM 2591 C C . PHE A 1 336 ? -21.444 3.385 24.319 1.00 63.16 336 PHE A C 1
ATOM 2593 O O . PHE A 1 336 ? -22.013 2.406 23.839 1.00 63.16 336 PHE A O 1
ATOM 2600 N N . ARG A 1 337 ? -20.521 3.258 25.280 1.00 66.44 337 ARG A N 1
ATOM 2601 C CA . ARG A 1 337 ? -20.182 1.968 25.893 1.00 66.44 337 ARG A CA 1
ATOM 2602 C C . ARG A 1 337 ? -21.386 1.350 26.597 1.00 66.44 337 ARG A C 1
ATOM 2604 O O . ARG A 1 337 ? -21.628 0.158 26.429 1.00 66.44 337 ARG A O 1
ATOM 2611 N N . VAL A 1 338 ? -22.134 2.147 27.357 1.00 73.44 338 VAL A N 1
ATOM 2612 C CA . VAL A 1 338 ? -23.373 1.696 28.000 1.00 73.44 338 VAL A CA 1
ATOM 2613 C C . VAL A 1 338 ? -24.413 1.323 26.946 1.00 73.44 338 VAL A C 1
ATOM 2615 O O . VAL A 1 338 ? -24.960 0.231 27.033 1.00 73.44 338 VAL A O 1
ATOM 2618 N N . LYS A 1 339 ? -24.589 2.131 25.891 1.00 77.56 339 LYS A N 1
ATOM 2619 C CA . LYS A 1 339 ? -25.482 1.801 24.769 1.00 77.56 339 LYS A CA 1
ATOM 2620 C C . LYS A 1 339 ? -25.168 0.421 24.179 1.00 77.56 339 LYS A C 1
ATOM 2622 O O . LYS A 1 339 ? -26.054 -0.418 24.092 1.00 77.56 339 LYS A O 1
ATOM 2627 N N . TYR A 1 340 ? -23.901 0.155 23.861 1.00 69.19 340 TYR A N 1
ATOM 2628 C CA . TYR A 1 340 ? -23.469 -1.146 23.345 1.00 69.19 340 TYR A CA 1
ATOM 2629 C C . TYR A 1 340 ? -23.762 -2.295 24.326 1.00 69.19 340 TYR A C 1
ATOM 2631 O O . TYR A 1 340 ? -24.181 -3.371 23.914 1.00 69.19 340 TYR A O 1
ATOM 2639 N N . ILE A 1 341 ? -23.579 -2.078 25.637 1.00 75.31 341 ILE A N 1
ATOM 2640 C CA . ILE A 1 341 ? -23.941 -3.071 26.662 1.00 75.31 341 ILE A CA 1
ATOM 2641 C C . ILE A 1 341 ? -25.446 -3.364 26.632 1.00 75.31 341 ILE A C 1
ATOM 2643 O O . ILE A 1 341 ? -25.814 -4.533 26.744 1.00 75.31 341 ILE A O 1
ATOM 2647 N N . LEU A 1 342 ? -26.296 -2.345 26.486 1.00 81.69 342 LEU A N 1
ATOM 2648 C CA . LEU A 1 342 ? -27.748 -2.517 26.394 1.00 81.69 342 LEU A CA 1
ATOM 2649 C C . LEU A 1 342 ? -28.140 -3.273 25.117 1.00 81.69 342 LEU A C 1
ATOM 2651 O O . LEU A 1 342 ? -28.832 -4.287 25.219 1.00 81.69 342 LEU A O 1
ATOM 2655 N N . ASP A 1 343 ? -27.629 -2.839 23.959 1.00 75.88 343 ASP A N 1
ATOM 2656 C CA . ASP A 1 343 ? -27.913 -3.430 22.644 1.00 75.88 343 ASP A CA 1
ATOM 2657 C C . ASP A 1 343 ? -27.543 -4.927 22.613 1.00 75.88 343 ASP A C 1
ATOM 2659 O O . ASP A 1 343 ? -28.384 -5.777 22.332 1.00 75.88 343 ASP A O 1
ATOM 2663 N N . GLU A 1 344 ? -26.312 -5.278 23.004 1.00 71.31 344 GLU A N 1
ATOM 2664 C CA . GLU A 1 344 ? -25.814 -6.666 23.035 1.00 71.31 344 GLU A CA 1
ATOM 2665 C C . GLU A 1 344 ? -26.564 -7.570 24.020 1.00 71.31 344 GLU A C 1
ATOM 2667 O O . GLU A 1 344 ? -26.488 -8.795 23.941 1.00 71.31 344 GLU A O 1
ATOM 2672 N N . ASN A 1 345 ? -27.226 -6.983 25.019 1.00 81.50 345 ASN A N 1
ATOM 2673 C CA . ASN A 1 345 ? -27.955 -7.729 26.045 1.00 81.50 345 ASN A CA 1
ATOM 2674 C C . ASN A 1 345 ? -29.471 -7.642 25.852 1.00 81.50 345 ASN A C 1
ATOM 2676 O O . ASN A 1 345 ? -30.207 -8.047 26.755 1.00 81.50 345 ASN A O 1
ATOM 2680 N N . ASN A 1 346 ? -29.916 -7.164 24.683 1.00 86.56 346 ASN A N 1
ATOM 2681 C CA . ASN A 1 346 ? -31.316 -7.026 24.292 1.00 86.56 346 ASN A CA 1
ATOM 2682 C C . ASN A 1 346 ? -32.152 -6.234 25.314 1.00 86.56 346 ASN A C 1
ATOM 2684 O O . ASN A 1 346 ? -33.309 -6.567 25.574 1.00 86.56 346 ASN A O 1
ATOM 2688 N N . ILE A 1 347 ? -31.564 -5.199 25.924 1.00 88.88 347 ILE A N 1
ATOM 2689 C CA . ILE A 1 347 ? -32.303 -4.263 26.774 1.00 88.88 347 ILE A CA 1
ATOM 2690 C C . ILE A 1 347 ? -32.887 -3.175 25.875 1.00 88.88 347 ILE A C 1
ATOM 2692 O O . ILE A 1 347 ? -32.163 -2.318 25.373 1.00 88.88 347 ILE A O 1
ATOM 2696 N N . VAL A 1 348 ? -34.201 -3.227 25.666 1.00 88.00 348 VAL A N 1
ATOM 2697 C CA . VAL A 1 348 ? -34.930 -2.255 24.845 1.00 88.00 348 VAL A CA 1
ATOM 2698 C C . VAL A 1 348 ? -35.125 -0.961 25.635 1.00 88.00 348 VAL A C 1
ATOM 2700 O O . VAL A 1 348 ? -35.537 -0.994 26.792 1.00 88.00 348 VAL A O 1
ATOM 2703 N N . TYR A 1 349 ? -34.845 0.175 25.005 1.00 90.00 349 TYR A N 1
ATOM 2704 C CA . TYR A 1 349 ? -35.071 1.514 25.546 1.00 90.00 349 TYR A CA 1
ATOM 2705 C C . TYR A 1 349 ? -35.900 2.326 24.539 1.00 90.00 349 TYR A C 1
ATOM 2707 O O . TYR A 1 349 ? -35.726 2.183 23.330 1.00 90.00 349 TYR A O 1
ATOM 2715 N N . GLU A 1 350 ? -36.825 3.152 25.025 1.00 86.44 350 GLU A N 1
ATOM 2716 C CA . GLU A 1 350 ? -37.736 3.940 24.178 1.00 86.44 350 GLU A CA 1
ATOM 2717 C C . GLU A 1 350 ? -37.125 5.276 23.736 1.00 86.44 350 GLU A C 1
ATOM 2719 O O . GLU A 1 350 ? -37.487 5.814 22.692 1.00 86.44 350 GLU A O 1
ATOM 2724 N N . ALA A 1 351 ? -36.173 5.797 24.514 1.00 80.88 351 ALA A N 1
ATOM 2725 C CA . ALA A 1 351 ? -35.495 7.059 24.252 1.00 80.88 351 ALA A CA 1
ATOM 2726 C C . ALA A 1 351 ? -34.007 6.984 24.630 1.00 80.88 351 ALA A C 1
ATOM 2728 O O . ALA A 1 351 ? -33.630 6.322 25.601 1.00 80.88 351 ALA A O 1
ATOM 2729 N N . TYR A 1 352 ? -33.175 7.676 23.846 1.00 77.75 352 TYR A N 1
ATOM 2730 C CA . TYR A 1 352 ? -31.725 7.795 24.022 1.00 77.75 352 TYR A CA 1
ATOM 2731 C C . TYR A 1 352 ? -31.263 9.198 23.607 1.00 77.75 352 TYR A C 1
ATOM 2733 O O . TYR A 1 352 ? -31.484 9.591 22.461 1.00 77.75 352 TYR A O 1
ATOM 2741 N N . ASP A 1 353 ? -30.650 9.944 24.536 1.00 68.44 353 ASP A N 1
ATOM 2742 C CA . ASP A 1 353 ? -30.223 11.352 24.373 1.00 68.44 353 ASP A CA 1
ATOM 2743 C C . ASP A 1 353 ? -31.282 12.259 23.697 1.00 68.44 353 ASP A C 1
ATOM 2745 O O . ASP A 1 353 ? -30.995 13.159 22.897 1.00 68.44 353 ASP A O 1
ATOM 2749 N N . SER A 1 354 ? -32.555 12.020 24.013 1.00 68.50 354 SER A N 1
ATOM 2750 C CA . SER A 1 354 ? -33.694 12.757 23.465 1.00 68.50 354 SER A CA 1
ATOM 2751 C C . SER A 1 354 ? -34.456 13.496 24.562 1.00 68.50 354 SER A C 1
ATOM 2753 O O . SER A 1 354 ? -34.419 13.130 25.735 1.00 68.50 354 SER A O 1
ATOM 2755 N N . ILE A 1 355 ? -35.116 14.594 24.186 1.00 65.50 355 ILE A N 1
ATOM 2756 C CA . ILE A 1 355 ? -35.979 15.346 25.107 1.00 65.50 355 ILE A CA 1
ATOM 2757 C C . ILE A 1 355 ? -37.206 14.487 25.410 1.00 65.50 355 ILE A C 1
ATOM 2759 O O . ILE A 1 355 ? -37.732 13.835 24.511 1.00 65.50 355 ILE A O 1
ATOM 2763 N N . VAL A 1 356 ? -37.636 14.495 26.667 1.00 58.41 356 VAL A N 1
ATOM 2764 C CA . VAL A 1 356 ? -38.777 13.715 27.150 1.00 58.41 356 VAL A CA 1
ATOM 2765 C C . VAL A 1 356 ? -39.859 14.674 27.664 1.00 58.41 356 VAL A C 1
ATOM 2767 O O . VAL A 1 356 ? -39.536 15.593 28.422 1.00 58.41 356 VAL A O 1
ATOM 2770 N N . GLY A 1 357 ? -41.111 14.455 27.242 1.00 53.78 357 GLY A N 1
ATOM 2771 C CA . GLY A 1 357 ? -42.300 15.257 27.584 1.00 53.78 357 GLY A CA 1
ATOM 2772 C C . GLY A 1 357 ? -42.829 16.120 26.425 1.00 53.78 357 GLY A C 1
ATOM 2773 O O . GLY A 1 357 ? -42.047 16.608 25.606 1.00 53.78 357 GLY A O 1
ATOM 2774 N N . ASP A 1 358 ? -44.153 16.308 26.358 1.00 43.31 358 ASP A N 1
ATOM 2775 C CA . ASP A 1 358 ? -44.819 17.171 25.368 1.00 43.31 358 ASP A CA 1
ATOM 2776 C C . ASP A 1 358 ? -44.508 18.656 25.611 1.00 43.31 358 ASP A C 1
ATOM 2778 O O . ASP A 1 358 ? -44.446 19.085 26.758 1.00 43.31 358 ASP A O 1
ATOM 2782 N N . GLU A 1 359 ? -44.311 19.393 24.507 1.00 45.03 359 GLU A N 1
ATOM 2783 C CA . GLU A 1 359 ? -44.145 20.842 24.218 1.00 45.03 359 GLU A CA 1
ATOM 2784 C C . GLU A 1 359 ? -44.218 21.929 25.335 1.00 45.03 359 GLU A C 1
ATOM 2786 O O . GLU A 1 359 ? -44.497 23.097 25.061 1.00 45.03 359 GLU A O 1
ATOM 2791 N N . GLY A 1 360 ? -43.855 21.638 26.583 1.00 41.69 360 GLY A N 1
ATOM 2792 C CA . GLY A 1 360 ? -44.006 22.538 27.723 1.00 41.69 360 GLY A CA 1
ATOM 2793 C C . GLY A 1 360 ? -42.969 22.300 28.822 1.00 41.69 360 GLY A C 1
ATOM 2794 O O . GLY A 1 360 ? -43.156 21.506 29.731 1.00 41.69 360 GLY A O 1
ATOM 2795 N N . CYS A 1 361 ? -41.901 23.100 28.791 1.00 39.38 361 CYS A N 1
ATOM 2796 C CA . CYS A 1 361 ? -41.039 23.471 29.928 1.00 39.38 361 CYS A CA 1
ATOM 2797 C C . CYS A 1 361 ? -39.870 22.560 30.391 1.00 39.38 361 CYS A C 1
ATOM 2799 O O . CYS A 1 361 ? -38.978 23.078 31.065 1.00 39.38 361 CYS A O 1
ATOM 2801 N N . SER A 1 362 ? -39.706 21.298 29.970 1.00 49.47 362 SER A N 1
ATOM 2802 C CA . SER A 1 362 ? -38.484 20.524 30.304 1.00 49.47 362 SER A CA 1
ATOM 2803 C C . SER A 1 362 ? -37.638 20.151 29.083 1.00 49.47 362 SER A C 1
ATOM 2805 O O . SER A 1 362 ? -37.726 19.053 28.555 1.00 49.47 362 SER A O 1
ATOM 2807 N N . LYS A 1 363 ? -36.692 21.016 28.677 1.00 52.28 363 LYS A N 1
ATOM 2808 C CA . LYS A 1 363 ? -35.640 20.700 27.670 1.00 52.28 363 LYS A CA 1
ATOM 2809 C C . LYS A 1 363 ? -34.624 19.633 28.143 1.00 52.28 363 LYS A C 1
ATOM 2811 O O . LYS A 1 363 ? -33.468 19.642 27.719 1.00 52.28 363 LYS A O 1
ATOM 2816 N N . LYS A 1 364 ? -34.988 18.789 29.110 1.00 63.44 364 LYS A N 1
ATOM 2817 C CA . LYS A 1 364 ? -34.078 17.864 29.788 1.00 63.44 364 LYS A CA 1
ATOM 2818 C C . LYS A 1 364 ? -34.017 16.556 29.003 1.00 63.44 364 LYS A C 1
ATOM 2820 O O . LYS A 1 364 ? -35.039 16.040 28.568 1.00 63.44 364 LYS A O 1
ATOM 2825 N N . ARG A 1 365 ? -32.793 16.069 28.806 1.00 67.44 365 ARG A N 1
ATOM 2826 C CA . ARG A 1 365 ? -32.469 14.844 28.074 1.00 67.44 365 ARG A CA 1
ATOM 2827 C C . ARG A 1 365 ? -31.848 13.868 29.067 1.00 67.44 365 ARG A C 1
ATOM 2829 O O . ARG A 1 365 ? -30.755 14.174 29.560 1.00 67.44 365 ARG A O 1
ATOM 2836 N N . PRO A 1 366 ? -32.575 12.821 29.475 1.00 77.81 366 PRO A N 1
ATOM 2837 C CA . PRO A 1 366 ? -31.990 11.672 30.149 1.00 77.81 366 PRO A CA 1
ATOM 2838 C C . PRO A 1 366 ? -31.150 10.862 29.154 1.00 77.81 366 PRO A C 1
ATOM 2840 O O . PRO A 1 366 ? -31.474 10.837 27.964 1.00 77.81 366 PRO A O 1
ATOM 2843 N N . ASP A 1 367 ? -30.099 10.192 29.630 1.00 81.56 367 ASP A N 1
ATOM 2844 C CA . ASP A 1 367 ? -29.239 9.394 28.748 1.00 81.56 367 ASP A CA 1
ATOM 2845 C C . ASP A 1 367 ? -29.998 8.207 28.128 1.00 81.56 367 ASP A C 1
ATOM 2847 O O . ASP A 1 367 ? -29.977 8.052 26.908 1.00 81.56 367 ASP A O 1
ATOM 2851 N N . PHE A 1 368 ? -30.722 7.413 28.928 1.00 90.00 368 PHE A N 1
ATOM 2852 C CA . PHE A 1 368 ? -31.606 6.344 28.443 1.00 90.00 368 PHE A CA 1
ATOM 2853 C C . PHE A 1 368 ? -32.918 6.301 29.227 1.00 90.00 368 PHE A C 1
ATOM 2855 O O . PHE A 1 368 ? -32.909 6.423 30.454 1.00 90.00 368 PHE A O 1
ATOM 2862 N N . VAL A 1 369 ? -34.026 6.038 28.532 1.00 91.69 369 VAL A N 1
ATOM 2863 C CA . VAL A 1 369 ? -35.337 5.771 29.144 1.00 91.69 369 VAL A CA 1
ATOM 2864 C C . VAL A 1 369 ? -35.820 4.393 28.715 1.00 91.69 369 VAL A C 1
ATOM 2866 O O . VAL A 1 369 ? -35.883 4.089 27.525 1.00 91.69 369 VAL A O 1
ATOM 2869 N N . ILE A 1 370 ? -36.147 3.553 29.689 1.00 93.38 370 ILE A N 1
ATOM 2870 C CA . ILE A 1 370 ? -36.613 2.182 29.502 1.00 93.38 370 ILE A CA 1
ATOM 2871 C C . ILE A 1 370 ? -38.039 2.084 30.034 1.00 93.38 370 ILE A C 1
ATOM 2873 O O . ILE A 1 370 ? -38.315 2.464 31.175 1.00 93.38 370 ILE A O 1
ATOM 2877 N N . ASP A 1 371 ? -38.934 1.542 29.212 1.00 92.38 371 ASP A N 1
ATOM 2878 C CA . A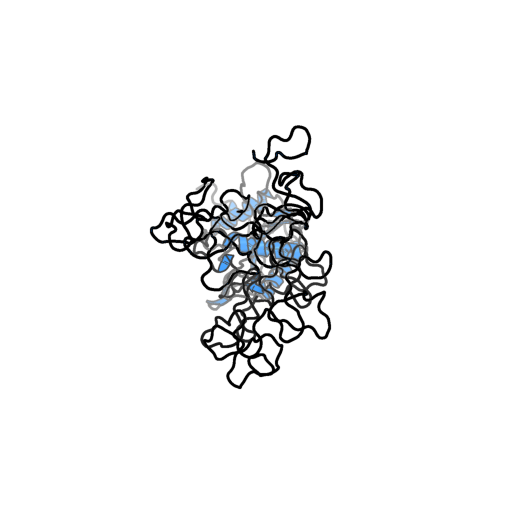SP A 1 371 ? -40.309 1.275 29.607 1.00 92.38 371 ASP A CA 1
ATOM 2879 C C . ASP A 1 371 ? -40.436 -0.093 30.283 1.00 92.38 371 ASP A C 1
ATOM 2881 O O . ASP A 1 371 ? -40.171 -1.126 29.666 1.00 92.38 371 ASP A O 1
ATOM 2885 N N . ALA A 1 372 ? -40.851 -0.104 31.550 1.00 92.19 372 ALA A N 1
ATOM 2886 C CA . ALA A 1 372 ? -41.167 -1.323 32.290 1.00 92.19 372 ALA A CA 1
ATOM 2887 C C . ALA A 1 372 ? -42.686 -1.582 32.388 1.00 92.19 372 ALA A C 1
ATOM 2889 O O . ALA A 1 372 ? -43.124 -2.455 33.143 1.00 92.19 372 ALA A O 1
ATOM 2890 N N . GLY A 1 373 ? -43.508 -0.804 31.676 1.00 90.56 373 GLY A N 1
ATOM 2891 C CA . GLY A 1 373 ? -44.970 -0.872 31.640 1.00 90.56 373 GLY A CA 1
ATOM 2892 C C . GLY A 1 373 ? -45.649 -0.297 32.886 1.00 90.56 373 GLY A C 1
ATOM 2893 O O . GLY A 1 373 ? -46.586 0.484 32.778 1.00 90.56 373 GLY A O 1
ATOM 2894 N N . THR A 1 374 ? -45.169 -0.655 34.080 1.00 92.06 374 THR A N 1
ATOM 2895 C CA . THR A 1 374 ? -45.692 -0.158 35.372 1.00 92.06 374 THR A CA 1
ATOM 2896 C C . THR A 1 374 ? -45.025 1.133 35.843 1.00 92.06 374 THR A C 1
ATOM 2898 O O . THR A 1 374 ? -45.589 1.876 36.641 1.00 92.06 374 THR A O 1
ATOM 2901 N N . HIS A 1 375 ? -43.795 1.367 35.395 1.00 94.94 375 HIS A N 1
ATOM 2902 C CA . HIS A 1 375 ? -42.945 2.490 35.764 1.00 94.94 375 HIS A CA 1
ATOM 2903 C C . HIS A 1 375 ? -41.888 2.693 34.666 1.00 94.94 375 HIS A C 1
ATOM 2905 O O . HIS A 1 375 ? -41.704 1.820 33.812 1.00 94.94 375 HIS A O 1
ATOM 2911 N N . LYS A 1 376 ? -41.172 3.819 34.681 1.00 94.88 376 LYS A N 1
ATOM 2912 C CA . LYS A 1 376 ? -40.012 4.045 33.803 1.00 94.88 376 LYS A CA 1
ATOM 2913 C C . LYS A 1 376 ? -38.713 3.822 34.566 1.00 94.88 376 LYS A C 1
ATOM 2915 O O . LYS A 1 376 ? -38.597 4.198 35.735 1.00 94.88 376 LYS A O 1
ATOM 2920 N N . VAL A 1 377 ? -37.722 3.249 33.893 1.00 96.00 377 VAL A N 1
ATOM 2921 C CA . VAL A 1 377 ? -36.348 3.160 34.395 1.00 96.00 377 VAL A CA 1
ATOM 2922 C C . VAL A 1 377 ? -35.481 4.114 33.588 1.00 96.00 377 VAL A C 1
ATOM 2924 O O . VAL A 1 377 ? -35.392 3.999 32.368 1.00 96.00 377 VAL A O 1
ATOM 2927 N N . ILE A 1 378 ? -34.838 5.060 34.265 1.00 94.69 378 ILE A N 1
ATOM 2928 C CA . ILE A 1 378 ? -33.913 6.006 33.640 1.00 94.69 378 ILE A CA 1
ATOM 2929 C C . ILE A 1 378 ? -32.495 5.622 34.018 1.00 94.69 378 ILE A C 1
ATOM 2931 O O . ILE A 1 378 ? -32.181 5.542 35.202 1.00 94.69 378 ILE A O 1
ATOM 2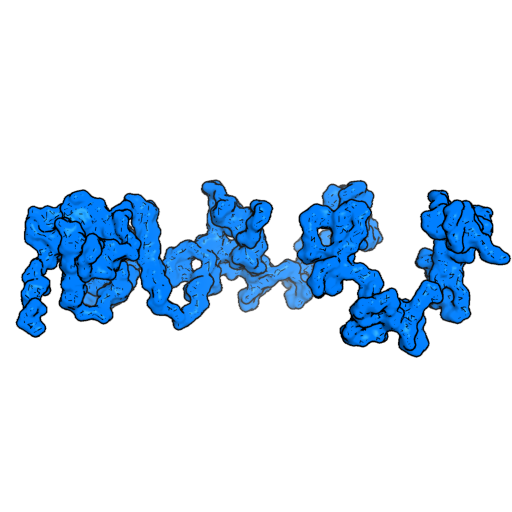935 N N . LEU A 1 379 ? -31.629 5.423 33.029 1.00 93.94 379 LEU A N 1
ATOM 2936 C CA . LEU A 1 379 ? -30.206 5.186 33.252 1.00 93.94 379 LEU A CA 1
ATOM 2937 C C . LEU A 1 379 ? -29.426 6.449 32.880 1.00 93.94 379 LEU A C 1
ATOM 2939 O O . LEU A 1 379 ? -29.435 6.837 31.717 1.00 93.94 379 LEU A O 1
ATOM 2943 N N . GLU A 1 380 ? -28.758 7.061 33.859 1.00 90.88 380 GLU A N 1
ATOM 2944 C CA . GLU A 1 380 ? -27.864 8.219 33.688 1.00 90.88 380 GLU A CA 1
ATOM 2945 C C . GLU A 1 380 ? -26.405 7.754 33.832 1.00 90.88 380 GLU A C 1
ATOM 2947 O O . GLU A 1 380 ? -26.058 7.039 34.781 1.00 90.88 380 GLU A O 1
ATOM 2952 N N . VAL A 1 381 ? -25.540 8.138 32.888 1.00 86.06 381 VAL A N 1
ATOM 2953 C CA . VAL A 1 381 ? -24.109 7.800 32.909 1.00 86.06 381 VAL A CA 1
ATOM 2954 C C . VAL A 1 381 ? -23.329 8.964 33.519 1.00 86.06 381 VAL A C 1
ATOM 2956 O O . VAL A 1 381 ? -22.889 9.895 32.840 1.00 86.06 381 VAL A O 1
ATOM 2959 N N . ASP A 1 382 ? -23.134 8.893 34.831 1.00 87.00 382 ASP A N 1
ATOM 2960 C CA . ASP A 1 382 ? -22.571 9.968 35.640 1.00 87.00 382 ASP A CA 1
ATOM 2961 C C . ASP A 1 382 ? -21.046 9.899 35.714 1.00 87.00 382 ASP A C 1
ATOM 2963 O O . ASP A 1 382 ? -20.458 9.364 36.658 1.00 87.00 382 ASP A O 1
ATOM 2967 N N . GLU A 1 383 ? -20.377 10.485 34.722 1.00 75.69 383 GLU A N 1
ATOM 2968 C CA . GLU A 1 383 ? -18.922 10.617 34.768 1.00 75.69 383 GLU A CA 1
ATOM 2969 C C . GLU A 1 383 ? -18.458 11.378 36.015 1.00 75.69 383 GLU A C 1
ATOM 2971 O O . GLU A 1 383 ? -18.994 12.432 36.375 1.00 75.69 383 GLU A O 1
ATOM 2976 N N . TYR A 1 384 ? -17.409 10.863 36.657 1.00 76.81 384 TYR A N 1
ATOM 2977 C CA . TYR A 1 384 ? -16.849 11.412 37.891 1.00 76.81 384 TYR A CA 1
ATOM 2978 C C . TYR A 1 384 ? -17.890 11.574 39.013 1.00 76.81 384 TYR A C 1
ATOM 2980 O O . TYR A 1 384 ? -17.790 12.510 39.814 1.00 76.81 384 TYR A O 1
ATOM 2988 N N . GLN A 1 385 ? -18.893 10.685 39.065 1.00 81.06 385 GLN A N 1
ATOM 2989 C CA . GLN A 1 385 ? -20.001 10.711 40.035 1.00 81.06 385 GLN A CA 1
ATOM 2990 C C . GLN A 1 385 ? -20.809 12.019 40.009 1.00 81.06 385 GLN A C 1
ATOM 2992 O O . GLN A 1 385 ? -21.433 12.391 41.002 1.00 81.06 385 GLN A O 1
ATOM 2997 N N . HIS A 1 386 ? -20.745 12.765 38.901 1.00 73.25 386 HIS A N 1
ATOM 2998 C CA . HIS A 1 386 ? -21.417 14.055 38.739 1.00 73.25 386 HIS A CA 1
ATOM 2999 C C . HIS A 1 386 ? -21.071 15.104 39.824 1.00 73.25 386 HIS A C 1
ATOM 3001 O O . HIS A 1 386 ? -21.847 16.014 40.108 1.00 73.25 386 HIS A O 1
ATOM 3007 N N . LYS A 1 387 ? -19.857 15.044 40.400 1.00 66.88 387 LYS A N 1
ATOM 3008 C CA . LYS A 1 387 ? -19.359 15.913 41.500 1.00 66.88 387 LYS A CA 1
ATOM 3009 C C . LYS A 1 387 ? -19.236 17.421 41.185 1.00 66.88 387 LYS A C 1
ATOM 3011 O O . LYS A 1 387 ? -18.627 18.158 41.954 1.00 66.88 387 LYS A O 1
ATOM 3016 N N . LYS A 1 388 ? -19.751 17.900 40.048 1.00 53.66 388 LYS A N 1
ATOM 3017 C CA . LYS A 1 388 ? -19.619 19.297 39.585 1.00 53.66 388 LYS A CA 1
ATOM 3018 C C . LYS A 1 388 ? -20.869 20.165 39.797 1.00 53.66 388 LYS A C 1
ATOM 3020 O O . LYS A 1 388 ? -20.839 21.321 39.387 1.00 53.66 388 LYS A O 1
ATOM 3025 N N . GLY A 1 389 ? -21.937 19.644 40.403 1.00 52.84 389 GLY A N 1
ATOM 3026 C CA . GLY A 1 389 ? -23.169 20.392 40.687 1.00 52.84 389 GLY A CA 1
ATOM 3027 C C . GLY A 1 389 ? -23.579 20.324 42.159 1.00 52.84 389 GLY A C 1
ATOM 3028 O O . GLY A 1 389 ? -23.230 19.381 42.864 1.00 52.84 389 GLY A O 1
ATOM 3029 N N . GLU A 1 390 ? -24.325 21.327 42.624 1.00 51.03 390 GLU A N 1
ATOM 3030 C CA . GLU A 1 390 ? -24.944 21.324 43.954 1.00 51.03 390 GLU A CA 1
ATOM 3031 C C . GLU A 1 390 ? -26.054 20.259 44.023 1.00 51.03 390 GLU A C 1
ATOM 3033 O O . GLU A 1 390 ? -26.959 20.240 43.186 1.00 51.03 390 GLU A O 1
ATOM 3038 N N . TYR A 1 391 ? -25.999 19.382 45.034 1.00 52.50 391 TYR A N 1
ATOM 3039 C CA . TYR A 1 391 ? -26.891 18.224 45.239 1.00 52.50 391 TYR A CA 1
ATOM 3040 C C . TYR A 1 391 ? -28.394 18.549 45.102 1.00 52.50 391 TYR A C 1
ATOM 3042 O O . TYR A 1 391 ? -29.158 17.766 44.534 1.00 52.50 391 TYR A O 1
ATOM 3050 N N . ASN A 1 392 ? -28.817 19.734 45.557 1.00 57.53 392 ASN A N 1
ATOM 3051 C CA . ASN A 1 392 ? -30.217 20.171 45.526 1.00 57.53 392 ASN A CA 1
ATOM 3052 C C . ASN A 1 392 ? -30.751 20.363 44.086 1.00 57.53 392 ASN A C 1
ATOM 3054 O O . ASN A 1 392 ? -31.915 20.086 43.797 1.00 57.53 392 ASN A O 1
ATOM 3058 N N . CYS A 1 393 ? -29.894 20.762 43.142 1.00 62.81 393 CYS A N 1
ATOM 3059 C CA . CYS A 1 393 ? -30.275 20.945 41.738 1.00 62.81 393 CYS A CA 1
ATOM 3060 C C . CYS A 1 393 ? -30.523 19.613 41.007 1.00 62.81 393 CYS A C 1
ATOM 3062 O O . CYS A 1 393 ? -31.358 19.547 40.103 1.00 62.81 393 CYS A O 1
ATOM 3064 N N . GLU A 1 394 ? -29.841 18.539 41.409 1.00 73.19 394 GLU A N 1
ATOM 3065 C CA . GLU A 1 394 ? -29.966 17.217 40.783 1.00 73.19 394 GLU A CA 1
ATOM 3066 C C . GLU A 1 394 ? -31.230 16.477 41.216 1.00 73.19 394 GLU A C 1
ATOM 3068 O O . GLU A 1 394 ? -31.914 15.882 40.383 1.00 73.19 394 GLU A O 1
ATOM 3073 N N . VAL A 1 395 ? -31.599 16.575 42.495 1.00 78.00 395 VAL A N 1
ATOM 3074 C CA . VAL A 1 395 ? -32.873 16.039 42.997 1.00 78.00 395 VAL A CA 1
ATOM 3075 C C . VAL A 1 395 ? -34.053 16.724 42.305 1.00 78.00 395 VAL A C 1
ATOM 3077 O O . VAL A 1 395 ? -34.960 16.047 41.818 1.00 78.00 395 VAL A O 1
ATOM 3080 N N . LYS A 1 396 ? -34.001 18.056 42.165 1.00 76.69 396 LYS A N 1
ATOM 3081 C CA . LYS A 1 396 ? -34.989 18.825 41.393 1.00 76.69 396 LYS A CA 1
ATOM 3082 C C . LYS A 1 396 ? -35.037 18.377 39.929 1.00 76.69 396 LYS A C 1
ATOM 3084 O O . LYS A 1 396 ? -36.124 18.208 39.384 1.00 76.69 396 LYS A O 1
ATOM 3089 N N . ARG A 1 397 ? -33.882 18.137 39.292 1.00 80.12 397 ARG A N 1
ATOM 3090 C CA . ARG A 1 397 ? -33.812 17.636 37.906 1.00 80.12 397 ARG A CA 1
ATOM 3091 C C . ARG A 1 397 ? -34.519 16.287 37.755 1.00 80.12 397 ARG A C 1
ATOM 3093 O O . ARG A 1 397 ? -35.291 16.136 36.811 1.00 80.12 397 ARG A O 1
ATOM 3100 N N . MET A 1 398 ? -34.273 15.337 38.657 1.00 86.81 398 MET A N 1
ATOM 3101 C CA . MET A 1 398 ? -34.919 14.019 38.611 1.00 86.81 398 MET A CA 1
ATOM 3102 C C . MET A 1 398 ? -36.442 14.131 38.765 1.00 86.81 398 MET A C 1
ATOM 3104 O O . MET A 1 398 ? -37.174 13.504 38.004 1.00 86.81 398 MET A O 1
ATOM 3108 N N . TRP A 1 399 ? -36.918 14.990 39.674 1.00 85.62 399 TRP A N 1
ATOM 3109 C CA . TRP A 1 399 ? -38.349 15.265 39.853 1.00 85.62 399 TRP A CA 1
ATOM 3110 C C . TRP A 1 399 ? -39.010 15.864 38.613 1.00 85.62 399 TRP A C 1
ATOM 3112 O O . TRP A 1 399 ? -40.062 15.383 38.203 1.00 85.62 399 TRP A O 1
ATOM 3122 N N . VAL A 1 400 ? -38.384 16.865 37.985 1.00 81.88 400 VAL A N 1
ATOM 3123 C CA . VAL A 1 400 ? -38.910 17.484 36.755 1.00 81.88 400 VAL A CA 1
ATOM 3124 C C . VAL A 1 400 ? -39.064 16.446 35.642 1.00 81.88 400 VAL A C 1
ATOM 3126 O O . VAL A 1 400 ? -40.075 16.440 34.948 1.00 81.88 400 VAL A O 1
ATOM 3129 N N . ILE A 1 401 ? -38.088 15.547 35.484 1.00 83.81 401 ILE A N 1
ATOM 3130 C CA . ILE A 1 401 ? -38.147 14.484 34.472 1.00 83.81 401 ILE A CA 1
ATOM 3131 C C . ILE A 1 401 ? -39.243 13.462 34.813 1.00 83.81 401 ILE A C 1
ATOM 3133 O O . ILE A 1 401 ? -40.023 13.097 33.938 1.00 83.81 401 ILE A O 1
ATOM 3137 N N . ALA A 1 402 ? -39.337 13.025 36.071 1.00 88.19 402 ALA A N 1
ATOM 3138 C CA . ALA A 1 402 ? -40.357 12.067 36.501 1.00 88.19 402 ALA A CA 1
ATOM 3139 C C . ALA A 1 402 ? -41.784 12.624 36.353 1.00 88.19 402 ALA A C 1
ATOM 3141 O O . ALA A 1 402 ? -42.682 11.912 35.912 1.00 88.19 402 ALA A O 1
ATOM 3142 N N . GLN A 1 403 ? -41.993 13.909 36.658 1.00 85.25 403 GLN A N 1
ATOM 3143 C CA . GLN A 1 403 ? -43.274 14.588 36.435 1.00 85.25 403 GLN A CA 1
ATOM 3144 C C . GLN A 1 403 ? -43.604 14.717 34.947 1.00 85.25 403 GLN A C 1
ATOM 3146 O O . GLN A 1 403 ? -44.740 14.459 34.565 1.00 85.25 403 GLN A O 1
ATOM 3151 N N . ALA A 1 404 ? -42.620 15.061 34.108 1.00 83.38 404 ALA A N 1
ATOM 3152 C CA . ALA A 1 404 ? -42.808 15.140 32.659 1.00 83.38 404 ALA A CA 1
ATOM 3153 C C . ALA A 1 404 ? -43.170 13.780 32.033 1.00 83.38 404 ALA A C 1
ATOM 3155 O O . ALA A 1 404 ? -43.892 13.736 31.043 1.00 83.38 404 ALA A O 1
ATOM 3156 N N . LEU A 1 405 ? -42.693 12.676 32.619 1.00 85.75 405 LEU A N 1
ATOM 3157 C CA . LEU A 1 405 ? -43.068 11.313 32.232 1.00 85.75 405 LEU A CA 1
ATOM 3158 C C . LEU A 1 405 ? -44.453 10.887 32.745 1.00 85.75 405 LEU A C 1
ATOM 3160 O O . LEU A 1 405 ? -45.054 9.983 32.171 1.00 85.75 405 LEU A O 1
ATOM 3164 N N . GLY A 1 406 ? -44.951 11.499 33.824 1.00 87.38 406 GLY A N 1
ATOM 3165 C CA . GLY A 1 406 ? -46.298 11.267 34.360 1.00 87.38 406 GLY A CA 1
ATOM 3166 C C . GLY A 1 406 ? -46.540 9.889 34.994 1.00 87.38 406 GLY A C 1
ATOM 3167 O O . GLY A 1 406 ? -47.679 9.553 35.304 1.00 87.38 406 GLY A O 1
ATOM 3168 N N . ILE A 1 407 ? -45.495 9.087 35.202 1.00 91.12 407 ILE A N 1
ATOM 3169 C CA . ILE A 1 407 ? -45.565 7.711 35.720 1.00 91.12 407 ILE A CA 1
ATOM 3170 C C . ILE A 1 407 ? -44.429 7.489 36.735 1.00 91.12 407 ILE A C 1
ATOM 3172 O O . ILE A 1 407 ? -43.382 8.143 36.609 1.00 91.12 407 ILE A O 1
ATOM 3176 N N . PRO A 1 408 ? -44.579 6.593 37.739 1.00 94.62 408 PRO A N 1
ATOM 3177 C CA . PRO A 1 408 ? -43.495 6.303 38.670 1.00 94.62 408 PRO A CA 1
ATOM 3178 C C . PRO A 1 408 ? -42.173 6.036 37.948 1.00 94.62 408 PRO A C 1
ATOM 3180 O O . PRO A 1 408 ? -42.136 5.366 36.916 1.00 94.62 408 PRO A O 1
ATOM 3183 N N . THR A 1 409 ? -41.085 6.593 38.471 1.00 94.56 409 THR A N 1
ATOM 3184 C CA . THR A 1 409 ? -39.786 6.607 37.793 1.00 94.56 409 THR A CA 1
ATOM 3185 C C . THR A 1 409 ? -38.675 6.172 38.747 1.00 94.56 409 THR A C 1
ATOM 3187 O O . THR A 1 409 ? -38.544 6.679 39.864 1.00 94.56 409 THR A O 1
ATOM 3190 N N . LEU A 1 410 ? -37.852 5.224 38.299 1.00 95.69 410 LEU A N 1
ATOM 3191 C CA . LEU A 1 410 ? -36.669 4.738 39.002 1.00 95.69 410 LEU A CA 1
ATOM 3192 C C . LEU A 1 410 ? -35.407 5.151 38.236 1.00 95.69 410 LEU A C 1
ATOM 3194 O O . LEU A 1 410 ? -35.168 4.692 37.122 1.00 95.69 410 LEU A O 1
ATOM 3198 N N . PHE A 1 411 ? -34.582 5.997 38.846 1.00 95.00 411 PHE A N 1
ATOM 3199 C CA . PHE A 1 411 ? -33.277 6.374 38.313 1.00 95.00 411 PHE A CA 1
ATOM 3200 C C . PHE A 1 411 ? -32.207 5.357 38.714 1.00 95.00 411 PHE A C 1
ATOM 3202 O O . PHE A 1 411 ? -32.082 4.992 39.881 1.00 95.00 411 PHE A O 1
ATOM 3209 N N . ILE A 1 412 ? -31.377 4.965 37.759 1.00 94.94 412 ILE A N 1
ATOM 3210 C CA . ILE A 1 412 ? -30.106 4.285 37.972 1.00 94.94 412 ILE A CA 1
ATOM 3211 C C . ILE A 1 412 ? -29.020 5.272 37.563 1.00 94.94 412 ILE A C 1
ATOM 3213 O O . ILE A 1 412 ? -28.853 5.591 36.389 1.00 94.94 412 ILE A O 1
ATOM 3217 N N . ARG A 1 413 ? -28.291 5.773 38.554 1.00 92.44 413 ARG A N 1
ATOM 3218 C CA . ARG A 1 413 ? -27.170 6.694 38.385 1.00 92.44 413 ARG A CA 1
ATOM 3219 C C . ARG A 1 413 ? -25.887 5.886 38.398 1.00 92.44 413 ARG A C 1
ATOM 3221 O O . ARG A 1 413 ? -25.448 5.400 39.442 1.00 92.44 413 ARG A O 1
ATOM 3228 N N . TYR A 1 414 ? -25.348 5.647 37.211 1.00 92.50 414 TYR A N 1
ATOM 3229 C CA . TYR A 1 414 ? -24.231 4.743 36.995 1.00 92.50 414 TYR A CA 1
ATOM 3230 C C . TYR A 1 414 ? -22.938 5.534 36.833 1.00 92.50 414 TYR A C 1
ATOM 3232 O O . TYR A 1 414 ? -22.746 6.205 35.821 1.00 92.50 414 TYR A O 1
ATOM 3240 N N . ASN A 1 415 ? -22.031 5.422 37.808 1.00 89.56 415 ASN A N 1
ATOM 3241 C CA . ASN A 1 415 ? -20.686 5.972 37.684 1.00 89.56 415 ASN A CA 1
ATOM 3242 C C . ASN A 1 415 ? -19.769 4.965 36.960 1.00 89.56 415 ASN A C 1
ATOM 3244 O O . ASN A 1 415 ? -19.461 3.901 37.511 1.00 89.56 415 ASN A O 1
ATOM 3248 N N . PRO A 1 416 ? -19.281 5.277 35.748 1.00 80.69 416 PRO A N 1
ATOM 3249 C CA . PRO A 1 416 ? -18.339 4.416 35.044 1.00 80.69 416 PRO A CA 1
ATOM 3250 C C . PRO A 1 416 ? -16.891 4.582 35.536 1.00 80.69 416 PRO A C 1
ATOM 3252 O O . PRO A 1 416 ? -16.036 3.787 35.157 1.00 80.69 416 PRO A O 1
ATOM 3255 N N . ASP A 1 417 ? -16.597 5.606 36.342 1.00 80.44 417 ASP A N 1
ATOM 3256 C CA . ASP A 1 417 ? -15.252 5.900 36.838 1.00 80.44 417 ASP A CA 1
ATOM 3257 C C . ASP A 1 417 ? -14.926 5.158 38.151 1.00 80.44 417 ASP A C 1
ATOM 3259 O O . ASP A 1 417 ? -15.759 4.478 38.766 1.00 80.44 417 ASP A O 1
ATOM 3263 N N . SER A 1 418 ? -13.681 5.299 38.606 1.00 82.06 418 SER A N 1
ATOM 3264 C CA . SER A 1 418 ? -13.250 4.861 39.937 1.00 82.06 418 SER A CA 1
ATOM 3265 C C . SER A 1 418 ? -14.010 5.593 41.051 1.00 82.06 418 SER A C 1
ATOM 3267 O O . SER A 1 418 ? -14.390 6.758 40.894 1.00 82.06 418 SER A O 1
ATOM 3269 N N . TYR A 1 419 ? -14.159 4.949 42.204 1.00 86.06 419 TYR A N 1
ATOM 3270 C CA . TYR A 1 419 ? -14.823 5.502 43.387 1.00 86.06 419 TYR A CA 1
ATOM 3271 C C . TYR A 1 419 ? -14.053 5.171 44.661 1.00 86.06 419 TYR A C 1
ATOM 3273 O O . TYR A 1 419 ? -13.186 4.300 44.662 1.00 86.06 419 TYR A O 1
ATOM 3281 N N . LYS A 1 420 ? -14.326 5.882 45.753 1.00 86.69 420 LYS A N 1
ATOM 3282 C CA . LYS A 1 420 ? -13.720 5.617 47.060 1.00 86.69 420 LYS A CA 1
ATOM 3283 C C . LYS A 1 420 ? -14.596 4.664 47.857 1.00 86.69 420 LYS A C 1
ATOM 3285 O O . LYS A 1 420 ? -15.792 4.870 47.967 1.00 86.69 420 LYS A O 1
ATOM 3290 N N . THR A 1 421 ? -14.005 3.631 48.435 1.00 83.31 421 THR A N 1
ATOM 3291 C CA . THR A 1 421 ? -14.685 2.771 49.419 1.00 83.31 421 THR A CA 1
ATOM 3292 C C . THR A 1 421 ? -14.851 3.497 50.758 1.00 83.31 421 THR A C 1
ATOM 3294 O O . THR A 1 421 ? -14.195 4.514 50.988 1.00 83.31 421 THR A O 1
ATOM 3297 N N . SER A 1 422 ? -15.659 2.944 51.670 1.00 83.25 422 SER A N 1
ATOM 3298 C CA . SER A 1 422 ? -15.838 3.454 53.044 1.00 83.25 422 SER A CA 1
ATOM 3299 C C . SER A 1 422 ? -14.520 3.655 53.805 1.00 83.25 422 SER A C 1
ATOM 3301 O O . SER A 1 422 ? -14.415 4.518 54.667 1.00 83.25 422 SER A O 1
ATOM 3303 N N . ASN A 1 423 ? -13.484 2.890 53.450 1.00 83.12 423 ASN A N 1
ATOM 3304 C CA . ASN A 1 423 ? -12.158 2.960 54.067 1.00 83.12 423 ASN A CA 1
ATOM 3305 C C . ASN A 1 423 ? -11.224 3.965 53.360 1.00 83.12 423 ASN A C 1
ATOM 3307 O O . ASN A 1 423 ? -10.018 3.964 53.595 1.00 83.12 423 ASN A O 1
ATOM 3311 N N . GLY A 1 424 ? -11.745 4.781 52.439 1.00 80.50 424 GLY A N 1
ATOM 3312 C CA . GLY A 1 424 ? -10.988 5.789 51.694 1.00 80.50 424 GLY A CA 1
ATOM 3313 C C . GLY A 1 424 ? -10.123 5.243 50.552 1.00 80.50 424 GLY A C 1
ATOM 3314 O O . GLY A 1 424 ? -9.440 6.020 49.883 1.00 80.50 424 GLY A O 1
ATOM 3315 N N . ILE A 1 425 ? -10.157 3.932 50.291 1.00 79.06 425 ILE A N 1
ATOM 3316 C CA . ILE A 1 425 ? -9.384 3.294 49.218 1.00 79.06 425 ILE A CA 1
ATOM 3317 C C . ILE A 1 425 ? -10.087 3.530 47.882 1.00 79.06 425 ILE A C 1
ATOM 3319 O O . ILE A 1 425 ? -11.267 3.198 47.743 1.00 79.06 425 ILE A O 1
ATOM 3323 N N . THR A 1 426 ? -9.358 4.054 46.893 1.00 82.19 426 THR A N 1
ATOM 3324 C CA . THR A 1 426 ? -9.836 4.159 45.509 1.00 82.19 426 THR A CA 1
ATOM 3325 C C . THR A 1 426 ? -9.971 2.766 44.903 1.00 82.19 426 THR A C 1
ATOM 3327 O O . THR A 1 426 ? -8.987 2.041 44.762 1.00 82.19 426 THR A O 1
ATOM 3330 N N . ARG A 1 427 ? -11.193 2.404 44.525 1.00 74.19 427 ARG A N 1
ATOM 3331 C CA . ARG A 1 427 ? -11.537 1.158 43.855 1.00 74.19 427 ARG A CA 1
ATOM 3332 C C . ARG A 1 427 ? -11.881 1.442 42.401 1.00 74.19 427 ARG A C 1
ATOM 3334 O O . ARG A 1 427 ? -12.694 2.312 42.087 1.00 74.19 427 ARG A O 1
ATOM 3341 N N . ASP A 1 428 ? -11.258 0.670 41.525 1.00 72.69 428 ASP A N 1
ATOM 3342 C CA . ASP A 1 428 ? -11.615 0.581 40.119 1.00 72.69 428 ASP A CA 1
ATOM 3343 C C . ASP A 1 428 ? -11.996 -0.872 39.832 1.00 72.69 428 ASP A C 1
ATOM 3345 O O . ASP A 1 428 ? -11.141 -1.756 39.746 1.00 72.69 428 ASP A O 1
ATOM 3349 N N . SER A 1 429 ? -13.299 -1.153 39.839 1.00 61.28 429 SER A N 1
ATOM 3350 C CA . SER A 1 429 ? -13.810 -2.495 39.559 1.00 61.28 429 SER A CA 1
ATOM 3351 C C . SER A 1 429 ? -13.576 -2.833 38.093 1.00 61.28 429 SER A C 1
ATOM 3353 O O . SER A 1 429 ? -13.821 -1.996 37.221 1.00 61.28 429 SER A O 1
ATOM 3355 N N . ASN A 1 430 ? -13.151 -4.068 37.813 1.00 57.50 430 ASN A N 1
ATOM 3356 C CA . ASN A 1 430 ? -12.911 -4.480 36.436 1.00 57.50 430 ASN A CA 1
ATOM 3357 C C . ASN A 1 430 ? -14.199 -4.395 35.592 1.00 57.50 430 ASN A C 1
ATOM 3359 O O . ASN A 1 430 ? -15.314 -4.579 36.085 1.00 57.50 430 ASN A O 1
ATOM 3363 N N . ASP A 1 431 ? -14.028 -4.135 34.296 1.00 61.16 431 ASP A N 1
ATOM 3364 C CA . ASP A 1 431 ? -15.114 -3.902 33.334 1.00 61.16 431 ASP A CA 1
ATOM 3365 C C . ASP A 1 431 ? -16.170 -5.021 33.312 1.00 61.16 431 ASP A C 1
ATOM 3367 O O . ASP A 1 431 ? -17.349 -4.772 33.058 1.00 61.16 431 ASP A O 1
ATOM 3371 N N . LYS A 1 432 ? -15.758 -6.268 33.579 1.00 67.75 432 LYS A N 1
ATOM 3372 C CA . LYS A 1 432 ? -16.643 -7.438 33.567 1.00 67.75 432 LYS A CA 1
ATOM 3373 C C . LYS A 1 432 ? -17.583 -7.440 34.772 1.00 67.75 432 LYS A C 1
ATOM 3375 O O . LYS A 1 432 ? -18.780 -7.646 34.589 1.00 67.75 432 LYS A O 1
ATOM 3380 N N . GLU A 1 433 ? -17.055 -7.206 35.971 1.00 76.19 433 GLU A N 1
ATOM 3381 C CA . GLU A 1 433 ? -17.844 -7.081 37.203 1.00 76.19 433 GLU A CA 1
ATOM 3382 C C . GLU A 1 433 ? -18.820 -5.914 37.098 1.00 76.19 433 GLU A C 1
ATOM 3384 O O . GLU A 1 433 ? -20.019 -6.086 37.306 1.00 76.19 433 GLU A O 1
ATOM 3389 N N . ARG A 1 434 ? -18.321 -4.757 36.653 1.00 82.81 434 ARG A N 1
ATOM 3390 C CA . ARG A 1 434 ? -19.120 -3.540 36.509 1.00 82.81 434 ARG A CA 1
ATOM 3391 C C . ARG A 1 434 ? -20.278 -3.721 35.524 1.00 82.81 434 ARG A C 1
ATOM 3393 O O . ARG A 1 434 ? -21.415 -3.362 35.826 1.00 82.81 434 ARG A O 1
ATOM 3400 N N . LYS A 1 435 ? -20.006 -4.344 34.368 1.00 81.00 435 LYS A N 1
ATOM 3401 C CA . LYS A 1 435 ? -21.032 -4.717 33.382 1.00 81.00 435 LYS A CA 1
ATOM 3402 C C . LYS A 1 435 ? -22.065 -5.667 33.986 1.00 81.00 435 LYS A C 1
ATOM 3404 O O . LYS A 1 435 ? -23.259 -5.474 33.773 1.00 81.00 435 LYS A O 1
ATOM 3409 N N . GLN A 1 436 ? -21.616 -6.703 34.692 1.00 84.31 436 GLN A N 1
ATOM 3410 C CA . GLN A 1 436 ? -22.514 -7.702 35.262 1.00 84.31 436 GLN A CA 1
ATOM 3411 C C . GLN A 1 436 ? -23.454 -7.076 36.295 1.00 84.31 436 GLN A C 1
ATOM 3413 O O . GLN A 1 436 ? -24.651 -7.340 36.261 1.00 84.31 436 GLN A O 1
ATOM 3418 N N . GLU A 1 437 ? -22.931 -6.223 37.168 1.00 89.56 437 GLU A N 1
ATOM 3419 C CA . GLU A 1 437 ? -23.701 -5.565 38.220 1.00 89.56 437 GLU A CA 1
ATOM 3420 C C . GLU A 1 437 ? -24.690 -4.532 37.663 1.00 89.56 437 GLU A C 1
ATOM 3422 O O . GLU A 1 437 ? -25.849 -4.527 38.074 1.00 89.56 437 GLU A O 1
ATOM 3427 N N . LEU A 1 438 ? -24.293 -3.746 36.651 1.00 91.94 438 LEU A N 1
ATOM 3428 C CA . LEU A 1 438 ? -25.208 -2.858 35.924 1.00 91.94 438 LEU A CA 1
ATOM 3429 C C . LEU A 1 438 ? -26.359 -3.642 35.275 1.00 91.94 438 LEU A C 1
ATOM 3431 O O . LEU A 1 438 ? -27.517 -3.259 35.414 1.00 91.94 438 LEU A O 1
ATOM 3435 N N . LEU A 1 439 ? -26.060 -4.752 34.589 1.00 91.00 439 LEU A N 1
ATOM 3436 C CA . LEU A 1 439 ? -27.083 -5.583 33.945 1.00 91.00 439 LEU A CA 1
ATOM 3437 C C . LEU A 1 439 ? -28.014 -6.257 34.957 1.00 91.00 439 LEU A C 1
ATOM 3439 O O . LEU A 1 439 ? -29.210 -6.369 34.694 1.00 91.00 439 LEU A O 1
ATOM 3443 N N . THR A 1 440 ? -27.486 -6.713 36.095 1.00 92.31 440 THR A N 1
ATOM 3444 C CA . THR A 1 440 ? -28.303 -7.248 37.191 1.00 92.31 440 THR A CA 1
ATOM 3445 C C . THR A 1 440 ? -29.232 -6.160 37.732 1.00 92.31 440 THR A C 1
ATOM 3447 O O . THR A 1 440 ? -30.443 -6.352 37.735 1.00 92.31 440 THR A O 1
ATOM 3450 N N . CYS A 1 441 ? -28.691 -4.986 38.073 1.00 93.56 441 CYS A N 1
ATOM 3451 C CA . CYS A 1 441 ? -29.469 -3.859 38.584 1.00 93.56 441 CYS A CA 1
ATOM 3452 C C . CYS A 1 441 ? -30.560 -3.403 37.603 1.00 93.56 441 CYS A C 1
ATOM 3454 O O . CYS A 1 441 ? -31.701 -3.222 38.010 1.00 93.56 441 CYS A O 1
ATOM 3456 N N . LEU A 1 442 ? -30.251 -3.292 36.306 1.00 94.06 442 LEU A N 1
ATOM 3457 C CA . LEU A 1 442 ? -31.232 -2.940 35.272 1.00 94.06 442 LEU A CA 1
ATOM 3458 C C . LEU A 1 442 ? -32.371 -3.957 35.185 1.00 94.06 442 LEU A C 1
ATOM 3460 O O . LEU A 1 442 ? -33.538 -3.574 35.161 1.00 94.06 442 LEU A O 1
ATOM 3464 N N . ARG A 1 443 ? -32.052 -5.255 35.146 1.00 93.81 443 ARG A N 1
ATOM 3465 C CA . ARG A 1 443 ? -33.071 -6.313 35.051 1.00 93.81 443 ARG A CA 1
ATOM 3466 C C . ARG A 1 443 ? -33.967 -6.352 36.283 1.00 93.81 443 ARG A C 1
ATOM 3468 O O . ARG A 1 443 ? -35.167 -6.576 36.142 1.00 93.81 443 ARG A O 1
ATOM 3475 N N . ASP A 1 444 ? -33.393 -6.136 37.458 1.00 92.75 444 ASP A N 1
ATOM 3476 C CA . ASP A 1 444 ? -34.135 -6.093 38.713 1.00 92.75 444 ASP A CA 1
ATOM 3477 C C . ASP A 1 444 ? -34.993 -4.826 38.800 1.00 92.75 444 ASP A C 1
ATOM 3479 O O . ASP A 1 444 ? -36.164 -4.916 39.163 1.00 92.75 444 ASP A O 1
ATOM 3483 N N . ALA A 1 445 ? -34.460 -3.669 38.394 1.00 93.56 445 ALA A N 1
ATOM 3484 C CA . ALA A 1 445 ? -35.179 -2.399 38.324 1.00 93.56 445 ALA A CA 1
ATOM 3485 C C . ALA A 1 445 ? -36.412 -2.506 37.420 1.00 93.56 445 ALA A C 1
ATOM 3487 O O . ALA A 1 445 ? -37.514 -2.236 37.882 1.00 93.56 445 ALA A O 1
ATOM 3488 N N . ILE A 1 446 ? -36.254 -3.015 36.191 1.00 93.69 446 ILE A N 1
ATOM 3489 C CA . ILE A 1 446 ? -37.361 -3.235 35.240 1.00 93.69 446 ILE A CA 1
ATOM 3490 C C . ILE A 1 446 ? -38.460 -4.122 35.850 1.00 93.69 446 ILE A C 1
ATOM 3492 O O . ILE A 1 446 ? -39.641 -3.935 35.579 1.00 93.69 446 ILE A O 1
ATOM 3496 N N . LYS A 1 447 ? -38.098 -5.080 36.707 1.00 92.75 447 LYS A N 1
ATOM 3497 C CA . LYS A 1 447 ? -39.047 -6.002 37.352 1.00 92.75 447 LYS A CA 1
ATOM 3498 C C . LYS A 1 447 ? -39.591 -5.514 38.697 1.00 92.75 447 LYS A C 1
ATOM 3500 O O . LYS A 1 447 ? -40.422 -6.206 39.277 1.00 92.75 447 LYS A O 1
ATOM 3505 N N . SER A 1 448 ? -39.136 -4.368 39.203 1.00 89.31 448 SER A N 1
ATOM 3506 C CA . SER A 1 448 ? -39.444 -3.893 40.557 1.00 89.31 448 SER A CA 1
ATOM 3507 C C . SER A 1 448 ? -40.369 -2.671 40.523 1.00 89.31 448 SER A C 1
ATOM 3509 O O . SER A 1 448 ? -39.880 -1.542 40.621 1.00 89.31 448 SER A O 1
ATOM 3511 N N . PRO A 1 449 ? -41.701 -2.842 40.419 1.00 91.06 449 PRO A N 1
ATOM 3512 C CA . PRO A 1 449 ? -42.639 -1.721 40.496 1.00 91.06 449 PRO A CA 1
ATOM 3513 C C . PRO A 1 449 ? -42.552 -0.986 41.851 1.00 91.06 449 PRO A C 1
ATOM 3515 O O . PRO A 1 449 ? -41.960 -1.500 42.810 1.00 91.06 449 PRO A O 1
ATOM 3518 N N . PRO A 1 450 ? -43.079 0.246 41.959 1.00 90.50 450 PRO A N 1
ATOM 3519 C CA . PRO A 1 450 ? -43.261 0.893 43.258 1.00 90.50 450 PRO A CA 1
ATOM 3520 C C . PRO A 1 450 ? -44.242 0.084 44.117 1.00 90.50 450 PRO A C 1
ATOM 3522 O O . PRO A 1 450 ? -45.267 -0.378 43.620 1.00 90.50 450 PRO A O 1
ATOM 3525 N N . ALA A 1 451 ? -43.922 -0.098 45.399 1.00 87.25 451 ALA A N 1
ATOM 3526 C CA . ALA A 1 451 ? -44.799 -0.816 46.330 1.00 87.25 451 ALA A CA 1
ATOM 3527 C C . ALA A 1 451 ? -45.921 0.077 46.887 1.00 87.25 451 ALA A C 1
ATOM 3529 O O . ALA A 1 451 ? -46.976 -0.416 47.273 1.00 87.25 451 ALA A O 1
ATOM 3530 N N . GLU A 1 452 ? -45.683 1.387 46.924 1.00 87.25 452 GLU A N 1
ATOM 3531 C CA . GLU A 1 452 ? -46.575 2.402 47.482 1.00 87.25 452 GLU A CA 1
ATOM 3532 C C . GLU A 1 452 ? -46.521 3.667 46.617 1.00 87.25 452 GLU A C 1
ATOM 3534 O O . GLU A 1 452 ? -45.506 3.936 45.970 1.00 87.25 452 GLU A O 1
ATOM 3539 N N . GLU A 1 453 ? -47.569 4.493 46.658 1.00 81.44 453 GLU A N 1
ATOM 3540 C CA . GLU A 1 453 ? -47.619 5.780 45.940 1.00 81.44 453 GLU A CA 1
ATOM 3541 C C . GLU A 1 453 ? -46.506 6.745 46.375 1.00 81.44 453 GLU A C 1
ATOM 3543 O O . GLU A 1 453 ? -45.974 7.506 45.566 1.00 81.44 453 GLU A O 1
ATOM 3548 N N . SER A 1 454 ? -46.079 6.653 47.640 1.00 83.19 454 SER A N 1
ATOM 3549 C CA . SER A 1 454 ? -44.955 7.414 48.202 1.00 83.19 454 SER A CA 1
ATOM 3550 C C . SER A 1 454 ? -43.628 7.158 47.469 1.00 83.19 454 SER A C 1
ATOM 3552 O O . SER A 1 454 ? -42.707 7.972 47.544 1.00 83.19 454 SER A O 1
ATOM 3554 N N . GLN A 1 455 ? -43.529 6.049 46.725 1.00 87.38 455 GLN A N 1
ATOM 3555 C CA . GLN A 1 455 ? -42.357 5.630 45.958 1.00 87.38 455 GLN A CA 1
ATOM 3556 C C . GLN A 1 455 ? -42.375 6.105 44.499 1.00 87.38 455 GLN A C 1
ATOM 3558 O O . GLN A 1 455 ? -41.749 5.483 43.637 1.00 87.38 455 GLN A O 1
ATOM 3563 N N . PHE A 1 456 ? -43.073 7.209 44.219 1.00 90.38 456 PHE A N 1
ATOM 3564 C CA . PHE A 1 456 ? -43.181 7.779 42.877 1.00 90.38 456 PHE A CA 1
ATOM 3565 C C . PHE A 1 456 ? -41.815 8.050 42.224 1.00 90.38 456 PHE A C 1
ATOM 3567 O O . PHE A 1 456 ? -41.624 7.737 41.049 1.00 90.38 456 PHE A O 1
ATOM 3574 N N . LEU A 1 457 ? -40.849 8.574 42.987 1.00 92.62 457 LEU A N 1
ATOM 3575 C CA . LEU A 1 457 ? -39.473 8.778 42.535 1.00 92.62 457 LEU A CA 1
ATOM 3576 C C . LEU A 1 457 ? -38.498 7.972 43.394 1.00 92.62 457 LEU A C 1
ATOM 3578 O O . LEU A 1 457 ? -38.408 8.151 44.610 1.00 92.62 457 LEU A O 1
ATOM 3582 N N . ARG A 1 458 ? -37.719 7.106 42.748 1.00 94.12 458 ARG A N 1
ATOM 3583 C CA . ARG A 1 458 ? -36.677 6.296 43.391 1.00 94.12 458 ARG A CA 1
ATOM 3584 C C . ARG A 1 458 ? -35.347 6.461 42.667 1.00 94.12 458 ARG A C 1
ATOM 3586 O O . ARG A 1 458 ? -35.323 6.737 41.470 1.00 94.12 458 ARG A O 1
ATOM 3593 N N . VAL A 1 459 ? -34.240 6.256 43.375 1.00 93.94 459 VAL A N 1
ATOM 3594 C CA . VAL A 1 459 ? -32.889 6.300 42.801 1.00 93.94 459 VAL A CA 1
ATOM 3595 C C . VAL A 1 459 ? -31.992 5.197 43.358 1.00 93.94 459 VAL A C 1
ATOM 3597 O O . VAL A 1 459 ? -32.059 4.856 44.541 1.00 93.94 459 VAL A O 1
ATOM 3600 N N . ILE A 1 460 ? -31.138 4.661 42.492 1.00 93.81 460 ILE A N 1
ATOM 3601 C CA . ILE A 1 460 ? -30.032 3.759 42.802 1.00 93.81 460 ILE A CA 1
ATOM 3602 C C . ILE A 1 460 ? -28.744 4.429 42.328 1.00 93.81 460 ILE A C 1
ATOM 3604 O O . ILE A 1 460 ? -28.665 4.868 41.183 1.00 93.81 460 ILE A O 1
ATOM 3608 N N . TYR A 1 461 ? -27.729 4.472 43.188 1.00 92.19 461 TYR A N 1
ATOM 3609 C CA . TYR A 1 461 ? -26.389 4.937 42.834 1.00 92.19 461 TYR A CA 1
ATOM 3610 C C . TYR A 1 461 ? -25.457 3.735 42.716 1.00 92.19 461 TYR A C 1
ATOM 3612 O O . TYR A 1 461 ? -25.212 3.042 43.703 1.00 92.19 461 TYR A O 1
ATOM 3620 N N . LEU A 1 462 ? -24.945 3.480 41.513 1.00 91.94 462 LEU A N 1
ATOM 3621 C CA . LEU A 1 462 ? -24.003 2.395 41.253 1.00 91.94 462 LEU A CA 1
ATOM 3622 C C . LEU A 1 462 ? -22.582 2.943 41.175 1.00 91.94 462 LEU A C 1
ATOM 3624 O O . LEU A 1 462 ? -22.306 3.855 40.393 1.00 91.94 462 LEU A O 1
ATOM 3628 N N . PHE A 1 463 ? -21.677 2.340 41.950 1.00 90.44 463 PHE A N 1
ATOM 3629 C CA . PHE A 1 463 ? -20.248 2.672 41.974 1.00 90.44 463 PHE A CA 1
ATOM 3630 C C . PHE A 1 463 ? -19.944 4.127 42.354 1.00 90.44 463 PHE A C 1
ATOM 3632 O O . PHE A 1 463 ? -18.999 4.725 41.840 1.00 90.44 463 PHE A O 1
ATOM 3639 N N . TYR A 1 464 ? -20.747 4.716 43.235 1.00 90.75 464 TYR A N 1
ATOM 3640 C CA . TYR A 1 464 ? -20.435 5.995 43.876 1.00 90.75 464 TYR A CA 1
ATOM 3641 C C . TYR A 1 464 ? -19.471 5.791 45.050 1.00 90.75 464 TYR A C 1
ATOM 3643 O O . TYR A 1 464 ? -19.174 4.657 45.431 1.00 90.75 464 TYR A O 1
ATOM 3651 N N . ASP A 1 465 ? -18.944 6.880 45.612 1.00 88.00 465 ASP A N 1
ATOM 3652 C CA . ASP A 1 465 ? -18.198 6.771 46.866 1.00 88.00 465 ASP A CA 1
ATOM 3653 C C . ASP A 1 465 ? -19.059 6.052 47.928 1.00 88.00 465 ASP A C 1
ATOM 3655 O O . ASP A 1 465 ? -20.268 6.255 47.998 1.00 88.00 465 ASP A O 1
ATOM 3659 N N . GLU A 1 466 ? -18.426 5.171 48.703 1.00 85.94 466 GLU A N 1
ATOM 3660 C CA . GLU A 1 466 ? -19.036 4.286 49.708 1.00 85.94 466 GLU A CA 1
ATOM 3661 C C . GLU A 1 466 ? -19.944 3.174 49.148 1.00 85.94 466 GLU A C 1
ATOM 3663 O O . GLU A 1 466 ? -20.644 2.508 49.907 1.00 85.94 466 GLU A O 1
ATOM 3668 N N . TYR A 1 467 ? -19.900 2.907 47.836 1.00 85.75 467 TYR A N 1
ATOM 3669 C CA . TYR A 1 467 ? -20.673 1.822 47.229 1.00 85.75 467 TYR A CA 1
ATOM 3670 C C . TYR A 1 467 ? -20.284 0.433 47.767 1.00 85.75 467 TYR A C 1
ATOM 3672 O O . TYR A 1 467 ? -19.117 0.027 47.706 1.00 85.75 467 TYR A O 1
ATOM 3680 N N . ASP A 1 468 ? -21.291 -0.311 48.231 1.00 78.31 468 ASP A N 1
ATOM 3681 C CA . ASP A 1 468 ? -21.184 -1.691 48.702 1.00 78.31 468 ASP A CA 1
ATOM 3682 C C . ASP A 1 468 ? -21.760 -2.664 47.658 1.00 78.31 468 ASP A C 1
ATOM 3684 O O . ASP A 1 468 ? -22.945 -2.632 47.328 1.00 78.31 468 ASP A O 1
ATOM 3688 N N . SER A 1 469 ? -20.906 -3.558 47.158 1.00 68.62 469 SER A N 1
ATOM 3689 C CA . SER A 1 469 ? -21.244 -4.561 46.142 1.00 68.62 469 SER A CA 1
ATOM 3690 C C . SER A 1 469 ? -22.103 -5.723 46.661 1.00 68.62 469 SER A C 1
ATOM 3692 O O . SER A 1 469 ? -22.460 -6.607 45.886 1.00 68.62 469 SER A O 1
ATOM 3694 N N . THR A 1 470 ? -22.403 -5.793 47.964 1.00 68.50 470 THR A N 1
ATOM 3695 C CA . THR A 1 470 ? -23.245 -6.869 48.518 1.00 68.50 470 THR A CA 1
ATOM 3696 C C . THR A 1 470 ? -24.722 -6.710 48.149 1.00 68.50 470 THR A C 1
ATOM 3698 O O . THR A 1 470 ? -25.397 -7.721 47.947 1.00 68.50 470 THR A O 1
ATOM 3701 N N . LYS A 1 471 ? -25.219 -5.470 47.999 1.00 68.31 471 LYS A N 1
ATOM 3702 C CA . LYS A 1 471 ? -26.514 -5.144 47.377 1.00 68.31 471 LYS A CA 1
ATOM 3703 C C . LYS A 1 471 ? -26.640 -3.635 47.141 1.00 68.31 471 LYS A C 1
ATOM 3705 O O . LYS A 1 471 ? -26.472 -2.849 48.070 1.00 68.31 471 LYS A O 1
ATOM 3710 N N . TYR A 1 472 ? -27.036 -3.224 45.937 1.00 78.50 472 TYR A N 1
ATOM 3711 C CA . TYR A 1 472 ? -27.339 -1.817 45.666 1.00 78.50 472 TYR A CA 1
ATOM 3712 C C . TYR A 1 472 ? -28.608 -1.365 46.416 1.00 78.50 472 TYR A C 1
ATOM 3714 O O . TYR A 1 472 ? -29.599 -2.094 46.521 1.00 78.50 472 TYR A O 1
ATOM 3722 N N . LYS A 1 473 ? -28.578 -0.141 46.956 1.00 84.75 473 LYS A N 1
ATOM 3723 C CA . LYS A 1 473 ? -29.663 0.431 47.764 1.00 84.75 473 LYS A CA 1
ATOM 3724 C C . LYS A 1 473 ? -30.610 1.262 46.901 1.00 84.75 473 LYS A C 1
ATOM 3726 O O . LYS A 1 473 ? -30.182 2.210 46.247 1.00 84.75 473 LYS A O 1
ATOM 3731 N N . ILE A 1 474 ? -31.903 0.949 46.966 1.00 88.75 474 ILE A N 1
ATOM 3732 C CA . ILE A 1 474 ? -32.965 1.793 46.408 1.00 88.75 474 ILE A CA 1
ATOM 3733 C C . ILE A 1 474 ? -33.323 2.855 47.447 1.00 88.75 474 ILE A C 1
ATOM 3735 O O . ILE A 1 474 ? -33.636 2.528 48.591 1.00 88.75 474 ILE A O 1
ATOM 3739 N N . THR A 1 475 ? -33.274 4.123 47.052 1.00 90.44 475 THR A N 1
ATOM 3740 C CA . THR A 1 475 ? -33.642 5.254 47.908 1.00 90.44 475 THR A CA 1
ATOM 3741 C C . THR A 1 475 ? -34.857 5.957 47.320 1.00 90.44 475 THR A C 1
ATOM 3743 O O . THR A 1 475 ? -34.822 6.388 46.170 1.00 90.44 475 THR A O 1
ATOM 3746 N N . THR A 1 476 ? -35.931 6.074 48.099 1.00 90.69 476 THR A N 1
ATOM 3747 C CA . THR A 1 476 ? -37.103 6.876 47.727 1.00 90.69 476 THR A CA 1
ATOM 3748 C C . THR A 1 476 ? -36.800 8.353 47.942 1.00 90.69 476 THR A C 1
ATOM 3750 O O . THR A 1 476 ? -36.331 8.742 49.011 1.00 90.69 476 THR A O 1
ATOM 3753 N N . ILE A 1 477 ? -37.070 9.173 46.930 1.00 87.75 477 ILE A N 1
ATOM 3754 C CA . ILE A 1 477 ? -36.922 10.624 46.998 1.00 87.75 477 ILE A CA 1
ATOM 3755 C C . ILE A 1 477 ? -38.306 11.220 47.280 1.00 87.75 477 ILE A C 1
ATOM 3757 O O . ILE A 1 477 ? -39.180 11.131 46.420 1.00 87.75 477 ILE A O 1
ATOM 3761 N N . PRO A 1 478 ? -38.539 11.820 48.459 1.00 81.50 478 PRO A N 1
ATOM 3762 C CA . PRO A 1 478 ? -39.855 12.334 48.816 1.00 81.50 478 PRO A CA 1
ATOM 3763 C C . PRO A 1 478 ? -40.176 13.652 48.090 1.00 81.50 478 PRO A C 1
ATOM 3765 O O . PRO A 1 478 ? -39.289 14.447 47.774 1.00 81.50 478 PRO A O 1
ATOM 3768 N N . GLU A 1 479 ? -41.467 13.910 47.867 1.00 71.81 479 GLU A N 1
ATOM 3769 C CA . GLU A 1 479 ? -41.972 15.077 47.117 1.00 71.81 479 GLU A CA 1
ATOM 3770 C C . GLU A 1 479 ? -41.679 16.424 47.810 1.00 71.81 479 GLU A C 1
ATOM 3772 O O . GLU A 1 479 ? -41.522 17.457 47.160 1.00 71.81 479 GLU A O 1
ATOM 3777 N N . VAL A 1 480 ? -41.533 16.420 49.141 1.00 63.66 480 VAL A N 1
ATOM 3778 C CA . VAL A 1 480 ? -41.308 17.624 49.971 1.00 63.66 480 VAL A CA 1
ATOM 3779 C C . VAL A 1 480 ? -40.066 18.430 49.574 1.00 63.66 480 VAL A C 1
ATOM 3781 O O . VAL A 1 480 ? -40.011 19.631 49.822 1.00 63.66 480 VAL A O 1
ATOM 3784 N N . TRP A 1 481 ? -39.090 17.806 48.913 1.00 53.88 481 TRP A N 1
ATOM 3785 C CA . TRP A 1 481 ? -37.845 18.459 48.492 1.00 53.88 481 TRP A CA 1
ATOM 3786 C C . TRP A 1 481 ? -38.027 19.377 47.272 1.00 53.88 481 TRP A C 1
ATOM 3788 O O . TRP A 1 481 ? -37.147 20.176 46.964 1.00 53.88 481 TRP A O 1
ATOM 3798 N N . PHE A 1 482 ? -39.175 19.300 46.595 1.00 46.84 482 PHE A N 1
ATOM 3799 C CA . PHE A 1 482 ? -39.513 20.146 45.450 1.00 46.84 482 PHE A CA 1
ATOM 3800 C C . PHE A 1 482 ? -40.314 21.403 45.842 1.00 46.84 482 PHE A C 1
ATOM 3802 O O . PHE A 1 482 ? -40.181 22.439 45.196 1.00 46.84 482 PHE A O 1
ATOM 3809 N N . LYS A 1 483 ? -41.125 21.347 46.912 1.00 50.25 483 LYS A N 1
ATOM 3810 C CA . LYS A 1 483 ? -42.100 22.405 47.260 1.00 50.25 483 LYS A CA 1
ATOM 3811 C C . LYS A 1 483 ? -41.554 23.554 48.128 1.00 50.25 483 LYS A C 1
ATOM 3813 O O . LYS A 1 483 ? -42.195 24.597 48.191 1.00 50.25 483 LYS A O 1
ATOM 3818 N N . ASN A 1 484 ? -40.381 23.418 48.751 1.00 45.56 484 ASN A N 1
ATOM 3819 C CA . ASN A 1 484 ? -39.897 24.381 49.758 1.00 45.56 484 ASN A CA 1
ATOM 3820 C C . ASN A 1 484 ? -39.165 25.638 49.229 1.00 45.56 484 ASN A C 1
ATOM 3822 O O . ASN A 1 484 ? -38.690 26.421 50.041 1.00 45.56 484 ASN A O 1
ATOM 3826 N N . GLU A 1 485 ? -39.083 25.888 47.917 1.00 44.00 485 GLU A N 1
ATOM 3827 C CA . GLU A 1 485 ? -38.366 27.070 47.377 1.00 44.00 485 GLU A CA 1
ATOM 3828 C C . GLU A 1 485 ? -39.097 27.780 46.217 1.00 44.00 485 GLU A C 1
ATOM 3830 O O . GLU A 1 485 ? -38.466 28.396 45.365 1.00 44.00 485 GLU A O 1
ATOM 3835 N N . ILE A 1 486 ? -40.433 27.719 46.157 1.00 38.19 486 ILE A N 1
ATOM 3836 C CA . ILE A 1 486 ? -41.212 28.549 45.205 1.00 38.19 486 ILE A CA 1
ATOM 3837 C C . ILE A 1 486 ? -41.535 29.947 45.798 1.00 38.19 486 ILE A C 1
ATOM 3839 O O . ILE A 1 486 ? -42.042 30.820 45.099 1.00 38.19 486 ILE A O 1
ATOM 3843 N N . HIS A 1 487 ? -41.166 30.214 47.059 1.00 34.47 487 HIS A N 1
ATOM 3844 C CA . HIS A 1 487 ? -41.369 31.510 47.730 1.00 34.47 487 HIS A CA 1
ATOM 3845 C C . HIS A 1 487 ? -40.123 32.028 48.473 1.00 34.47 487 HIS A C 1
ATOM 3847 O O . HIS A 1 487 ? -40.203 32.336 49.662 1.00 34.47 487 HIS A O 1
ATOM 3853 N N . ALA A 1 488 ? -38.983 32.143 47.789 1.00 31.05 488 ALA A N 1
ATOM 3854 C CA . ALA A 1 488 ? -37.847 32.934 48.272 1.00 31.05 488 ALA A CA 1
ATOM 3855 C C . ALA A 1 488 ? -37.292 33.819 47.156 1.00 31.05 488 ALA A C 1
ATOM 3857 O O . ALA A 1 488 ? -37.039 33.273 46.056 1.00 31.05 488 ALA A O 1
#

Foldseek 3Di:
DFDCAQPPPGRHGFQWDAPPDLDGHHDPVPHDPRIARSPAFAQDPPGRAGFQKDAVPDDRRHDPVRDDPRIAGPPAPFAQPPPGRDHFQKDAPPDPGGRHDPVPHDPRIDRPVFQFAQPPPGRHGFQWDAPPDDGHHDPVPHDPRIAGPPADFAQDPPTRDAFQWDAPPDQHGRHHPVPHDPRIAGNPADFAQPPPGRDHFQKDAPPDQDGRHHPVPDDPRIARNPAEAAPDPPGRHHFQWDFACDGGHHDPVGHDAQTFGPRNDFAPPPPGRGTFQWADRHRHHDPVPDDPNIDRNGFDQQPPLRGGEHADPVSHHPVGPDDDPPDPVVVVSQLVVVVVLCVVVVQDFPDAQQFFAPDDDGPDGFHTWGDLPQEIETEHACEVLVVPDDPLVVLLNQVVRLVRVVHQYEYEYEYQDWEAAPVRDTDRDDPVLSSVLVVVCVVVVSVDHDPDPQQSYKYWYHNYHNDDPVDIDIDRDGPVSNPPPPPD

pLDDT: mean 80.8, std 14.24, range [31.05, 96.0]

Radius of gyration: 40.08 Å; chains: 1; bounding box: 82×61×115 Å

Organism: NCBI:txid1117311